Protein 4G1P (pdb70)

CATH classification: 3.40.630.10 (+1 more: 3.30.70.360)

Secondary structure (DSSP, 8-state):
-TT-HHHHHHHHHHTHHHHHHHHHHHHHS---TT-GGGHHHHHHHHHHHHHHHHHTT-EEEEEE---B------SSPBPPPEEEEEE---TTS-EEEEEEE-------GGGT-SS-TTS-EEETTTTEEE-TTIIIIIHHHHHHHHHHHHHHHTTPPP-SEEEEEEES-GGGTTTTHHHHHHHHTTTTTTT--EEEE---B-SSSSS-EEEEEE-EEEEEEEEEE-SSS-EETTTSTTTS--HHHHHHHHHTTSB-TTS-B--TTHHHHSPPPPHHHHHHTTT----HHHHHHHHTSS--S--SHHHHHHHHHTS-EEEEEEEESS--SSS---EE-SEEEEEEEEEE-TT--HHHHHHHHHHHHHHHHHTT--SSEEEEEEEEEE--EE--TTSHHHHHHHHHHHHHHSSPPEEEEESS--TTHHHHHHHHT--EEE---B-TTS-TTSSS-EEEHHHHHHHHHHHHHHHHHHHHS--

Sequence (479 aa):
MSHSLTSVFQKIDSLKPQFFSRLTKAIQIPAVSSDESLRSKVFDKAKFISEQLSQSGFHDIKMVDLGIQPPPSTPNLSLPPVILSRFGSDPSKKTVLVYGHYDVQPAQLEDGWDTEPFKLVIDEAKGIMKGRGVTDDTGPLLSWINVVDAFKASGQEFPVNLVTCFEGMEESGSLKLDELIKKEANGYFKGVDAVCISDNYWLGTKKPVLTYGLRGCNYYQTIIEGPSADLHSGIFGGVVAEPMIDLMQVLGSLVDSKGKILIDGIDEMVAPLTEKEKALYKDIEFSVEELNAATGSKTSLYDKKEDILMHRWRYPSLSIHGVEGAFSAQGAKTVIPAKVFGKFSIRTVPDMDSEKLTSLVQKHCDAKFKSLNSPNKCRTELIHDGAYWVSDPFNAQFTAAKKATKLVYGVDPDFTREGGSIPITLTFQDALNTSVLLLPMGRGDDGAHSINEKLDISNFVGGMKTMAAYLQYYSESPE

Foldseek 3Di:
DQLPLVLLLVLLVVCVVVLVVLLQVLLLQQQAQVDPVSVVSVQVSVVSVLVLCVVQPKDPWDFAWLAFDDDPDGPRHTFGTKIKIKDDDDPVFAEEEEEAESHFHDDQVVQPFPDGQSRWDQDVPQQKIWHTCCVQPSLVLCLVSSSSVSCVVSVGDQLHMYIYTYGHCQVPFCPSVLVVCLVCLCHSVVRHAEYEYAGDAAAFAQFFEWAFWEWKKWKKKKKWFFDPFKDQCVVCPPPADFSVVLVCQLVVQQADPLFRGRQPDQVVQQDDDDPVNVVLQPPADDFVVRVCVLVVHNRDSDGDSSVSQCVLFRDKGKDWDDKPQDDDDDDDDRIRGGMMITIMMMTHHGPDDPVVVQVSSFVSSVVSSVVVVHPMDIGMDISHIAHIGGDDCPDLLNVLLQVLLCVLVVDGHRYGHGSHDRRCQVSNCPSNVHYYIHGYQAHPSQQGVHHRRMGRNSSSSSSSSSVSSSSSSSRVDPD

Structure (mmCIF, N/CA/C/O backbone):
data_4G1P
#
_entry.id   4G1P
#
_cell.length_a   119.132
_cell.length_b   119.132
_cell.length_c   176.302
_cell.angle_alpha   90.00
_cell.angle_beta   90.00
_cell.angle_gamma   120.00
#
_symmetry.space_group_name_H-M   'P 65 2 2'
#
loop_
_entity.id
_entity.type
_entity.pdbx_description
1 polymer 'Cys-Gly metallodipeptidase DUG1'
2 non-polymer 'ZINC ION'
3 non-polymer GLYCINE
4 non-polymer CYSTEINE
5 water water
#
loop_
_atom_site.group_PDB
_atom_site.id
_atom_site.type_symbol
_atom_site.label_atom_id
_atom_site.label_alt_id
_atom_site.label_comp_id
_atom_site.label_asym_id
_atom_site.label_entity_id
_atom_site.label_seq_id
_atom_site.pdbx_PDB_ins_code
_atom_site.Cartn_x
_atom_site.Cartn_y
_atom_site.Cartn_z
_atom_site.occupancy
_atom_site.B_iso_or_equiv
_atom_site.auth_seq_id
_atom_site.auth_comp_id
_atom_site.auth_asym_id
_atom_site.auth_atom_id
_atom_site.pdbx_PDB_model_num
ATOM 1 N N . MET A 1 1 ? -23.637 25.204 -25.143 1.00 52.63 1 MET A N 1
ATOM 2 C CA . MET A 1 1 ? -22.750 24.495 -24.228 1.00 54.74 1 MET A CA 1
ATOM 3 C C . MET A 1 1 ? -21.296 24.917 -24.424 1.00 63.95 1 MET A C 1
ATOM 4 O O . MET A 1 1 ? -20.429 24.081 -24.666 1.00 62.97 1 MET A O 1
ATOM 9 N N . SER A 1 2 ? -21.036 26.216 -24.322 1.00 56.80 2 SER A N 1
ATOM 10 C CA . SER A 1 2 ? -19.682 26.728 -24.487 1.00 63.47 2 SER A CA 1
ATOM 11 C C . SER A 1 2 ? -18.690 25.628 -24.145 1.00 70.51 2 SER A C 1
ATOM 12 O O . SER A 1 2 ? -18.881 24.899 -23.174 1.00 74.00 2 SER A O 1
ATOM 15 N N . HIS A 1 3 ? -17.637 25.505 -24.948 1.00 66.46 3 HIS A N 1
ATOM 16 C CA . HIS A 1 3 ? -16.698 24.411 -24.797 1.00 64.61 3 HIS A CA 1
ATOM 17 C C . HIS A 1 3 ? -17.247 23.361 -23.881 1.00 59.63 3 HIS A C 1
ATOM 18 O O . HIS A 1 3 ? -16.601 22.971 -22.887 1.00 53.87 3 HIS A O 1
ATOM 25 N N . SER A 1 4 ? -18.446 22.889 -24.202 1.00 62.55 4 SER A N 1
ATOM 26 C CA . SER A 1 4 ? -19.108 21.856 -23.419 1.00 47.71 4 SER A CA 1
ATOM 27 C C . SER A 1 4 ? -19.134 22.179 -21.931 1.00 45.74 4 SER A C 1
ATOM 28 O O . SER A 1 4 ? -18.303 21.695 -21.166 1.00 42.48 4 SER A O 1
ATOM 31 N N . LEU A 1 5 ? -20.100 22.995 -21.527 1.00 45.66 5 LEU A N 1
ATOM 32 C CA . LEU A 1 5 ? -20.338 23.251 -20.119 1.00 33.28 5 LEU A CA 1
ATOM 33 C C . LEU A 1 5 ? -21.130 22.075 -19.572 1.00 32.12 5 LEU A C 1
ATOM 34 O O . LEU A 1 5 ? -21.067 21.764 -18.386 1.00 30.94 5 LEU A O 1
ATOM 39 N N . THR A 1 6 ? -21.870 21.416 -20.457 1.00 30.70 6 THR A N 1
ATOM 40 C CA . THR A 1 6 ? -22.660 20.250 -20.086 1.00 33.25 6 THR A CA 1
ATOM 41 C C . THR A 1 6 ? -21.756 19.118 -19.618 1.00 29.49 6 THR A C 1
ATOM 42 O O . THR A 1 6 ? -22.125 18.340 -18.745 1.00 29.61 6 THR A O 1
ATOM 46 N N . SER A 1 7 ? -20.568 19.035 -20.206 1.00 29.01 7 SER A N 1
ATOM 47 C CA . SER A 1 7 ? -19.575 18.058 -19.786 1.00 29.81 7 SER A CA 1
ATOM 48 C C . SER A 1 7 ? -19.155 18.369 -18.358 1.00 28.87 7 SER A C 1
ATOM 49 O O . SER A 1 7 ? -19.169 17.501 -17.490 1.00 25.99 7 SER A O 1
ATOM 52 N N . VAL A 1 8 ? -18.784 19.624 -18.132 1.00 30.17 8 VAL A N 1
ATOM 53 C CA . VAL A 1 8 ? -18.410 20.107 -16.807 1.00 28.12 8 VAL A CA 1
ATOM 54 C C . VAL A 1 8 ? -19.566 19.974 -15.805 1.00 24.87 8 VAL A C 1
ATOM 55 O O . VAL A 1 8 ? -19.370 19.513 -14.686 1.00 21.56 8 VAL A O 1
ATOM 59 N N . PHE A 1 9 ? -20.770 20.351 -16.216 1.00 23.79 9 PHE A N 1
ATOM 60 C CA . PHE A 1 9 ? -21.931 20.204 -15.345 1.00 23.52 9 PHE A CA 1
ATOM 61 C C . PHE A 1 9 ? -22.179 18.747 -14.940 1.00 26.14 9 PHE A C 1
ATOM 62 O O . PHE A 1 9 ? -22.598 18.466 -13.815 1.00 26.84 9 PHE A O 1
ATOM 70 N N . GLN A 1 10 ? -21.920 17.825 -15.860 1.00 24.70 10 GLN A N 1
ATOM 71 C CA . GLN A 1 10 ? -22.108 16.412 -15.596 1.00 23.15 10 GLN A CA 1
ATOM 72 C C . GLN A 1 10 ? -21.065 15.877 -14.620 1.00 23.96 10 GLN A C 1
ATOM 73 O O . GLN A 1 10 ? -21.361 15.040 -13.752 1.00 19.47 10 GLN A O 1
ATOM 79 N N . LYS A 1 11 ? -19.837 16.346 -14.770 1.00 21.97 11 LYS A N 1
ATOM 80 C CA . LYS A 1 11 ? -18.788 15.872 -13.894 1.00 22.24 11 LYS A CA 1
ATOM 81 C C . LYS A 1 11 ? -19.004 16.418 -12.495 1.00 22.33 11 LYS A C 1
ATOM 82 O O . LYS A 1 11 ? -18.619 15.795 -11.517 1.00 21.97 11 LYS A O 1
ATOM 88 N N . ILE A 1 12 ? -19.637 17.583 -12.407 1.00 21.84 12 ILE A N 1
ATOM 89 C CA . ILE A 1 12 ? -19.904 18.194 -11.117 1.00 20.87 12 ILE A CA 1
ATOM 90 C C . ILE A 1 12 ? -20.887 17.327 -10.334 1.00 22.01 12 ILE A C 1
ATOM 91 O O . ILE A 1 12 ? -20.751 17.152 -9.124 1.00 20.44 12 ILE A O 1
ATOM 96 N N . ASP A 1 13 ? -21.862 16.768 -11.042 1.00 20.32 13 ASP A N 1
ATOM 97 C CA . ASP A 1 13 ? -22.785 15.818 -10.447 1.00 20.90 13 ASP A CA 1
ATOM 98 C C . ASP A 1 13 ? -22.078 14.521 -10.043 1.00 20.81 13 ASP A C 1
ATOM 99 O O . ASP A 1 13 ? -22.273 14.023 -8.936 1.00 23.16 13 ASP A O 1
ATOM 104 N N . SER A 1 14 ? -21.242 13.993 -10.928 1.00 16.89 14 SER A N 1
ATOM 105 C CA . SER A 1 14 ? -20.603 12.702 -10.697 1.00 19.62 14 SER A CA 1
ATOM 106 C C . SER A 1 14 ? -19.625 12.747 -9.544 1.00 20.76 14 SER A C 1
ATOM 107 O O . SER A 1 14 ? -19.401 11.743 -8.879 1.00 22.56 14 SER A O 1
ATOM 110 N N . LEU A 1 15 ? -19.015 13.906 -9.339 1.00 17.56 15 LEU A N 1
ATOM 111 C CA . LEU A 1 15 ? -17.949 14.032 -8.374 1.00 18.11 15 LEU A CA 1
ATOM 112 C C . LEU A 1 15 ? -18.462 14.442 -6.985 1.00 21.08 15 LEU A C 1
ATOM 113 O O . LEU A 1 15 ? -17.672 14.648 -6.070 1.00 20.08 15 LEU A O 1
ATOM 118 N N . LYS A 1 16 ? -19.781 14.542 -6.830 1.00 18.64 16 LYS A N 1
ATOM 119 C CA . LYS A 1 16 ? -20.374 14.849 -5.527 1.00 20.30 16 LYS A CA 1
ATOM 120 C C . LYS A 1 16 ? -19.839 14.005 -4.366 1.00 21.60 16 LYS A C 1
ATOM 121 O O . LYS A 1 16 ? -19.679 14.523 -3.252 1.00 19.92 16 LYS A O 1
ATOM 127 N N . PRO A 1 17 ? -19.558 12.711 -4.611 1.00 22.21 17 PRO A N 1
ATOM 128 C CA . PRO A 1 17 ? -18.959 11.957 -3.503 1.00 20.07 17 PRO A CA 1
ATOM 129 C C . PRO A 1 17 ? -17.586 12.473 -3.045 1.00 18.85 17 PRO A C 1
ATOM 130 O O . PRO A 1 17 ? -17.351 12.510 -1.832 1.00 15.12 17 PRO A O 1
ATOM 134 N N . GLN A 1 18 ? -16.701 12.852 -3.963 1.00 16.12 18 GLN A N 1
ATOM 135 C CA . GLN A 1 18 ? -15.412 13.344 -3.510 1.00 17.89 18 GLN A CA 1
ATOM 136 C C . GLN A 1 18 ? -15.538 14.759 -2.967 1.00 20.37 18 GLN A C 1
ATOM 137 O O . GLN A 1 18 ? -14.853 15.116 -2.009 1.00 21.31 18 GLN A O 1
ATOM 143 N N . PHE A 1 19 ? -16.440 15.547 -3.544 1.00 18.36 19 PHE A N 1
ATOM 144 C CA . PHE A 1 19 ? -16.670 16.898 -3.052 1.00 17.63 19 PHE A CA 1
ATOM 145 C C . PHE A 1 19 ? -17.172 16.854 -1.608 1.00 18.35 19 PHE A C 1
ATOM 146 O O . PHE A 1 19 ? -16.724 17.636 -0.770 1.00 17.75 19 PHE A O 1
ATOM 154 N N . PHE A 1 20 ? -18.101 15.940 -1.340 1.00 16.20 20 PHE A N 1
ATOM 155 C CA . PHE A 1 20 ? -18.681 15.768 -0.019 1.00 16.51 20 PHE A CA 1
ATOM 156 C C . PHE A 1 20 ? -17.584 15.363 0.939 1.00 18.30 20 PHE A C 1
ATOM 157 O O . PHE A 1 20 ? -17.477 15.869 2.056 1.00 17.63 20 PHE A O 1
ATOM 165 N N . SER A 1 21 ? -16.768 14.427 0.488 1.00 18.20 21 SER A N 1
ATOM 166 C CA . SER A 1 21 ? -15.707 13.916 1.315 1.00 16.14 21 SER A CA 1
ATOM 167 C C . SER A 1 21 ? -14.736 15.039 1.670 1.00 18.19 21 SER A C 1
ATOM 168 O O . SER A 1 21 ? -14.382 15.241 2.840 1.00 20.88 21 SER A O 1
ATOM 171 N N . ARG A 1 22 ? -14.313 15.776 0.655 1.00 16.01 22 ARG A N 1
ATOM 172 C CA . ARG A 1 22 ? -13.410 16.889 0.862 1.00 15.32 22 ARG A CA 1
ATOM 173 C C . ARG A 1 22 ? -14.016 17.888 1.847 1.00 17.12 22 ARG A C 1
ATOM 174 O O . ARG A 1 22 ? -13.338 18.357 2.760 1.00 17.75 22 ARG A O 1
ATOM 182 N N . LEU A 1 23 ? -15.301 18.179 1.683 1.00 13.80 23 LEU A N 1
ATOM 183 C CA . LEU A 1 23 ? -15.961 19.172 2.512 1.00 13.38 23 LEU A CA 1
ATOM 184 C C . LEU A 1 23 ? -16.119 18.669 3.955 1.00 15.47 23 LEU A C 1
ATOM 185 O O . LEU A 1 23 ? -16.112 19.446 4.896 1.00 15.17 23 LEU A O 1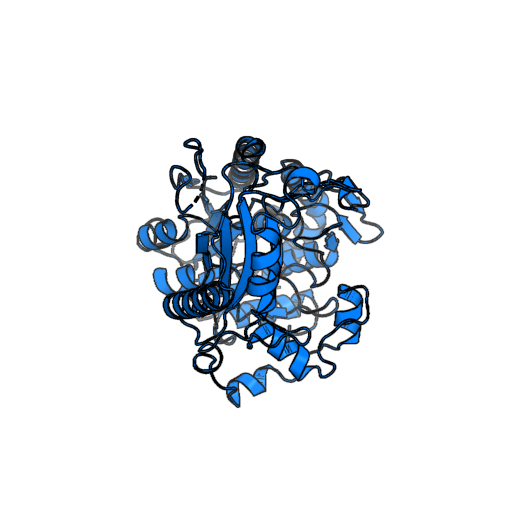
ATOM 190 N N . THR A 1 24 ? -16.222 17.360 4.131 1.00 15.39 24 THR A N 1
ATOM 191 C CA . THR A 1 24 ? -16.380 16.812 5.470 1.00 16.65 24 THR A CA 1
ATOM 192 C C . THR A 1 24 ? -15.107 16.983 6.279 1.00 18.09 24 THR A C 1
ATOM 193 O O . THR A 1 24 ? -15.164 17.365 7.449 1.00 17.51 24 THR A O 1
ATOM 197 N N . LYS A 1 25 ? -13.967 16.693 5.652 1.00 14.45 25 LYS A N 1
ATOM 198 C CA . LYS A 1 25 ? -12.681 16.772 6.334 1.00 15.99 25 LYS A CA 1
ATOM 199 C C . LYS A 1 25 ? -12.405 18.189 6.788 1.00 18.61 25 LYS A C 1
ATOM 200 O O . LYS A 1 25 ? -11.987 18.419 7.928 1.00 18.18 25 LYS A O 1
ATOM 206 N N . ALA A 1 26 ? -12.656 19.128 5.881 1.00 17.90 26 ALA A N 1
ATOM 207 C CA . ALA A 1 26 ? -12.469 20.548 6.129 1.00 17.68 26 ALA A CA 1
ATOM 208 C C . ALA A 1 26 ? -13.301 21.048 7.313 1.00 17.67 26 ALA A C 1
ATOM 209 O O . ALA A 1 26 ? -12.799 21.719 8.210 1.00 16.88 26 ALA A O 1
ATOM 211 N N . ILE A 1 27 ? -14.581 20.714 7.294 1.00 17.70 27 ILE A N 1
ATOM 212 C CA . ILE A 1 27 ? -15.510 21.150 8.314 1.00 15.79 27 ILE A CA 1
ATOM 213 C C . ILE A 1 27 ? -15.118 20.557 9.673 1.00 18.78 27 ILE A C 1
ATOM 214 O O . ILE A 1 27 ? -15.407 21.135 10.716 1.00 21.78 27 ILE A O 1
ATOM 219 N N . GLN A 1 28 ? -14.425 19.422 9.664 1.00 19.23 28 GLN A N 1
ATOM 220 C CA . GLN A 1 28 ? -14.073 18.747 10.915 1.00 20.79 28 GLN A CA 1
ATOM 221 C C . GLN A 1 28 ? -12.925 19.415 11.656 1.00 19.93 28 GLN A C 1
ATOM 222 O O . GLN A 1 28 ? -12.777 19.246 12.853 1.00 18.03 28 GLN A O 1
ATOM 228 N N . ILE A 1 29 ? -12.095 20.156 10.939 1.00 19.33 29 ILE A N 1
ATOM 229 C CA . ILE A 1 29 ? -11.034 20.898 11.591 1.00 18.16 29 ILE A CA 1
ATOM 230 C C . ILE A 1 29 ? -11.595 22.243 12.035 1.00 20.32 29 ILE A C 1
ATOM 231 O O . ILE A 1 29 ? -11.901 23.096 11.204 1.00 22.12 29 ILE A O 1
ATOM 236 N N . PRO A 1 30 ? -11.746 22.437 13.350 1.00 17.79 30 PRO A N 1
ATOM 237 C CA . PRO A 1 30 ? -12.406 23.644 13.852 1.00 18.39 30 PRO A CA 1
ATOM 238 C C . PRO A 1 30 ? -11.510 24.884 13.847 1.00 19.22 30 PRO A C 1
ATOM 239 O O . PRO A 1 30 ? -11.088 25.330 14.906 1.00 21.31 30 PRO A O 1
ATOM 243 N N . ALA A 1 31 ? -11.249 25.434 12.665 1.00 20.63 31 ALA A N 1
ATOM 244 C CA . ALA A 1 31 ? -10.447 26.647 12.503 1.00 17.80 31 ALA A CA 1
ATOM 245 C C . ALA A 1 31 ? -11.139 27.890 13.070 1.00 19.21 31 ALA A C 1
ATOM 246 O O . ALA A 1 31 ? -11.488 28.810 12.326 1.00 17.31 31 ALA A O 1
ATOM 248 N N . VAL A 1 32 ? -11.354 27.914 14.376 1.00 17.44 32 VAL A N 1
ATOM 249 C CA . VAL A 1 32 ? -11.961 29.067 15.011 1.00 15.96 32 VAL A CA 1
ATOM 250 C C . VAL A 1 32 ? -10.880 30.106 15.311 1.00 20.51 32 VAL A C 1
ATOM 251 O O . VAL A 1 32 ? -10.148 29.996 16.291 1.00 20.12 32 VAL A O 1
ATOM 255 N N . SER A 1 33 ? -10.771 31.110 14.447 1.00 20.77 33 SER A N 1
ATOM 256 C CA . SER A 1 33 ? -9.695 32.094 14.542 1.00 19.85 33 SER A CA 1
ATOM 257 C C . SER A 1 33 ? -9.782 32.988 15.791 1.00 21.28 33 SER A C 1
ATOM 258 O O . SER A 1 33 ? -8.803 33.609 16.182 1.00 19.88 33 SER A O 1
ATOM 261 N N . SER A 1 34 ? -10.949 33.063 16.407 1.00 18.06 34 SER A N 1
ATOM 262 C CA . SER A 1 34 ? -11.122 33.949 17.538 1.00 18.85 34 SER A CA 1
ATOM 263 C C . SER A 1 34 ? -10.702 33.249 18.815 1.00 22.83 34 SER A C 1
ATOM 264 O O . SER A 1 34 ? -10.645 33.873 19.862 1.00 24.27 34 SER A O 1
ATOM 267 N N . ASP A 1 35 ? -10.422 31.952 18.718 1.00 22.98 35 ASP A N 1
ATOM 268 C CA . ASP A 1 35 ? -10.111 31.125 19.878 1.00 22.71 35 ASP A CA 1
ATOM 269 C C . ASP A 1 35 ? -8.640 30.718 19.900 1.00 24.49 35 ASP A C 1
ATOM 270 O O . ASP A 1 35 ? -8.211 29.869 19.117 1.00 26.10 35 ASP A O 1
ATOM 275 N N . GLU A 1 36 ? -7.880 31.291 20.825 1.00 26.76 36 GLU A N 1
ATOM 276 C CA . GLU A 1 36 ? -6.437 31.059 20.868 1.00 29.74 36 GLU A CA 1
ATOM 277 C C . GLU A 1 36 ? -6.077 29.588 21.037 1.00 27.02 36 GLU A C 1
ATOM 278 O O . GLU A 1 36 ? -5.127 29.102 20.419 1.00 25.94 36 GLU A O 1
ATOM 284 N N . SER A 1 37 ? -6.851 28.886 21.861 1.00 24.10 37 SER A N 1
ATOM 285 C CA . SER A 1 37 ? -6.630 27.467 22.115 1.00 24.32 37 SER A CA 1
ATOM 286 C C . SER A 1 37 ? -6.830 26.609 20.865 1.00 26.60 37 SER A C 1
ATOM 287 O O . SER A 1 37 ? -6.405 25.459 20.828 1.00 27.16 37 SER A O 1
ATOM 290 N N . LEU A 1 38 ? -7.472 27.166 19.841 1.00 26.17 38 LEU A N 1
ATOM 291 C CA . LEU A 1 38 ? -7.735 26.416 18.619 1.00 22.95 38 LEU A CA 1
ATOM 292 C C . LEU A 1 38 ? -6.901 26.915 17.454 1.00 23.29 38 LEU A C 1
ATOM 293 O O . LEU A 1 38 ? -7.104 26.484 16.315 1.00 20.75 38 LEU A O 1
ATOM 298 N N . ARG A 1 39 ? -5.979 27.837 17.727 1.00 22.88 39 ARG A N 1
ATOM 299 C CA . ARG A 1 39 ? -5.155 28.400 16.664 1.00 22.62 39 ARG A CA 1
ATOM 300 C C . ARG A 1 39 ? -4.487 27.284 15.862 1.00 21.19 39 ARG A C 1
ATOM 301 O O . ARG A 1 39 ? -4.431 27.340 14.634 1.00 25.01 39 ARG A O 1
ATOM 309 N N . SER A 1 40 ? -4.025 26.249 16.556 1.00 23.13 40 SER A N 1
ATOM 310 C CA . SER A 1 40 ? -3.363 25.125 15.899 1.00 23.62 40 SER A CA 1
ATOM 311 C C . SER A 1 40 ? -4.297 24.431 14.913 1.00 22.10 40 SER A C 1
ATOM 312 O O . SER A 1 40 ? -3.872 23.985 13.853 1.00 22.05 40 SER A O 1
ATOM 315 N N . LYS A 1 41 ? -5.575 24.354 15.263 1.00 24.15 41 LYS A N 1
ATOM 316 C CA . LYS A 1 41 ? -6.581 23.836 14.342 1.00 23.98 41 LYS A CA 1
ATOM 317 C C . LYS A 1 41 ? -6.643 24.684 13.082 1.00 21.65 41 LYS A C 1
ATOM 318 O O . LYS A 1 41 ? -6.725 24.156 11.968 1.00 20.08 41 LYS A O 1
ATOM 324 N N . VAL A 1 42 ? -6.585 26.000 13.263 1.00 20.15 42 VAL A N 1
ATOM 325 C CA . VAL A 1 42 ? -6.618 26.897 12.120 1.00 21.38 42 VAL A CA 1
ATOM 326 C C . VAL A 1 42 ? -5.470 26.593 11.173 1.00 21.09 42 VAL A C 1
ATOM 327 O O . VAL A 1 42 ? -5.661 26.580 9.958 1.00 21.35 42 VAL A O 1
ATOM 331 N N . PHE A 1 43 ? -4.291 26.312 11.718 1.00 20.83 43 PHE A N 1
ATOM 332 C CA . PHE A 1 43 ? -3.155 25.971 10.865 1.00 20.01 43 PHE A CA 1
ATOM 333 C C . PHE A 1 43 ? -3.389 24.658 10.128 1.00 21.12 43 PHE A C 1
ATOM 334 O O . PHE A 1 43 ? -3.037 24.539 8.946 1.00 22.21 43 PHE A O 1
ATOM 342 N N . ASP A 1 44 ? -3.995 23.683 10.805 1.00 18.48 44 ASP A N 1
ATOM 343 C CA . ASP A 1 44 ? -4.261 22.389 10.171 1.00 21.22 44 ASP A CA 1
ATOM 344 C C . ASP A 1 44 ? -5.235 22.553 9.020 1.00 23.31 44 ASP A C 1
ATOM 345 O O . ASP A 1 44 ? -5.124 21.874 8.001 1.00 22.05 44 ASP A O 1
ATOM 350 N N . LYS A 1 45 ? -6.196 23.454 9.209 1.00 21.92 45 LYS A N 1
ATOM 351 C CA . LYS A 1 45 ? -7.183 23.761 8.194 1.00 19.41 45 LYS A CA 1
ATOM 352 C C . LYS A 1 45 ? -6.477 24.329 6.969 1.00 19.00 45 LYS A C 1
ATOM 353 O O . LYS A 1 45 ? -6.715 23.882 5.852 1.00 17.49 45 LYS A O 1
ATOM 359 N N . ALA A 1 46 ? -5.585 25.292 7.189 1.00 20.15 46 ALA A N 1
ATOM 360 C CA . ALA A 1 46 ? -4.817 25.889 6.090 1.00 20.89 46 ALA A CA 1
ATOM 361 C C . ALA A 1 46 ? -3.978 24.829 5.399 1.00 19.98 46 ALA A C 1
ATOM 362 O O . ALA A 1 46 ? -3.829 24.828 4.177 1.00 21.95 46 ALA A O 1
ATOM 364 N N . LYS A 1 47 ? -3.434 23.927 6.199 1.00 17.99 47 LYS A N 1
ATOM 365 C CA . LYS A 1 47 ? -2.573 22.891 5.687 1.00 20.15 47 LYS A CA 1
ATOM 366 C C . LYS A 1 47 ? -3.406 21.969 4.819 1.00 22.04 47 LYS A C 1
ATOM 367 O O . LYS A 1 47 ? -3.004 21.623 3.706 1.00 21.39 47 LYS A O 1
ATOM 373 N N . PHE A 1 48 ? -4.578 21.595 5.326 1.00 18.67 48 PHE A N 1
ATOM 374 C CA . PHE A 1 48 ? -5.477 20.714 4.597 1.00 19.11 48 PHE A CA 1
ATOM 375 C C . PHE A 1 48 ? -5.850 21.301 3.244 1.00 21.48 48 PHE A C 1
ATOM 376 O O . PHE A 1 48 ? -5.848 20.603 2.240 1.00 23.34 48 PHE A O 1
ATOM 384 N N . ILE A 1 49 ? -6.175 22.585 3.223 1.00 19.34 49 ILE A N 1
ATOM 385 C CA . ILE A 1 49 ? -6.550 23.243 1.987 1.00 21.57 49 ILE A CA 1
ATOM 386 C C . ILE A 1 49 ? -5.400 23.265 0.989 1.00 21.45 49 ILE A C 1
ATOM 387 O O . ILE A 1 49 ? -5.579 22.896 -0.170 1.00 21.41 49 ILE A O 1
ATOM 392 N N . SER A 1 50 ? -4.217 23.670 1.434 1.00 21.50 50 SER A N 1
ATOM 393 C CA . SER A 1 50 ? -3.058 23.674 0.536 1.00 21.94 50 SER A CA 1
ATOM 394 C C . SER A 1 50 ? -2.824 22.297 -0.059 1.00 19.74 50 SER A C 1
ATOM 395 O O . SER A 1 50 ? -2.421 22.188 -1.197 1.00 24.37 50 SER A O 1
ATOM 398 N N . GLU A 1 51 ? -3.100 21.254 0.716 1.00 22.32 51 GLU A N 1
ATOM 399 C CA . GLU A 1 51 ? -3.022 19.877 0.240 1.00 23.97 51 GLU A CA 1
ATOM 400 C C . GLU A 1 51 ? -4.037 19.577 -0.867 1.00 27.52 51 GLU A C 1
ATOM 401 O O . GLU A 1 51 ? -3.705 18.922 -1.866 1.00 26.47 51 GLU A O 1
ATOM 407 N N . GLN A 1 52 ? -5.267 20.049 -0.694 1.00 21.42 52 GLN A N 1
ATOM 408 C CA . GLN A 1 52 ? -6.255 19.900 -1.751 1.00 23.37 52 GLN A CA 1
ATOM 409 C C . GLN A 1 52 ? -5.837 20.666 -3.011 1.00 23.91 52 GLN A C 1
ATOM 410 O O . GLN A 1 52 ? -6.019 20.179 -4.128 1.00 23.31 52 GLN A O 1
ATOM 416 N N . LEU A 1 53 ? -5.296 21.868 -2.831 1.00 23.50 53 LEU A N 1
ATOM 417 C CA . LEU A 1 53 ? -4.855 22.664 -3.969 1.00 26.26 53 LEU A CA 1
ATOM 418 C C . LEU A 1 53 ? -3.824 21.863 -4.759 1.00 26.13 53 LEU A C 1
ATOM 419 O O . LEU A 1 53 ? -3.938 21.680 -5.974 1.00 23.93 53 LEU A O 1
ATOM 424 N N . SER A 1 54 ? -2.839 21.355 -4.035 1.00 24.96 54 SER A N 1
ATOM 425 C CA . SER A 1 54 ? -1.732 20.656 -4.644 1.00 24.53 54 SER A CA 1
ATOM 426 C C . SER A 1 54 ? -2.162 19.358 -5.319 1.00 24.08 54 SER A C 1
ATOM 427 O O . SER A 1 54 ? -1.666 19.026 -6.385 1.00 22.98 54 SER A O 1
ATOM 430 N N . GLN A 1 55 ? -3.079 18.622 -4.702 1.00 28.34 55 GLN A N 1
ATOM 431 C CA . GLN A 1 55 ? -3.575 17.387 -5.311 1.00 27.99 55 GLN A CA 1
ATOM 432 C C . GLN A 1 55 ? -4.355 17.683 -6.588 1.00 23.33 55 GLN A C 1
ATOM 433 O O . GLN A 1 55 ? -4.231 16.979 -7.566 1.00 25.84 55 GLN A O 1
ATOM 439 N N . SER A 1 56 ? -5.159 18.732 -6.582 1.00 24.08 56 SER A N 1
ATOM 440 C CA . SER A 1 56 ? -5.700 19.248 -7.825 1.00 25.97 56 SER A CA 1
ATOM 441 C C . SER A 1 56 ? -4.518 19.864 -8.589 1.00 29.77 56 SER A C 1
ATOM 442 O O . SER A 1 56 ? -3.372 19.700 -8.199 1.00 34.80 56 SER A O 1
ATOM 445 N N . GLY A 1 57 ? -4.738 20.570 -9.674 1.00 26.02 57 GLY A N 1
ATOM 446 C CA . GLY A 1 57 ? -3.558 20.967 -10.424 1.00 32.43 57 GLY A CA 1
ATOM 447 C C . GLY A 1 57 ? -2.757 22.186 -9.976 1.00 30.43 57 GLY A C 1
ATOM 448 O O . GLY A 1 57 ? -1.849 22.605 -10.696 1.00 30.76 57 GLY A O 1
ATOM 449 N N . PHE A 1 58 ? -3.062 22.761 -8.815 1.00 22.51 58 PHE A N 1
ATOM 450 C CA . PHE A 1 58 ? -2.531 24.094 -8.495 1.00 24.07 58 PHE A CA 1
ATOM 451 C C . PHE A 1 58 ? -1.015 24.148 -8.322 1.00 27.45 58 PHE A C 1
ATOM 452 O O . PHE A 1 58 ? -0.393 23.163 -7.928 1.00 26.79 58 PHE A O 1
ATOM 460 N N . HIS A 1 59 ? -0.428 25.308 -8.612 1.00 26.29 59 HIS A N 1
ATOM 461 C CA . HIS A 1 59 ? 1.015 25.502 -8.452 1.00 25.33 59 HIS A CA 1
ATOM 462 C C . HIS A 1 59 ? 1.342 26.870 -7.853 1.00 26.35 59 HIS A C 1
ATOM 463 O O . HIS A 1 59 ? 0.456 27.709 -7.666 1.00 26.09 59 HIS A O 1
ATOM 470 N N . ASP A 1 60 ? 2.627 27.093 -7.590 1.00 24.16 60 ASP A N 1
ATOM 471 C CA . ASP A 1 60 ? 3.103 28.346 -7.011 1.00 27.04 60 ASP A CA 1
ATOM 472 C C . ASP A 1 60 ? 2.401 28.594 -5.675 1.00 29.52 60 ASP A C 1
ATOM 473 O O . ASP A 1 60 ? 2.033 29.721 -5.349 1.00 29.82 60 ASP A O 1
ATOM 478 N N . ILE A 1 61 ? 2.218 27.524 -4.909 1.00 24.89 61 ILE A N 1
ATOM 479 C CA . ILE A 1 61 ? 1.500 27.604 -3.654 1.00 24.23 61 ILE A CA 1
ATOM 480 C C . ILE A 1 61 ? 2.327 28.316 -2.589 1.00 28.57 61 ILE A C 1
ATOM 481 O O . ILE A 1 61 ? 3.489 27.996 -2.374 1.00 33.02 61 ILE A O 1
ATOM 486 N N . LYS A 1 62 ? 1.728 29.301 -1.935 1.00 27.76 62 LYS A N 1
ATOM 487 C CA . LYS A 1 62 ? 2.436 30.059 -0.919 1.00 28.42 62 LYS A CA 1
ATOM 488 C C . LYS A 1 62 ? 1.595 30.244 0.348 1.00 30.86 62 LYS A C 1
ATOM 489 O O . LYS A 1 62 ? 0.522 30.848 0.322 1.00 30.11 62 LYS A O 1
ATOM 495 N N . MET A 1 63 ? 2.094 29.709 1.456 1.00 29.64 63 MET A N 1
ATOM 496 C CA . MET A 1 63 ? 1.482 29.929 2.751 1.00 27.15 63 MET A CA 1
ATOM 497 C C . MET A 1 63 ? 2.082 31.187 3.356 1.00 28.31 63 MET A C 1
ATOM 498 O O . MET A 1 63 ? 3.115 31.143 4.022 1.00 30.13 63 MET A O 1
ATOM 503 N N . VAL A 1 64 ? 1.439 32.317 3.111 1.00 24.16 64 VAL A N 1
ATOM 504 C CA . VAL A 1 64 ? 2.039 33.591 3.459 1.00 23.34 64 VAL A CA 1
ATOM 505 C C . VAL A 1 64 ? 1.812 33.934 4.921 1.00 23.75 64 VAL A C 1
ATOM 506 O O . VAL A 1 64 ? 0.683 33.918 5.392 1.00 24.85 64 VAL A O 1
ATOM 510 N N . ASP A 1 65 ? 2.890 34.253 5.630 1.00 30.22 65 ASP A N 1
ATOM 511 C CA . ASP A 1 65 ? 2.831 34.594 7.050 1.00 26.52 65 ASP A CA 1
ATOM 512 C C . ASP A 1 65 ? 2.643 36.071 7.230 1.00 25.20 65 ASP A C 1
ATOM 513 O O . ASP A 1 65 ? 3.549 36.829 6.933 1.00 29.34 65 ASP A O 1
ATOM 518 N N . LEU A 1 66 ? 1.477 36.478 7.716 1.00 27.44 66 LEU A N 1
ATOM 519 C CA . LEU A 1 66 ? 1.203 37.885 7.966 1.00 27.47 66 LEU A CA 1
ATOM 520 C C . LEU A 1 66 ? 2.054 38.387 9.121 1.00 30.70 66 LEU A C 1
ATOM 521 O O . LEU A 1 66 ? 2.297 39.583 9.252 1.00 35.97 66 LEU A O 1
ATOM 526 N N . GLY A 1 67 ? 2.505 37.461 9.958 1.00 32.70 67 GLY A N 1
ATOM 527 C CA . GLY A 1 67 ? 3.311 37.802 11.112 1.00 33.20 67 GLY A CA 1
ATOM 528 C C . GLY A 1 67 ? 2.651 37.387 12.411 1.00 40.87 67 GLY A C 1
ATOM 529 O O . GLY A 1 67 ? 1.852 36.455 12.442 1.00 35.66 67 GLY A O 1
ATOM 530 N N . ILE A 1 68 ? 2.990 38.085 13.488 1.00 43.98 68 ILE A N 1
ATOM 531 C CA . ILE A 1 68 ? 2.430 37.786 14.799 1.00 39.24 68 ILE A CA 1
ATOM 532 C C . ILE A 1 68 ? 1.168 38.600 15.054 1.00 47.99 68 ILE A C 1
ATOM 533 O O . ILE A 1 68 ? 1.094 39.776 14.702 1.00 49.40 68 ILE A O 1
ATOM 538 N N . GLN A 1 69 ? 0.177 37.966 15.670 1.00 43.63 69 GLN A N 1
ATOM 539 C CA . GLN A 1 69 ? -1.074 38.636 15.997 1.00 49.70 69 GLN A CA 1
ATOM 540 C C . GLN A 1 69 ? -0.808 39.953 16.720 1.00 50.86 69 GLN A C 1
ATOM 541 O O . GLN A 1 69 ? -0.131 39.983 17.746 1.00 45.95 69 GLN A O 1
ATOM 547 N N . PRO A 1 70 ? -1.341 41.042 16.177 1.00 50.14 70 PRO A N 1
ATOM 548 C CA . PRO A 1 70 ? -1.124 42.366 16.763 1.00 58.42 70 PRO A CA 1
ATOM 549 C C . PRO A 1 70 ? -2.415 43.165 16.887 1.00 61.47 70 PRO A C 1
ATOM 550 O O . PRO A 1 70 ? -3.470 42.603 17.171 1.00 62.31 70 PRO A O 1
ATOM 554 N N . PRO A 1 71 ? -2.318 44.471 16.672 1.00 69.51 71 PRO A N 1
ATOM 555 C CA . PRO A 1 71 ? -3.478 45.355 16.731 1.00 67.67 71 PRO A CA 1
ATOM 556 C C . PRO A 1 71 ? -3.790 45.791 18.160 1.00 69.11 71 PRO A C 1
ATOM 557 O O . PRO A 1 71 ? -2.917 46.287 18.871 1.00 61.10 71 PRO A O 1
ATOM 559 N N . PRO A 1 72 ? -5.042 45.609 18.572 1.00 73.03 72 PRO A N 1
ATOM 560 C CA . PRO A 1 72 ? -5.464 45.974 19.929 1.00 62.28 72 PRO A CA 1
ATOM 561 C C . PRO A 1 72 ? -5.895 44.760 20.747 1.00 61.32 72 PRO A C 1
ATOM 562 O O . PRO A 1 72 ? -6.307 43.756 20.169 1.00 55.20 72 PRO A O 1
ATOM 566 N N . SER A 1 74 ? -4.538 41.420 22.892 1.00 65.03 74 SER A N 1
ATOM 567 C CA . SER A 1 74 ? -4.076 40.292 23.691 1.00 63.99 74 SER A CA 1
ATOM 568 C C . SER A 1 74 ? -3.555 39.167 22.807 1.00 58.02 74 SER A C 1
ATOM 569 O O . SER A 1 74 ? -4.326 38.491 22.129 1.00 57.55 74 SER A O 1
ATOM 572 N N . THR A 1 75 ? -2.243 38.970 22.820 1.00 56.94 75 THR A N 1
ATOM 573 C CA . THR A 1 75 ? -1.624 37.907 22.038 1.00 52.35 75 THR A CA 1
ATOM 574 C C . THR A 1 75 ? -0.280 37.502 22.628 1.00 50.77 75 THR A C 1
ATOM 575 O O . THR A 1 75 ? 0.595 38.340 22.840 1.00 47.69 75 THR A O 1
ATOM 579 N N . PRO A 1 76 ? -0.128 36.209 22.892 1.00 45.24 76 PRO A N 1
ATOM 580 C CA . PRO A 1 76 ? 1.128 35.668 23.417 1.00 40.03 76 PRO A CA 1
ATOM 581 C C . PRO A 1 76 ? 2.089 35.371 22.279 1.00 34.76 76 PRO A C 1
ATOM 582 O O . PRO A 1 76 ? 2.635 34.275 22.206 1.00 34.34 76 PRO A O 1
ATOM 586 N N . ASN A 1 77 ? 2.282 36.342 21.395 1.00 35.09 77 ASN A N 1
ATOM 587 C CA . ASN A 1 77 ? 3.069 36.125 20.192 1.00 35.04 77 ASN A CA 1
ATOM 588 C C . ASN A 1 77 ? 2.598 34.940 19.346 1.00 32.42 77 ASN A C 1
ATOM 589 O O . ASN A 1 77 ? 3.392 34.200 18.762 1.00 30.19 77 ASN A O 1
ATOM 594 N N . LEU A 1 78 ? 1.285 34.778 19.298 1.00 32.16 78 LEU A N 1
ATOM 595 C CA . LEU A 1 78 ? 0.645 33.800 18.447 1.00 32.91 78 LEU A CA 1
ATOM 596 C C . LEU A 1 78 ? 0.826 34.226 16.984 1.00 31.61 78 LEU A C 1
ATOM 597 O O . LEU A 1 78 ? 0.554 35.379 16.642 1.00 34.79 78 LEU A O 1
ATOM 602 N N . SER A 1 79 ? 1.293 33.324 16.123 1.00 22.98 79 SER A N 1
ATOM 603 C CA . SER A 1 79 ? 1.365 33.646 14.699 1.00 25.01 79 SER A CA 1
ATOM 604 C C . SER A 1 79 ? -0.049 33.723 14.125 1.00 25.94 79 SER A C 1
ATOM 605 O O . SER A 1 79 ? -0.956 33.069 14.620 1.00 24.69 79 SER A O 1
ATOM 608 N N . LEU A 1 80 ? -0.238 34.523 13.084 1.00 27.60 80 LEU A N 1
ATOM 609 C CA . LEU A 1 80 ? -1.528 34.600 12.402 1.00 26.37 80 LEU A CA 1
ATOM 610 C C . LEU A 1 80 ? -1.685 33.413 11.458 1.00 23.59 80 LEU A C 1
ATOM 611 O O . LEU A 1 80 ? -0.685 32.877 10.985 1.00 22.38 80 LEU A O 1
ATOM 616 N N . PRO A 1 81 ? -2.940 32.998 11.187 1.00 25.45 81 PRO A N 1
ATOM 617 C CA . PRO A 1 81 ? -3.238 32.005 10.141 1.00 20.24 81 PRO A CA 1
ATOM 618 C C . PRO A 1 81 ? -2.668 32.490 8.827 1.00 21.02 81 PRO A C 1
ATOM 619 O O . PRO A 1 81 ? -2.800 33.671 8.538 1.00 20.73 81 PRO A O 1
ATOM 623 N N . PRO A 1 82 ? -2.032 31.604 8.050 1.00 21.80 82 PRO A N 1
ATOM 624 C CA . PRO A 1 82 ? -1.394 31.969 6.777 1.00 21.59 82 PRO A CA 1
ATOM 625 C C . PRO A 1 82 ? -2.412 32.321 5.694 1.00 21.60 82 PRO A C 1
ATOM 626 O O . PRO A 1 82 ? -3.473 31.711 5.678 1.00 23.78 82 PRO A O 1
ATOM 630 N N . VAL A 1 83 ? -2.117 33.283 4.824 1.00 19.47 83 VAL A N 1
ATOM 631 C CA . VAL A 1 83 ? -2.999 33.529 3.689 1.00 22.86 83 VAL A CA 1
ATOM 632 C C . VAL A 1 83 ? -2.515 32.603 2.609 1.00 25.22 83 VAL A C 1
ATOM 633 O O . VAL A 1 83 ? -1.306 32.447 2.438 1.00 28.59 83 VAL A O 1
ATOM 637 N N . ILE A 1 84 ? -3.445 31.967 1.905 1.00 21.46 84 ILE A N 1
ATOM 638 C CA . ILE A 1 84 ? -3.085 30.910 0.974 1.00 22.67 84 ILE A CA 1
ATOM 639 C C . ILE A 1 84 ? -3.166 31.400 -0.453 1.00 22.42 84 ILE A C 1
ATOM 640 O O . ILE A 1 84 ? -4.243 31.677 -0.950 1.00 21.32 84 ILE A O 1
ATOM 645 N N . LEU A 1 85 ? -2.021 31.520 -1.103 1.00 21.97 85 LEU A N 1
ATOM 646 C CA . LEU A 1 85 ? -1.993 31.956 -2.487 1.00 24.61 85 LEU A CA 1
ATOM 647 C C . LEU A 1 85 ? -1.638 30.787 -3.392 1.00 25.42 85 LEU A C 1
A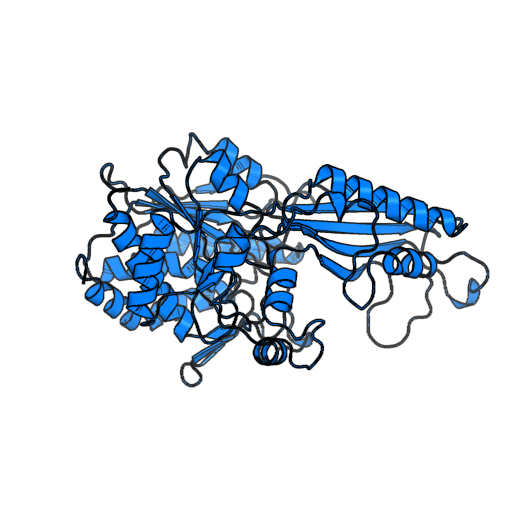TOM 648 O O . LEU A 1 85 ? -0.710 30.032 -3.107 1.00 27.33 85 LEU A O 1
ATOM 653 N N . SER A 1 86 ? -2.373 30.642 -4.484 1.00 21.17 86 SER A N 1
ATOM 654 C CA . SER A 1 86 ? -2.058 29.627 -5.466 1.00 23.02 86 SER A CA 1
ATOM 655 C C . SER A 1 86 ? -2.545 30.029 -6.855 1.00 24.76 86 SER A C 1
ATOM 656 O O . SER A 1 86 ? -3.360 30.941 -7.005 1.00 24.52 86 SER A O 1
ATOM 659 N N . ARG A 1 87 ? -2.023 29.360 -7.874 1.00 25.40 87 ARG A N 1
ATOM 660 C CA . ARG A 1 87 ? -2.456 29.608 -9.237 1.00 23.32 87 ARG A CA 1
ATOM 661 C C . ARG A 1 87 ? -2.819 28.278 -9.856 1.00 26.28 87 ARG A C 1
ATOM 662 O O . ARG A 1 87 ? -2.258 27.234 -9.497 1.00 27.79 87 ARG A O 1
ATOM 670 N N . PHE A 1 88 ? -3.784 28.308 -10.764 1.00 25.79 88 PHE A N 1
ATOM 671 C CA . PHE A 1 88 ? -4.065 27.153 -11.603 1.00 25.05 88 PHE A CA 1
ATOM 672 C C . PHE A 1 88 ? -4.090 27.595 -13.060 1.00 24.28 88 PHE A C 1
ATOM 673 O O . PHE A 1 88 ? -4.961 28.355 -13.481 1.00 21.97 88 PHE A O 1
ATOM 681 N N . GLY A 1 89 ? -3.116 27.102 -13.816 1.00 30.72 89 GLY A N 1
ATOM 682 C CA . GLY A 1 89 ? -2.900 27.517 -15.187 1.00 28.23 89 GLY A CA 1
ATOM 683 C C . GLY A 1 89 ? -1.954 28.704 -15.285 1.00 29.79 89 GLY A C 1
ATOM 684 O O . GLY A 1 89 ? -1.876 29.534 -14.378 1.00 26.51 89 GLY A O 1
ATOM 685 N N . SER A 1 90 ? -1.220 28.780 -16.389 1.00 32.05 90 SER A N 1
ATOM 686 C CA . SER A 1 90 ? -0.370 29.935 -16.649 1.00 34.73 90 SER A CA 1
ATOM 687 C C . SER A 1 90 ? -0.286 30.200 -18.137 1.00 32.96 90 SER A C 1
ATOM 688 O O . SER A 1 90 ? 0.802 30.300 -18.703 1.00 37.38 90 SER A O 1
ATOM 691 N N . ASP A 1 91 ? -1.456 30.313 -18.756 1.00 30.17 91 ASP A N 1
ATOM 692 C CA . ASP A 1 91 ? -1.566 30.630 -20.172 1.00 29.02 91 ASP A CA 1
ATOM 693 C C . ASP A 1 91 ? -1.644 32.138 -20.356 1.00 31.15 91 ASP A C 1
ATOM 694 O O . ASP A 1 91 ? -2.603 32.772 -19.934 1.00 30.71 91 ASP A O 1
ATOM 699 N N . PRO A 1 92 ? -0.647 32.713 -21.036 1.00 34.02 92 PRO A N 1
ATOM 700 C CA . PRO A 1 92 ? -0.523 34.169 -21.160 1.00 34.04 92 PRO A CA 1
ATOM 701 C C . PRO A 1 92 ? -1.581 34.772 -22.071 1.00 36.06 92 PRO A C 1
ATOM 702 O O . PRO A 1 92 ? -1.658 35.998 -22.159 1.00 37.50 92 PRO A O 1
ATOM 706 N N . SER A 1 93 ? -2.384 33.938 -22.727 1.00 31.00 93 SER A N 1
ATOM 707 C CA . SER A 1 93 ? -3.450 34.452 -23.579 1.00 31.46 93 SER A CA 1
ATOM 708 C C . SER A 1 93 ? -4.788 34.400 -22.875 1.00 33.50 93 SER A C 1
ATOM 709 O O . SER A 1 93 ? -5.793 34.843 -23.417 1.00 40.26 93 SER A O 1
ATOM 712 N N . LYS A 1 94 ? -4.818 33.845 -21.673 1.00 32.09 94 LYS A N 1
ATOM 713 C CA . LYS A 1 94 ? -6.076 33.754 -20.957 1.00 30.13 94 LYS A CA 1
ATOM 714 C C . LYS A 1 94 ? -6.199 34.868 -19.933 1.00 29.27 94 LYS A C 1
ATOM 715 O O . LYS A 1 94 ? -5.194 35.399 -19.455 1.00 32.99 94 LYS A O 1
ATOM 721 N N . LYS A 1 95 ? -7.430 35.240 -19.606 1.00 25.89 95 LYS A N 1
ATOM 722 C CA . LYS A 1 95 ? -7.645 36.172 -18.512 1.00 28.71 95 LYS A CA 1
ATOM 723 C C . LYS A 1 95 ? -7.291 35.524 -17.160 1.00 25.78 95 LYS A C 1
ATOM 724 O O . LYS A 1 95 ? -7.335 34.300 -16.995 1.00 23.93 95 LYS A O 1
ATOM 730 N N . THR A 1 96 ? -6.927 36.348 -16.194 1.00 22.23 96 THR A N 1
ATOM 731 C CA . THR A 1 96 ? -6.637 35.838 -14.866 1.00 25.81 96 THR A CA 1
ATOM 732 C C . THR A 1 96 ? -7.695 36.262 -13.850 1.00 23.98 96 THR A C 1
ATOM 733 O O . THR A 1 96 ? -7.901 37.450 -13.628 1.00 27.20 96 THR A O 1
ATOM 737 N N . VAL A 1 97 ? -8.382 35.298 -13.252 1.00 18.69 97 VAL A N 1
ATOM 738 C CA . VAL A 1 97 ? -9.344 35.623 -12.205 1.00 22.90 97 VAL A CA 1
ATOM 739 C C . VAL A 1 97 ? -8.810 35.263 -10.820 1.00 21.56 97 VAL A C 1
ATOM 740 O O . VAL A 1 97 ? -8.387 34.135 -10.574 1.00 17.52 97 VAL A O 1
ATOM 744 N N . LEU A 1 98 ? -8.814 36.242 -9.925 1.00 23.36 98 LEU A N 1
ATOM 745 C CA . LEU A 1 98 ? -8.448 35.998 -8.538 1.00 21.38 98 LEU A CA 1
ATOM 746 C C . LEU A 1 98 ? -9.716 35.701 -7.755 1.00 23.35 98 LEU A C 1
ATOM 747 O O . LEU A 1 98 ? -10.688 36.480 -7.802 1.00 20.45 98 LEU A O 1
ATOM 752 N N . VAL A 1 99 ? -9.720 34.563 -7.061 1.00 19.30 99 VAL A N 1
ATOM 753 C CA . VAL A 1 99 ? -10.816 34.259 -6.147 1.00 17.48 99 VAL A CA 1
ATOM 754 C C . VAL A 1 99 ? -10.353 34.316 -4.704 1.00 16.97 99 VAL A C 1
ATOM 755 O O . VAL A 1 99 ? -9.290 33.801 -4.353 1.00 17.82 99 VAL A O 1
ATOM 759 N N . TYR A 1 100 ? -11.169 34.959 -3.877 1.00 18.43 100 TYR A N 1
ATOM 760 C CA . TYR A 1 100 ? -10.905 35.103 -2.451 1.00 16.04 100 TYR A CA 1
ATOM 761 C C . TYR A 1 100 ? -12.011 34.457 -1.631 1.00 20.16 100 TYR A C 1
ATOM 762 O O . TYR A 1 100 ? -13.194 34.508 -2.008 1.00 19.18 100 TYR A O 1
ATOM 771 N N . GLY A 1 101 ? -11.620 33.883 -0.494 1.00 19.21 101 GLY A N 1
ATOM 772 C CA . GLY A 1 101 ? -12.545 33.331 0.480 1.00 15.42 101 GLY A CA 1
ATOM 773 C C . GLY A 1 101 ? -11.836 33.187 1.816 1.00 20.07 101 GLY A C 1
ATOM 774 O O . GLY A 1 101 ? -10.694 33.630 1.982 1.00 21.97 101 GLY A O 1
ATO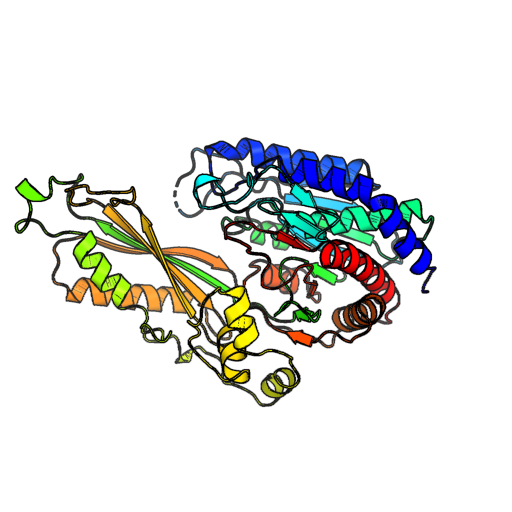M 775 N N . HIS A 1 102 ? -12.487 32.564 2.784 1.00 15.44 102 HIS A N 1
ATOM 776 C CA . HIS A 1 102 ? -11.846 32.425 4.076 1.00 16.74 102 HIS A CA 1
ATOM 777 C C . HIS A 1 102 ? -12.123 31.095 4.733 1.00 17.84 102 HIS A C 1
ATOM 778 O O . HIS A 1 102 ? -13.246 30.577 4.690 1.00 15.33 102 HIS A O 1
ATOM 785 N N . TYR A 1 103 ? -11.085 30.549 5.352 1.00 16.42 103 TYR A N 1
ATOM 786 C CA . TYR A 1 103 ? -11.171 29.211 5.905 1.00 14.66 103 TYR A CA 1
ATOM 787 C C . TYR A 1 103 ? -11.349 29.139 7.419 1.00 16.18 103 TYR A C 1
ATOM 788 O O . TYR A 1 103 ? -11.522 28.047 7.955 1.00 19.05 103 TYR A O 1
ATOM 797 N N . ASP A 1 104 ? -11.291 30.277 8.108 1.00 15.15 104 ASP A N 1
ATOM 798 C CA . ASP A 1 104 ? -11.588 30.306 9.534 1.00 15.12 104 ASP A CA 1
ATOM 799 C C . ASP A 1 104 ? -13.088 30.415 9.662 1.00 16.61 104 ASP A C 1
ATOM 800 O O . ASP A 1 104 ? -13.765 30.680 8.670 1.00 15.17 104 ASP A O 1
ATOM 805 N N . VAL A 1 105 ? -13.598 30.202 10.877 1.00 17.87 105 VAL A N 1
ATOM 806 C CA . VAL A 1 105 ? -15.036 30.091 11.133 1.00 15.69 105 VAL A CA 1
ATOM 807 C C . VAL A 1 105 ? -15.409 30.619 12.512 1.00 15.59 105 VAL A C 1
ATOM 808 O O . VAL A 1 105 ? -14.587 30.638 13.419 1.00 14.98 105 VAL A O 1
ATOM 812 N N . GLN A 1 106 ? -16.663 31.030 12.663 1.00 17.71 106 GLN A N 1
ATOM 813 C CA . GLN A 1 106 ? -17.210 31.435 13.957 1.00 18.20 106 GLN A CA 1
ATOM 814 C C . GLN A 1 106 ? -17.153 30.303 14.989 1.00 17.77 106 GLN A C 1
ATOM 815 O O . GLN A 1 106 ? -17.193 29.138 14.629 1.00 17.72 106 GLN A O 1
ATOM 821 N N . PRO A 1 107 ? -17.034 30.644 16.282 1.00 19.10 107 PRO A N 1
ATOM 822 C CA . PRO A 1 107 ? -17.096 29.591 17.301 1.00 18.44 107 PRO A CA 1
ATOM 823 C C . PRO A 1 107 ? -18.443 28.883 17.275 1.00 21.06 107 PRO A C 1
ATOM 824 O O . PRO A 1 107 ? -19.431 29.443 16.792 1.00 19.66 107 PRO A O 1
ATOM 828 N N . ALA A 1 108 ? -18.473 27.665 17.803 1.00 19.92 108 ALA A N 1
ATOM 829 C CA . ALA A 1 108 ? -19.696 26.896 17.882 1.00 18.68 108 ALA A CA 1
ATOM 830 C C . ALA A 1 108 ? -19.591 25.801 18.933 1.00 22.40 108 ALA A C 1
ATOM 831 O O . ALA A 1 108 ? -18.547 25.163 19.099 1.00 22.61 108 ALA A O 1
ATOM 833 N N . GLN A 1 109 ? -20.694 25.590 19.636 1.00 24.30 109 GLN A N 1
ATOM 834 C CA . GLN A 1 109 ? -20.811 24.510 20.604 1.00 27.55 109 GLN A CA 1
ATOM 835 C C . GLN A 1 109 ? -22.203 23.943 20.520 1.00 23.91 109 GLN A C 1
ATOM 836 O O . GLN A 1 109 ? -23.167 24.680 20.292 1.00 20.07 109 GLN A O 1
ATOM 842 N N . LEU A 1 110 ? -22.294 22.635 20.720 1.00 18.98 110 LEU A N 1
ATOM 843 C CA . LEU A 1 110 ? -23.562 21.938 20.740 1.00 19.53 110 LEU A CA 1
ATOM 844 C C . LEU A 1 110 ? -24.537 22.620 21.696 1.00 25.17 110 LEU A C 1
ATOM 845 O O . LEU A 1 110 ? -25.678 22.930 21.340 1.00 24.21 110 LEU A O 1
ATOM 850 N N . GLU A 1 111 ? -24.063 22.900 22.900 1.00 21.10 111 GLU A N 1
ATOM 851 C CA . GLU A 1 111 ? -24.922 23.420 23.946 1.00 21.52 111 GLU A CA 1
ATOM 852 C C . GLU A 1 111 ? -25.522 24.777 23.610 1.00 25.06 111 GLU A C 1
ATOM 853 O O . GLU A 1 111 ? -26.445 25.229 24.295 1.00 25.01 111 GLU A O 1
ATOM 859 N N . ASP A 1 112 ? -25.018 25.429 22.563 1.00 21.69 112 ASP A N 1
ATOM 860 C CA . ASP A 1 112 ? -25.601 26.701 22.146 1.00 20.62 112 ASP A CA 1
ATOM 861 C C . ASP A 1 112 ? -27.009 26.483 21.608 1.00 22.84 112 ASP A C 1
ATOM 862 O O . ASP A 1 112 ? -27.754 27.441 21.444 1.00 28.86 112 ASP A O 1
ATOM 867 N N . GLY A 1 113 ? -27.366 25.238 21.301 1.00 19.22 113 GLY A N 1
ATOM 868 C CA . GLY A 1 113 ? -28.681 24.951 20.754 1.00 21.61 113 GLY A CA 1
ATOM 869 C C . GLY A 1 113 ? -28.677 24.168 19.450 1.00 24.53 113 GLY A C 1
ATOM 870 O O . GLY A 1 113 ? -29.728 23.929 18.861 1.00 26.31 113 GLY A O 1
ATOM 871 N N . TRP A 1 114 ? -27.489 23.766 19.011 1.00 22.04 114 TRP A N 1
ATOM 872 C CA . TRP A 1 114 ? -27.311 22.966 17.808 1.00 22.53 114 TRP A CA 1
ATOM 873 C C . TRP A 1 114 ? -28.012 21.624 17.893 1.00 27.96 114 TRP A C 1
ATOM 874 O O . TRP A 1 114 ? -27.999 20.981 18.937 1.00 31.63 114 TRP A O 1
ATOM 885 N N . ASP A 1 115 ? -28.607 21.191 16.787 1.00 27.50 115 ASP A N 1
ATOM 886 C CA . ASP A 1 115 ? -29.288 19.904 16.755 1.00 31.68 115 ASP A CA 1
ATOM 887 C C . ASP A 1 115 ? -28.279 18.800 16.495 1.00 30.09 115 ASP A C 1
ATOM 888 O O . ASP A 1 115 ? -28.479 17.658 16.872 1.00 36.36 115 ASP A O 1
ATOM 893 N N . THR A 1 116 ? -27.172 19.164 15.874 1.00 27.87 116 THR A N 1
ATOM 894 C CA . THR A 1 116 ? -26.109 18.222 15.573 1.00 27.77 116 THR A CA 1
ATOM 895 C C . THR A 1 116 ? -24.840 18.844 16.075 1.00 21.52 116 THR A C 1
ATOM 896 O O . THR A 1 116 ? -24.815 20.009 16.415 1.00 25.39 116 THR A O 1
ATOM 900 N N . GLU A 1 117 ? -23.775 18.074 16.096 1.00 20.59 117 GLU A N 1
ATOM 901 C CA . GLU A 1 117 ? -22.501 18.581 16.541 1.00 21.07 117 GLU A CA 1
ATOM 902 C C . GLU A 1 117 ? -21.891 19.452 15.445 1.00 22.13 117 GLU A C 1
ATOM 903 O O . GLU A 1 117 ? -21.630 18.977 14.336 1.00 19.87 117 GLU A O 1
ATOM 909 N N . PRO A 1 118 ? -21.663 20.736 15.760 1.00 21.89 118 PRO A N 1
ATOM 910 C CA . PRO A 1 118 ? -21.290 21.770 14.789 1.00 19.15 118 PRO A CA 1
ATOM 911 C C . PRO A 1 118 ? -20.072 21.428 13.938 1.00 19.61 118 PRO A C 1
ATOM 912 O O . PRO A 1 118 ? -20.007 21.866 12.781 1.00 16.95 118 PRO A O 1
ATOM 916 N N . PHE A 1 119 ? -19.139 20.640 14.466 1.00 19.43 119 PHE A N 1
ATOM 917 C CA . PHE A 1 119 ? -17.982 20.271 13.649 1.00 21.55 119 PHE A CA 1
ATOM 918 C C . PHE A 1 119 ? -18.000 18.836 13.175 1.00 19.88 119 PHE A C 1
ATOM 919 O O . PHE A 1 119 ? -16.976 18.302 12.797 1.00 26.44 119 PHE A O 1
ATOM 927 N N . LYS A 1 120 ? -19.164 18.210 13.205 1.00 19.34 120 LYS A N 1
ATOM 928 C CA . LYS A 1 120 ? -19.351 16.977 12.468 1.00 22.70 120 LYS A CA 1
ATOM 929 C C . LYS A 1 120 ? -20.313 17.316 11.352 1.00 18.85 120 LYS A C 1
ATOM 930 O O . LYS A 1 120 ? -21.485 17.550 11.600 1.00 21.65 120 LYS A O 1
ATOM 936 N N . LEU A 1 121 ? -19.821 17.367 10.125 1.00 18.89 121 LEU A N 1
ATOM 937 C CA . LEU A 1 121 ? -20.670 17.722 8.997 1.00 18.65 121 LEU A CA 1
ATOM 938 C C . LEU A 1 121 ? -21.715 16.636 8.725 1.00 19.55 121 LEU A C 1
ATOM 939 O O . LEU A 1 121 ? -21.372 15.529 8.331 1.00 19.65 121 LEU A O 1
ATOM 944 N N . VAL A 1 122 ? -22.984 16.957 8.931 1.00 16.02 122 VAL A N 1
ATOM 945 C CA . VAL A 1 122 ? -24.051 16.028 8.623 1.00 17.34 122 VAL A CA 1
ATOM 946 C C . VAL A 1 122 ? -24.616 16.328 7.248 1.00 20.68 122 VAL A C 1
ATOM 947 O O . VAL A 1 122 ? -25.129 17.426 7.011 1.00 19.30 122 VAL A O 1
ATOM 951 N N . ILE A 1 123 ? -24.527 15.349 6.350 1.00 17.67 123 ILE A N 1
ATOM 952 C CA . ILE A 1 123 ? -24.996 15.506 4.978 1.00 19.37 123 ILE A CA 1
ATOM 953 C C . ILE A 1 123 ? -26.249 14.673 4.753 1.00 18.97 123 ILE A C 1
ATOM 954 O O . ILE A 1 123 ? -26.197 13.458 4.811 1.00 19.86 123 ILE A O 1
ATOM 959 N N . ASP A 1 124 ? -27.372 15.324 4.491 1.00 19.46 124 ASP A N 1
ATOM 960 C CA . ASP A 1 124 ? -28.625 14.610 4.278 1.00 20.60 124 ASP A CA 1
ATOM 961 C C . ASP A 1 124 ? -29.103 14.831 2.848 1.00 21.92 124 ASP A C 1
ATOM 962 O O . ASP A 1 124 ? -29.740 15.844 2.555 1.00 22.71 124 ASP A O 1
ATOM 967 N N . GLU A 1 125 ? -28.811 13.867 1.976 1.00 20.30 125 GLU A N 1
ATOM 968 C CA . GLU A 1 125 ? -29.177 13.947 0.570 1.00 23.36 125 GLU A CA 1
ATOM 969 C C . GLU A 1 125 ? -30.687 13.819 0.358 1.00 28.89 125 GLU A C 1
ATOM 970 O O . GLU A 1 125 ? -31.209 14.206 -0.687 1.00 26.28 125 GLU A O 1
ATOM 976 N N . ALA A 1 126 ? -31.393 13.291 1.353 1.00 27.55 126 ALA A N 1
ATOM 977 C CA . ALA A 1 126 ? -32.842 13.189 1.253 1.00 23.39 126 ALA A CA 1
ATOM 978 C C . ALA A 1 126 ? -33.511 14.551 1.452 1.00 27.24 126 ALA A C 1
ATOM 979 O O . ALA A 1 126 ? -34.397 14.929 0.688 1.00 28.17 126 ALA A O 1
ATOM 981 N N . LYS A 1 127 ? -33.101 15.295 2.474 1.00 25.14 127 LYS A N 1
ATOM 982 C CA . LYS A 1 127 ? -33.617 16.648 2.625 1.00 23.79 127 LYS A CA 1
ATOM 983 C C . LYS A 1 127 ? -32.852 17.605 1.727 1.00 25.83 127 LYS A C 1
ATOM 984 O O . LYS A 1 127 ? -33.332 18.696 1.429 1.00 26.53 127 LYS A O 1
ATOM 990 N N . GLY A 1 128 ? -31.653 17.198 1.315 1.00 20.92 128 GLY A N 1
ATOM 991 C CA . GLY A 1 128 ? -30.785 18.050 0.526 1.00 20.17 128 GLY A CA 1
ATOM 992 C C . GLY A 1 128 ? -30.159 19.193 1.306 1.00 24.54 128 GLY A C 1
ATOM 993 O O . GLY A 1 128 ? -30.134 20.331 0.831 1.00 23.43 128 GLY A O 1
ATOM 994 N N . ILE A 1 129 ? -29.667 18.899 2.509 1.00 23.73 129 ILE A N 1
ATOM 995 C CA . ILE A 1 129 ? -28.967 19.901 3.316 1.00 22.94 129 ILE A CA 1
ATOM 996 C C . ILE A 1 129 ? -27.703 19.354 3.939 1.00 20.24 129 ILE A C 1
ATOM 997 O O . ILE A 1 129 ? -27.591 18.165 4.230 1.00 21.26 129 ILE A O 1
ATOM 1002 N N . MET A 1 130 ? -26.749 20.242 4.135 1.00 20.05 130 MET A N 1
ATOM 1003 C CA . MET A 1 130 ? -25.533 19.926 4.857 1.00 19.14 130 MET A CA 1
ATOM 1004 C C . MET A 1 130 ? -25.506 20.836 6.072 1.00 18.20 130 MET A C 1
ATOM 1005 O O . MET A 1 130 ? -25.645 22.053 5.940 1.00 20.11 130 MET A O 1
ATOM 1010 N N . LYS A 1 131 ? -25.383 20.246 7.257 1.00 19.49 131 LYS A N 1
ATOM 1011 C CA . LYS A 1 131 ? -25.377 21.012 8.510 1.00 17.85 131 LYS A CA 1
ATOM 1012 C C . LYS A 1 131 ? -24.003 20.957 9.152 1.00 18.20 131 LYS A C 1
ATOM 1013 O O . LYS A 1 131 ? -23.462 19.872 9.399 1.00 19.34 131 LYS A O 1
ATOM 1019 N N . GLY A 1 132 ? -23.437 22.129 9.419 1.00 15.53 132 GLY A N 1
ATOM 1020 C CA . GLY A 1 132 ? -22.137 22.215 10.061 1.00 14.93 132 GLY A CA 1
ATOM 1021 C C . GLY A 1 132 ? -21.668 23.650 10.127 1.00 18.45 132 GLY A C 1
ATOM 1022 O O . GLY A 1 132 ? -22.036 24.456 9.264 1.00 18.13 132 GLY A O 1
ATOM 1023 N N . ARG A 1 133 ? -20.887 23.987 11.157 1.00 16.82 133 ARG A N 1
ATOM 1024 C CA . ARG A 1 133 ? -20.335 25.336 11.278 1.00 16.55 133 ARG A CA 1
ATOM 1025 C C . ARG A 1 133 ? -19.325 25.600 10.171 1.00 15.04 133 ARG A C 1
ATOM 1026 O O . ARG A 1 133 ? -18.374 24.847 10.003 1.00 16.26 133 ARG A O 1
ATOM 1034 N N . GLY A 1 134 ? -19.530 26.677 9.425 1.00 14.97 134 GLY A N 1
ATOM 1035 C CA . GLY A 1 134 ? -18.599 27.055 8.383 1.00 13.97 134 GLY A CA 1
ATOM 1036 C C . GLY A 1 134 ? -18.981 26.529 7.016 1.00 15.94 134 GLY A C 1
ATOM 1037 O O . GLY A 1 134 ? -18.297 26.813 6.025 1.00 17.27 134 GLY A O 1
ATOM 1038 N N . VAL A 1 135 ? -20.076 25.780 6.945 1.00 13.63 135 VAL A N 1
ATOM 1039 C CA . VAL A 1 135 ? -20.437 25.151 5.685 1.00 15.81 135 VAL A CA 1
ATOM 1040 C C . VAL A 1 135 ? -20.892 26.170 4.630 1.00 16.90 135 VAL A C 1
ATOM 1041 O O . VAL A 1 135 ? -20.619 26.000 3.449 1.00 16.22 135 VAL A O 1
ATOM 1045 N N . THR A 1 136 ? -21.543 27.247 5.062 1.00 16.98 136 THR A N 1
ATOM 1046 C CA . THR A 1 136 ? -21.856 28.346 4.151 1.00 16.09 136 THR A CA 1
ATOM 1047 C C . THR A 1 136 ? -20.908 29.541 4.325 1.00 17.15 136 THR A C 1
ATOM 1048 O O . THR A 1 136 ? -20.696 30.308 3.396 1.00 21.55 136 THR A O 1
ATOM 1052 N N . ASP A 1 137 ? -20.325 29.687 5.507 1.00 17.09 137 ASP A N 1
ATOM 1053 C CA . ASP A 1 137 ? -19.520 30.855 5.820 1.00 16.89 137 ASP A CA 1
ATOM 1054 C C . ASP A 1 137 ? -18.224 30.381 6.454 1.00 17.42 137 ASP A C 1
ATOM 1055 O O . ASP A 1 137 ? -18.127 30.342 7.685 1.00 15.97 137 ASP A O 1
ATOM 1060 N N . ASP A 1 138 ? -17.219 30.035 5.645 1.00 15.50 138 ASP A N 1
ATOM 1061 C CA . ASP A 1 138 ? -17.183 30.253 4.200 1.00 16.21 138 ASP A CA 1
ATOM 1062 C C . ASP A 1 138 ? -16.536 29.039 3.520 1.00 15.30 138 ASP A C 1
ATOM 1063 O O . ASP A 1 138 ? -16.057 29.128 2.395 1.00 12.50 138 ASP A O 1
ATOM 1068 N N . THR A 1 139 ? -16.519 27.903 4.209 1.00 15.46 139 THR A N 1
ATOM 1069 C CA . THR A 1 139 ? -15.747 26.748 3.737 1.00 15.19 139 THR A CA 1
ATOM 1070 C C . THR A 1 139 ? -16.370 26.010 2.522 1.00 15.72 139 THR A C 1
ATOM 1071 O O . THR A 1 139 ? -15.659 25.577 1.616 1.00 14.10 139 THR A O 1
ATOM 1075 N N . GLY A 1 140 ? -17.692 25.885 2.502 1.00 13.92 140 GLY A N 1
ATOM 1076 C CA . GLY A 1 140 ? -18.368 25.366 1.331 1.00 14.13 140 GLY A CA 1
ATOM 1077 C C . GLY A 1 140 ? -18.033 26.126 0.049 1.00 17.07 140 GLY A C 1
ATOM 1078 O O . GLY A 1 140 ? -17.536 25.532 -0.917 1.00 14.39 140 GLY A O 1
ATOM 1079 N N . PRO A 1 141 ? -18.305 27.447 0.028 1.00 17.00 141 PRO A N 1
ATOM 1080 C CA . PRO A 1 141 ? -18.026 28.231 -1.181 1.00 17.55 141 PRO A CA 1
ATOM 1081 C C . PRO A 1 141 ? -16.548 28.198 -1.559 1.00 17.05 141 PRO A C 1
ATOM 1082 O O . PRO A 1 141 ? -16.242 27.980 -2.728 1.00 17.18 141 PRO A O 1
ATOM 1086 N N . LEU A 1 142 ? -15.660 28.401 -0.589 1.00 15.15 142 LEU A N 1
ATOM 1087 C CA . LEU A 1 142 ? -14.226 28.347 -0.838 1.00 14.64 142 LEU A CA 1
ATOM 1088 C C . LEU A 1 142 ? -13.843 27.064 -1.576 1.00 18.54 142 LEU A C 1
ATOM 1089 O O . LEU A 1 142 ? -13.249 27.115 -2.653 1.00 16.02 142 LEU A O 1
ATOM 1094 N N . LEU A 1 143 ? -14.161 25.915 -0.984 1.00 16.66 143 LEU A N 1
ATOM 1095 C CA . LEU A 1 143 ? -13.782 24.640 -1.583 1.00 15.84 143 LEU A CA 1
ATOM 1096 C C . LEU A 1 143 ? -14.436 24.443 -2.958 1.00 17.81 143 LEU A C 1
ATOM 1097 O O . LEU A 1 143 ? -13.908 23.728 -3.813 1.00 18.19 143 LEU A O 1
ATOM 1102 N N . SER A 1 144 ? -15.575 25.089 -3.170 1.00 16.68 144 SER A N 1
ATOM 1103 C CA . SER A 1 144 ? -16.267 24.983 -4.445 1.00 18.30 144 SER A CA 1
ATOM 1104 C C . SER A 1 144 ? -15.354 25.341 -5.615 1.00 18.99 144 SER A C 1
ATOM 1105 O O . SER A 1 144 ? -15.372 24.665 -6.647 1.00 18.42 144 SER A O 1
ATOM 1108 N N . TRP A 1 145 ? -14.547 26.385 -5.448 1.00 15.09 145 TRP A N 1
ATOM 1109 C CA . TRP A 1 145 ? -13.581 26.747 -6.485 1.00 15.83 145 TRP A CA 1
ATOM 1110 C C . TRP A 1 145 ? -12.684 25.576 -6.861 1.00 20.04 145 TRP A C 1
ATOM 1111 O O . TRP A 1 145 ? -12.415 25.357 -8.043 1.00 21.30 145 TRP A O 1
ATOM 1122 N N . ILE A 1 146 ? -12.247 24.799 -5.871 1.00 18.65 146 ILE A N 1
ATOM 1123 C CA . ILE A 1 146 ? -11.406 23.641 -6.163 1.00 17.42 146 ILE A CA 1
ATOM 1124 C C . ILE A 1 146 ? -12.188 22.513 -6.839 1.00 18.54 146 ILE A C 1
ATOM 1125 O O . ILE A 1 146 ? -11.698 21.906 -7.789 1.00 16.24 146 ILE A O 1
ATOM 1130 N N . ASN A 1 147 ? -13.394 22.240 -6.344 1.00 17.55 147 ASN A N 1
ATOM 1131 C CA . ASN A 1 147 ? -14.286 21.270 -6.971 1.00 16.42 147 ASN A CA 1
ATOM 1132 C C . ASN A 1 147 ? -14.422 21.556 -8.465 1.00 20.75 147 ASN A C 1
ATOM 1133 O O . ASN A 1 147 ? -14.251 20.668 -9.320 1.00 17.75 147 ASN A O 1
ATOM 1138 N N . VAL A 1 148 ? -14.699 22.823 -8.763 1.00 19.38 148 VAL A N 1
ATOM 1139 C CA . VAL A 1 148 ? -14.830 23.282 -10.127 1.00 19.26 148 VAL A CA 1
ATOM 1140 C C . VAL A 1 148 ? -13.579 23.014 -10.969 1.00 21.41 148 VAL A C 1
ATOM 1141 O O . VAL A 1 148 ? -13.685 22.509 -12.088 1.00 20.09 148 VAL A O 1
ATOM 1145 N N . VAL A 1 149 ? -12.400 23.339 -10.442 1.00 17.98 149 VAL A N 1
ATOM 1146 C CA . VAL A 1 149 ? -11.180 22.995 -11.165 1.00 20.45 149 VAL A CA 1
ATOM 1147 C C . VAL A 1 149 ? -11.136 21.487 -11.427 1.00 21.37 149 VAL A C 1
ATOM 1148 O O . VAL A 1 149 ? -10.810 21.049 -12.522 1.00 26.24 149 VAL A O 1
ATOM 1152 N N . ASP A 1 150 ? -11.523 20.697 -10.438 1.00 18.76 150 ASP A N 1
ATOM 1153 C CA . ASP A 1 150 ? -11.522 19.261 -10.599 1.00 20.62 150 ASP A CA 1
ATOM 1154 C C . ASP A 1 150 ? -12.478 18.819 -11.699 1.00 24.50 150 ASP A C 1
ATOM 1155 O O . ASP A 1 150 ? -12.181 17.898 -12.451 1.00 22.34 150 ASP A O 1
ATOM 1160 N N . ALA A 1 151 ? -13.628 19.470 -11.786 1.00 22.16 151 ALA A N 1
ATOM 1161 C CA . ALA A 1 151 ? -14.650 19.017 -12.710 1.00 20.37 151 ALA A CA 1
ATOM 1162 C C . ALA A 1 151 ? -14.225 19.269 -14.152 1.00 25.93 151 ALA A C 1
ATOM 1163 O O . ALA A 1 151 ? -14.425 18.415 -15.010 1.00 26.57 151 ALA A O 1
ATOM 1165 N N . PHE A 1 152 ? -13.650 20.442 -14.413 1.00 23.48 152 PHE A N 1
ATOM 1166 C CA . PHE A 1 152 ? -13.055 20.724 -15.711 1.00 26.61 152 PHE A CA 1
ATOM 1167 C C . PHE A 1 152 ? -12.036 19.635 -16.033 1.00 30.35 152 PHE A C 1
ATOM 1168 O O . PHE A 1 152 ? -11.999 19.108 -17.150 1.00 29.78 152 PHE A O 1
ATOM 1176 N N . LYS A 1 153 ? -11.228 19.281 -15.040 1.00 26.55 153 LYS A N 1
ATOM 1177 C CA . LYS A 1 153 ? -10.194 18.280 -15.244 1.00 27.83 153 LYS A CA 1
ATOM 1178 C C . LYS A 1 153 ? -10.795 16.926 -15.621 1.00 27.09 153 LYS A C 1
ATOM 1179 O O . LYS A 1 153 ? -10.416 16.336 -16.625 1.00 31.38 153 LYS A O 1
ATOM 1185 N N . ALA A 1 154 ? -11.754 16.454 -14.837 1.00 25.76 154 ALA A N 1
ATOM 1186 C CA . ALA A 1 154 ? -12.375 15.148 -15.069 1.00 24.61 154 ALA A CA 1
ATOM 1187 C C . ALA A 1 154 ? -13.186 15.090 -16.361 1.00 29.78 154 ALA A C 1
ATOM 1188 O O . ALA A 1 154 ? -13.399 14.016 -16.918 1.00 28.63 154 ALA A O 1
ATOM 1190 N N . SER A 1 155 ? -13.655 16.243 -16.820 1.00 28.83 155 SER A N 1
ATOM 1191 C CA . SER A 1 155 ? -14.473 16.300 -18.017 1.00 28.92 155 SER A CA 1
ATOM 1192 C C . SER A 1 155 ? -13.604 16.430 -19.269 1.00 32.27 155 SER A C 1
ATOM 1193 O O . SER A 1 155 ? -14.118 16.434 -20.382 1.00 29.90 155 SER A O 1
ATOM 1196 N N . GLY A 1 156 ? -12.290 16.544 -19.075 1.00 32.31 156 GLY A N 1
ATOM 1197 C CA . GLY A 1 156 ? -11.360 16.718 -20.175 1.00 29.61 156 GLY A CA 1
ATOM 1198 C C . GLY A 1 156 ? -11.629 17.989 -20.966 1.00 36.70 156 GLY A C 1
ATOM 1199 O O . GLY A 1 156 ? -11.310 18.092 -22.150 1.00 39.97 156 GLY A O 1
ATOM 1200 N N . GLN A 1 157 ? -12.222 18.965 -20.296 1.00 37.28 157 GLN A N 1
ATOM 1201 C CA . GLN A 1 157 ? -12.547 20.242 -20.903 1.00 35.52 157 GLN A CA 1
ATOM 1202 C C . GLN A 1 157 ? -11.513 21.314 -20.523 1.00 36.55 157 GLN A C 1
ATOM 1203 O O . GLN A 1 157 ? -10.988 21.328 -19.411 1.00 35.23 157 GLN A O 1
ATOM 1209 N N . GLU A 1 158 ? -11.210 22.210 -21.451 1.00 39.25 158 GLU A N 1
ATOM 1210 C CA . GLU A 1 158 ? -10.194 23.233 -21.204 1.00 37.45 158 GLU A CA 1
ATOM 1211 C C . GLU A 1 158 ? -10.634 24.239 -20.136 1.00 33.40 158 GLU A C 1
ATOM 1212 O O . GLU A 1 158 ? -11.727 24.805 -20.224 1.00 33.64 158 GLU A O 1
ATOM 1218 N N . PHE A 1 159 ? -9.793 24.460 -19.127 1.00 31.86 159 PHE A N 1
ATOM 1219 C CA . PHE A 1 159 ? -10.107 25.455 -18.103 1.00 27.63 159 PHE A CA 1
ATOM 1220 C C . PHE A 1 159 ? -10.022 26.854 -18.717 1.00 26.97 159 PHE A C 1
ATOM 1221 O O . PHE A 1 159 ? -9.023 27.203 -19.332 1.00 28.59 159 PHE A O 1
ATOM 1229 N N . PRO A 1 160 ? -11.081 27.658 -18.562 1.00 23.89 160 PRO A N 1
ATOM 1230 C CA . PRO A 1 160 ? -11.185 28.864 -19.386 1.00 20.90 160 PRO A CA 1
ATOM 1231 C C . PRO A 1 160 ? -10.324 30.047 -18.945 1.00 25.06 160 PRO A C 1
ATOM 1232 O O . PRO A 1 160 ? -10.164 30.980 -19.733 1.00 24.95 160 PRO A O 1
ATOM 1236 N N . VAL A 1 161 ? -9.791 30.042 -17.725 1.00 23.28 161 VAL A N 1
ATOM 1237 C CA . VAL A 1 161 ? -8.981 31.175 -17.283 1.00 22.81 161 VAL A CA 1
ATOM 1238 C C . VAL A 1 161 ? -7.771 30.716 -16.486 1.00 22.10 161 VAL A C 1
ATOM 1239 O O . VAL A 1 161 ? -7.618 29.542 -16.229 1.00 21.46 161 VAL A O 1
ATOM 1243 N N . ASN A 1 162 ? -6.906 31.650 -16.111 1.00 21.37 162 ASN A N 1
ATOM 1244 C CA . ASN A 1 162 ? -5.889 31.366 -15.117 1.00 24.09 162 ASN A CA 1
ATOM 1245 C C . ASN A 1 162 ? -6.449 31.731 -13.753 1.00 26.33 162 ASN A C 1
ATOM 1246 O O . ASN A 1 162 ? -6.788 32.886 -13.513 1.00 25.70 162 ASN A O 1
ATOM 1251 N N . LEU A 1 163 ? -6.563 30.744 -12.869 1.00 21.85 163 LEU A N 1
ATOM 1252 C CA . LEU A 1 163 ? -7.117 30.981 -11.558 1.00 22.02 163 LEU A CA 1
ATOM 1253 C C . LEU A 1 163 ? -6.016 31.350 -10.582 1.00 21.89 163 LEU A C 1
ATOM 1254 O O . LEU A 1 163 ? -4.925 30.803 -10.633 1.00 22.80 163 LEU A O 1
ATOM 1259 N N . VAL A 1 164 ? -6.302 32.302 -9.709 1.00 20.25 164 VAL A N 1
ATOM 1260 C CA . VAL A 1 164 ? -5.361 32.716 -8.685 1.00 19.61 164 VAL A CA 1
ATOM 1261 C C . VAL A 1 164 ? -6.151 32.789 -7.406 1.00 22.15 164 VAL A C 1
ATOM 1262 O O . VAL A 1 164 ? -7.301 33.228 -7.404 1.00 22.25 164 VAL A O 1
ATOM 1266 N N . THR A 1 165 ? -5.543 32.339 -6.319 1.00 22.00 165 THR A N 1
ATOM 1267 C CA . THR A 1 165 ? -6.274 32.128 -5.095 1.00 18.09 165 THR A CA 1
ATOM 1268 C C . THR A 1 165 ? -5.733 33.014 -4.010 1.00 18.56 165 THR A C 1
ATOM 1269 O O . THR A 1 165 ? -4.548 33.287 -3.965 1.00 22.15 165 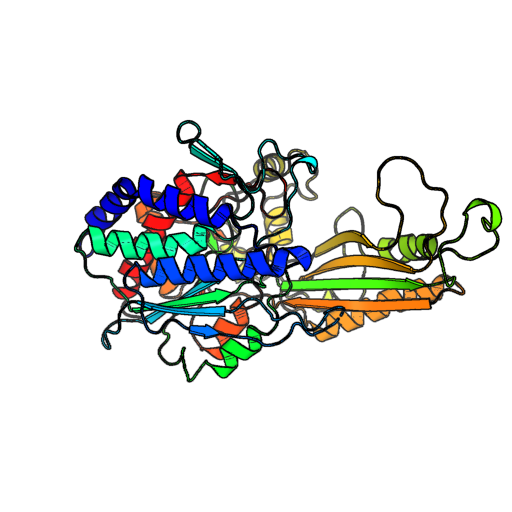THR A O 1
ATOM 1273 N N . CYS A 1 166 ? -6.617 33.479 -3.143 1.00 20.02 166 CYS A N 1
ATOM 1274 C CA . CYS A 1 166 ? -6.216 34.243 -1.974 1.00 18.83 166 CYS A CA 1
ATOM 1275 C C . CYS A 1 166 ? -7.166 33.914 -0.802 1.00 19.27 166 CYS A C 1
ATOM 1276 O O . CYS A 1 166 ? -8.191 34.561 -0.610 1.00 18.28 166 CYS A O 1
ATOM 1279 N N . PHE A 1 167 ? -6.823 32.881 -0.042 1.00 21.70 167 PHE A N 1
ATOM 1280 C CA . PHE A 1 167 ? -7.674 32.369 1.036 1.00 20.71 167 PHE A CA 1
ATOM 1281 C C . PHE A 1 167 ? -7.085 32.711 2.411 1.00 20.30 167 PHE A C 1
ATOM 1282 O O . PHE A 1 167 ? -5.999 32.243 2.762 1.00 22.33 167 PHE A O 1
ATOM 1290 N N . GLU A 1 168 ? -7.782 33.533 3.189 1.00 17.76 168 GLU A N 1
ATOM 1291 C CA . GLU A 1 168 ? -7.264 33.927 4.502 1.00 20.67 168 GLU A CA 1
ATOM 1292 C C . GLU A 1 168 ? -7.957 33.138 5.595 1.00 21.25 168 GLU A C 1
ATOM 1293 O O . GLU A 1 168 ? -8.943 32.445 5.331 1.00 19.94 168 GLU A O 1
ATOM 1299 N N . GLY A 1 169 ? -7.442 33.259 6.819 1.00 21.23 169 GLY A N 1
ATOM 1300 C CA . GLY A 1 169 ? -7.999 32.574 7.973 1.00 19.10 169 GLY A CA 1
ATOM 1301 C C . GLY A 1 169 ? -8.215 33.503 9.161 1.00 22.28 169 GLY A C 1
ATOM 1302 O O . GLY A 1 169 ? -8.187 33.074 10.321 1.00 18.29 169 GLY A O 1
ATOM 1303 N N . MET A 1 170 ? -8.439 34.782 8.875 1.00 19.00 170 MET A N 1
ATOM 1304 C CA . MET A 1 170 ? -8.732 35.745 9.925 1.00 19.02 170 MET A CA 1
ATOM 1305 C C . MET A 1 170 ? -9.984 36.554 9.613 1.00 22.40 170 MET A C 1
ATOM 1306 O O . MET A 1 170 ? -10.197 37.615 10.199 1.00 22.30 170 MET A O 1
ATOM 1311 N N . GLU A 1 171 ? -10.817 36.068 8.697 1.00 21.25 171 GLU A N 1
ATOM 1312 C CA . GLU A 1 171 ? -11.973 36.865 8.279 1.00 23.62 171 GLU A CA 1
ATOM 1313 C C . GLU A 1 171 ? -12.950 37.103 9.424 1.00 21.63 171 GLU A C 1
ATOM 1314 O O . GLU A 1 171 ? -13.518 38.183 9.540 1.00 23.22 171 GLU A O 1
ATOM 1320 N N . GLU A 1 172 ? -13.123 36.101 10.277 1.00 18.01 172 GLU A N 1
ATOM 1321 C CA . GLU A 1 172 ? -14.049 36.224 11.397 1.00 23.34 172 GLU A CA 1
ATOM 1322 C C . GLU A 1 172 ? -13.405 36.969 12.571 1.00 20.57 172 GLU A C 1
ATOM 1323 O O . GLU A 1 172 ? -14.003 37.096 13.638 1.00 20.65 172 GLU A O 1
ATOM 1329 N N . SER A 1 173 ? -12.192 37.464 12.354 1.00 18.00 173 SER A N 1
ATOM 1330 C CA . SER A 1 173 ? -11.425 38.142 13.388 1.00 21.60 173 SER A CA 1
ATOM 1331 C C . SER A 1 173 ? -10.732 39.396 12.835 1.00 26.72 173 SER A C 1
ATOM 1332 O O . SER A 1 173 ? -9.559 39.663 13.128 1.00 22.25 173 SER A O 1
ATOM 1335 N N . GLY A 1 174 ? -11.461 40.153 12.016 1.00 29.27 174 GLY A N 1
ATOM 1336 C CA . GLY A 1 174 ? -10.972 41.425 11.509 1.00 23.44 174 GLY A CA 1
ATOM 1337 C C . GLY A 1 174 ? -10.108 41.400 10.259 1.00 24.75 174 GLY A C 1
ATOM 1338 O O . GLY A 1 174 ? -9.661 42.455 9.821 1.00 30.48 174 GLY A O 1
ATOM 1339 N N . SER A 1 175 ? -9.869 40.222 9.683 1.00 24.13 175 SER A N 1
ATOM 1340 C CA . SER A 1 175 ? -9.025 40.096 8.485 1.00 25.70 175 SER A CA 1
ATOM 1341 C C . SER A 1 175 ? -7.690 40.799 8.663 1.00 25.17 175 SER A C 1
ATOM 1342 O O . SER A 1 175 ? -7.220 41.486 7.764 1.00 28.21 175 SER A O 1
ATOM 1345 N N . LEU A 1 176 ? -7.096 40.619 9.836 1.00 25.64 176 LEU A N 1
ATOM 1346 C CA . LEU A 1 176 ? -5.876 41.319 10.224 1.00 26.72 176 LEU A CA 1
ATOM 1347 C C . LEU A 1 176 ? -4.741 41.162 9.228 1.00 26.72 176 LEU A C 1
ATOM 1348 O O . LEU A 1 176 ? -4.410 40.048 8.830 1.00 25.61 176 LEU A O 1
ATOM 1353 N N . LYS A 1 177 ? -4.154 42.295 8.843 1.00 29.39 177 LYS A N 1
ATOM 1354 C CA . LYS A 1 177 ? -2.912 42.347 8.065 1.00 31.49 177 LYS A CA 1
ATOM 1355 C C . LYS A 1 177 ? -3.066 41.966 6.584 1.00 30.36 177 LYS A C 1
ATOM 1356 O O . LYS A 1 177 ? -2.132 42.128 5.803 1.00 29.74 177 LYS A O 1
ATOM 1362 N N . LEU A 1 178 ? -4.239 41.460 6.210 1.00 29.41 178 LEU A N 1
ATOM 1363 C CA . LEU A 1 178 ? -4.492 41.029 4.835 1.00 32.18 178 LEU A CA 1
ATOM 1364 C C . LEU A 1 178 ? -4.433 42.219 3.880 1.00 33.80 178 LEU A C 1
ATOM 1365 O O . LEU A 1 178 ? -3.867 42.132 2.778 1.00 28.11 178 LEU A O 1
ATOM 1370 N N . ASP A 1 179 ? -5.049 43.312 4.332 1.00 35.77 179 ASP A N 1
ATOM 1371 C CA . ASP A 1 179 ? -4.994 44.626 3.702 1.00 32.05 179 ASP A CA 1
ATOM 1372 C C . ASP A 1 179 ? -3.605 44.934 3.146 1.00 32.60 179 ASP A C 1
ATOM 1373 O O . ASP A 1 179 ? -3.436 45.164 1.947 1.00 30.02 179 ASP A O 1
ATOM 1378 N N . GLU A 1 180 ? -2.611 44.926 4.030 1.00 31.88 180 GLU A N 1
ATOM 1379 C CA . GLU A 1 180 ? -1.237 45.197 3.640 1.00 31.63 180 GLU A CA 1
ATOM 1380 C C . GLU A 1 180 ? -0.734 44.210 2.604 1.00 34.77 180 GLU A C 1
ATOM 1381 O O . GLU A 1 180 ? -0.015 44.590 1.668 1.00 34.39 180 GLU A O 1
ATOM 1387 N N . LEU A 1 181 ? -1.112 42.945 2.765 1.00 32.28 181 LEU A N 1
ATOM 1388 C CA . LEU A 1 181 ? -0.644 41.906 1.856 1.00 30.20 181 LEU A CA 1
ATOM 1389 C C . LEU A 1 181 ? -1.058 42.174 0.416 1.00 31.06 181 LEU A C 1
ATOM 1390 O O . LEU A 1 181 ? -0.255 42.051 -0.505 1.00 32.04 181 LEU A O 1
ATOM 1395 N N . ILE A 1 182 ? -2.318 42.540 0.231 1.00 29.85 182 ILE A N 1
ATOM 1396 C CA . ILE A 1 182 ? -2.844 42.778 -1.098 1.00 30.56 182 ILE A CA 1
ATOM 1397 C C . ILE A 1 182 ? -2.131 43.956 -1.747 1.00 31.05 182 ILE A C 1
ATOM 1398 O O . ILE A 1 182 ? -1.664 43.859 -2.882 1.00 29.29 182 ILE A O 1
ATOM 1403 N N . LYS A 1 183 ? -2.021 45.056 -1.007 1.00 30.98 183 LYS A N 1
ATOM 1404 C CA . LYS A 1 183 ? -1.327 46.241 -1.496 1.00 30.93 183 LYS A CA 1
ATOM 1405 C C . LYS A 1 183 ? 0.129 45.942 -1.799 1.00 32.96 183 LYS A C 1
ATOM 1406 O O . LYS A 1 183 ? 0.656 46.403 -2.811 1.00 37.80 183 LYS A O 1
ATOM 1412 N N . LYS A 1 184 ? 0.772 45.173 -0.922 1.00 30.18 184 LYS A N 1
ATOM 1413 C CA . LYS A 1 184 ? 2.180 44.821 -1.086 1.00 31.08 184 LYS A CA 1
ATOM 1414 C C . LYS A 1 184 ? 2.379 43.947 -2.302 1.00 33.32 184 LYS A C 1
ATOM 1415 O O . LYS A 1 184 ? 3.439 43.942 -2.917 1.00 40.40 184 LYS A O 1
ATOM 1421 N N . GLU A 1 185 ? 1.349 43.205 -2.662 1.00 34.92 185 GLU A N 1
ATOM 1422 C CA . GLU A 1 185 ? 1.524 42.185 -3.672 1.00 34.28 185 GLU A CA 1
ATOM 1423 C C . GLU A 1 185 ? 0.793 42.527 -4.957 1.00 34.57 185 GLU A C 1
ATOM 1424 O O . GLU A 1 185 ? 0.707 41.706 -5.876 1.00 33.11 185 GLU A O 1
ATOM 1430 N N . ALA A 1 186 ? 0.279 43.750 -5.015 1.00 32.57 186 ALA A N 1
ATOM 1431 C CA . ALA A 1 186 ? -0.442 44.221 -6.186 1.00 36.44 186 ALA A CA 1
ATOM 1432 C C . ALA A 1 186 ? 0.425 44.182 -7.447 1.00 37.01 186 ALA A C 1
ATOM 1433 O O . ALA A 1 186 ? -0.067 43.908 -8.542 1.00 36.78 186 ALA A O 1
ATOM 1435 N N . ASN A 1 187 ? 1.716 44.454 -7.288 1.00 34.36 187 ASN A N 1
ATOM 1436 C CA . ASN A 1 187 ? 2.639 44.450 -8.416 1.00 40.09 187 ASN A CA 1
ATOM 1437 C C . ASN A 1 187 ? 3.587 43.275 -8.293 1.00 42.59 187 ASN A C 1
ATOM 1438 O O . ASN A 1 187 ? 4.697 43.288 -8.836 1.00 40.03 187 ASN A O 1
ATOM 1443 N N . GLY A 1 188 ? 3.123 42.261 -7.563 1.00 41.66 188 GLY A N 1
ATOM 1444 C CA . GLY A 1 188 ? 3.879 41.050 -7.307 1.00 31.85 188 GLY A CA 1
ATOM 1445 C C . GLY A 1 188 ? 3.048 39.841 -7.664 1.00 33.39 188 GLY A C 1
ATOM 1446 O O . GLY A 1 188 ? 2.762 39.616 -8.844 1.00 32.76 188 GLY A O 1
ATOM 1447 N N . TYR A 1 189 ? 2.641 39.072 -6.653 1.00 31.86 189 TYR A N 1
ATOM 1448 C CA . TYR A 1 189 ? 1.887 37.842 -6.898 1.00 28.00 189 TYR A CA 1
ATOM 1449 C C . TYR A 1 189 ? 0.596 38.111 -7.664 1.00 27.23 189 TYR A C 1
ATOM 1450 O O . TYR A 1 189 ? 0.160 37.268 -8.427 1.00 27.87 189 TYR A O 1
ATOM 1459 N N . PHE A 1 190 ? 0.007 39.292 -7.480 1.00 26.32 190 PHE A N 1
ATOM 1460 C CA . PHE A 1 190 ? -1.271 39.627 -8.100 1.00 24.76 190 PHE A CA 1
ATOM 1461 C C . PHE A 1 190 ? -1.156 40.518 -9.343 1.00 34.92 190 PHE A C 1
ATOM 1462 O O . PHE A 1 190 ? -2.167 41.060 -9.808 1.00 31.71 190 PHE A O 1
ATOM 1470 N N . LYS A 1 191 ? 0.058 40.659 -9.879 1.00 35.90 191 LYS A N 1
ATOM 1471 C CA . LYS A 1 191 ? 0.322 41.618 -10.952 1.00 35.39 191 LYS A CA 1
ATOM 1472 C C . LYS A 1 191 ? -0.576 41.456 -12.180 1.00 35.74 191 LYS A C 1
ATOM 1473 O O . LYS A 1 191 ? -1.071 42.448 -12.722 1.00 41.07 191 LYS A O 1
ATOM 1479 N N . GLY A 1 192 ? -0.821 40.224 -12.605 1.00 27.20 192 GLY A N 1
ATOM 1480 C CA . GLY A 1 192 ? -1.550 40.025 -13.845 1.00 31.99 192 GLY A CA 1
ATOM 1481 C C . GLY A 1 192 ? -3.062 39.906 -13.743 1.00 33.16 192 GLY A C 1
ATOM 1482 O O . GLY A 1 192 ? -3.731 39.621 -14.740 1.00 34.62 192 GLY A O 1
ATOM 1483 N N . VAL A 1 193 ? -3.602 40.133 -12.549 1.00 30.54 193 VAL A N 1
ATOM 1484 C CA . VAL A 1 193 ? -5.011 39.874 -12.290 1.00 29.80 193 VAL A CA 1
ATOM 1485 C C . VAL A 1 193 ? -5.928 40.756 -13.133 1.00 27.58 193 VAL A C 1
ATOM 1486 O O . VAL A 1 193 ? -5.719 41.962 -13.228 1.00 31.65 193 VAL A O 1
ATOM 1490 N N . ASP A 1 194 ? -6.940 40.151 -13.746 1.00 22.21 194 ASP A N 1
ATOM 1491 C CA . ASP A 1 194 ? -7.880 40.904 -14.566 1.00 27.27 194 ASP A CA 1
ATOM 1492 C C . ASP A 1 194 ? -9.226 41.142 -13.891 1.00 28.99 194 ASP A C 1
ATOM 1493 O O . ASP A 1 194 ? -10.032 41.952 -14.354 1.00 25.82 194 ASP A O 1
ATOM 1498 N N . ALA A 1 195 ? -9.471 40.435 -12.799 1.00 26.35 195 ALA A N 1
ATOM 1499 C CA . ALA A 1 195 ? -10.788 40.450 -12.195 1.00 24.37 195 ALA A CA 1
ATOM 1500 C C . ALA A 1 195 ? -10.723 39.689 -10.900 1.00 22.94 195 ALA A C 1
ATOM 1501 O O . ALA A 1 195 ? -9.883 38.805 -10.736 1.00 21.04 195 ALA A O 1
ATOM 1503 N N . VAL A 1 196 ? -11.614 40.044 -9.984 1.00 21.43 196 VAL A N 1
ATOM 1504 C CA . VAL A 1 196 ? -11.706 39.370 -8.709 1.00 19.26 196 VAL A CA 1
ATOM 1505 C C . VAL A 1 196 ? -13.138 38.911 -8.465 1.00 22.55 196 VAL A C 1
ATOM 1506 O O . VAL A 1 196 ? -14.089 39.684 -8.636 1.00 20.15 196 VAL A O 1
ATOM 1510 N N . CYS A 1 197 ? -13.280 37.639 -8.089 1.00 22.28 197 CYS A N 1
ATOM 1511 C CA . CYS A 1 197 ? -14.566 37.090 -7.692 1.00 18.47 197 CYS A CA 1
ATOM 1512 C C . CYS A 1 197 ? -14.552 36.619 -6.234 1.00 21.83 197 CYS A C 1
ATOM 1513 O O . CYS A 1 197 ? -13.576 36.018 -5.766 1.00 22.07 197 CYS A O 1
ATOM 1516 N N . ILE A 1 198 ? -15.634 36.893 -5.516 1.00 19.33 198 ILE A N 1
ATOM 1517 C CA . ILE A 1 198 ? -15.746 36.478 -4.128 1.00 16.70 198 ILE A CA 1
ATOM 1518 C C . ILE A 1 198 ? -17.072 35.784 -3.920 1.00 18.49 198 ILE A C 1
ATOM 1519 O O . ILE A 1 198 ? -18.120 36.315 -4.302 1.00 21.16 198 ILE A O 1
ATOM 1524 N N . SER A 1 199 ? -17.028 34.597 -3.323 1.00 13.84 199 SER A N 1
ATOM 1525 C CA . SER A 1 199 ? -18.236 33.914 -2.923 1.00 14.97 199 SER A CA 1
ATOM 1526 C C . SER A 1 199 ? -18.258 33.852 -1.410 1.00 18.72 199 SER A C 1
ATOM 1527 O O . SER A 1 199 ? -17.688 32.952 -0.809 1.00 23.97 199 SER A O 1
ATOM 1530 N N . ASP A 1 200 ? -18.912 34.818 -0.788 1.00 20.40 200 ASP A N 1
ATOM 1531 C CA . ASP A 1 200 ? -18.860 34.943 0.656 1.00 19.57 200 ASP A CA 1
ATOM 1532 C C . ASP A 1 200 ? -20.080 35.674 1.194 1.00 20.49 200 ASP A C 1
ATOM 1533 O O . ASP A 1 200 ? -19.991 36.429 2.159 1.00 22.00 200 ASP A O 1
ATOM 1538 N N . ASN A 1 201 ? -21.217 35.471 0.547 1.00 19.99 201 ASN A N 1
ATOM 1539 C CA . ASN A 1 201 ? -22.482 35.952 1.068 1.00 18.66 201 ASN A CA 1
ATOM 1540 C C . ASN A 1 201 ? -23.587 35.048 0.574 1.00 19.31 201 ASN A C 1
ATOM 1541 O O . ASN A 1 201 ? -23.318 33.917 0.212 1.00 20.43 201 ASN A O 1
ATOM 1546 N N . TYR A 1 202 ? -24.824 35.538 0.552 1.00 24.49 202 TYR A N 1
ATOM 1547 C CA . TYR A 1 202 ? -25.993 34.669 0.375 1.00 21.68 202 TYR A CA 1
ATOM 1548 C C . TYR A 1 202 ? -27.024 35.341 -0.490 1.00 20.13 202 TYR A C 1
ATOM 1549 O O . TYR A 1 202 ? -26.990 36.557 -0.658 1.00 21.76 202 TYR A O 1
ATOM 1558 N N . TRP A 1 203 ? -27.951 34.545 -1.018 1.00 21.01 203 TRP A N 1
ATOM 1559 C CA . TRP A 1 203 ? -29.130 35.078 -1.683 1.00 17.97 203 TRP A CA 1
ATOM 1560 C C . TRP A 1 203 ? -29.860 35.904 -0.668 1.00 20.54 203 TRP A C 1
ATOM 1561 O O . TRP A 1 203 ? -29.741 35.673 0.532 1.00 21.68 203 TRP A O 1
ATOM 1572 N N . LEU A 1 204 ? -30.638 36.854 -1.149 1.00 22.46 204 LEU A N 1
ATOM 1573 C CA . LEU A 1 204 ? -31.475 37.662 -0.279 1.00 22.30 204 LEU A CA 1
ATOM 1574 C C . LEU A 1 204 ? -32.470 36.800 0.505 1.00 21.86 204 LEU A C 1
ATOM 1575 O O . LEU A 1 204 ? -32.680 36.984 1.706 1.00 26.72 204 LEU A O 1
ATOM 1580 N N . GLY A 1 205 ? -33.089 35.864 -0.196 1.00 18.63 205 GLY A N 1
ATOM 1581 C CA . GLY A 1 205 ? -34.144 35.055 0.371 1.00 19.55 205 GLY A CA 1
ATOM 1582 C C . GLY A 1 205 ? -33.774 33.621 0.116 1.00 20.96 205 GLY A C 1
ATOM 1583 O O . GLY A 1 205 ? -32.586 33.293 0.074 1.00 20.78 205 GLY A O 1
ATOM 1584 N N . THR A 1 206 ? -34.771 32.768 -0.082 1.00 18.25 206 THR A N 1
ATOM 1585 C CA . THR A 1 206 ? -34.494 31.351 -0.232 1.00 20.97 206 THR A CA 1
ATOM 1586 C C . THR A 1 206 ? -34.887 30.756 -1.583 1.00 24.01 206 THR A C 1
ATOM 1587 O O . THR A 1 206 ? -34.666 29.575 -1.818 1.00 24.85 206 THR A O 1
ATOM 1591 N N . LYS A 1 207 ? -35.451 31.565 -2.471 1.00 26.39 207 LYS A N 1
ATOM 1592 C CA . LYS A 1 207 ? -36.085 31.035 -3.681 1.00 25.17 207 LYS A CA 1
ATOM 1593 C C . LYS A 1 207 ? -35.421 31.473 -4.983 1.00 26.69 207 LYS A C 1
ATOM 1594 O O . LYS A 1 207 ? -35.564 30.810 -5.999 1.00 32.51 207 LYS A O 1
ATOM 1600 N N . LYS A 1 208 ? -34.704 32.590 -4.953 1.00 26.28 208 LYS A N 1
ATOM 1601 C CA . LYS A 1 208 ? -34.198 33.190 -6.171 1.00 24.47 208 LYS A CA 1
ATOM 1602 C C . LYS A 1 208 ? -32.756 33.672 -6.023 1.00 24.79 208 LYS A C 1
ATOM 1603 O O . LYS A 1 208 ? -32.452 34.460 -5.131 1.00 22.06 208 LYS A O 1
ATOM 1609 N N . PRO A 1 209 ? -31.868 33.206 -6.916 1.00 21.85 209 PRO A N 1
ATOM 1610 C CA . PRO A 1 209 ? -30.451 33.581 -6.905 1.00 20.05 209 PRO A CA 1
ATOM 1611 C C . PRO A 1 209 ? -30.255 35.069 -7.130 1.00 21.90 209 PRO A C 1
ATOM 1612 O O . PRO A 1 209 ? -31.125 35.728 -7.693 1.00 23.57 209 PRO A O 1
ATOM 1616 N N . VAL A 1 210 ? -29.127 35.594 -6.672 1.00 19.25 210 VAL A N 1
ATOM 1617 C CA . VAL A 1 210 ? -28.846 37.020 -6.779 1.00 22.38 210 VAL A CA 1
ATOM 1618 C C . VAL A 1 210 ? -27.398 37.230 -7.185 1.00 21.06 210 VAL A C 1
ATOM 1619 O O . VAL A 1 210 ? -26.566 36.336 -7.066 1.00 21.36 210 VAL A O 1
ATOM 1623 N N . LEU A 1 211 ? -27.099 38.417 -7.677 1.00 20.13 211 LEU A N 1
ATOM 1624 C CA . LEU A 1 211 ? -25.714 38.830 -7.782 1.00 20.13 211 LEU A CA 1
ATOM 1625 C C . LEU A 1 211 ? -25.583 40.103 -6.954 1.00 22.78 211 LEU A C 1
ATOM 1626 O O . LEU A 1 211 ? -26.494 40.947 -6.919 1.00 20.76 211 LEU A O 1
ATOM 1631 N N . THR A 1 212 ? -24.466 40.221 -6.252 1.00 18.22 212 THR A N 1
ATOM 1632 C CA . THR A 1 212 ? -24.359 41.238 -5.243 1.00 17.63 212 THR A CA 1
ATOM 1633 C C . THR A 1 212 ? -23.388 42.306 -5.664 1.00 20.33 212 THR A C 1
ATOM 1634 O O . THR A 1 212 ? -22.245 42.017 -5.995 1.00 23.25 212 THR A O 1
ATOM 1638 N N . TYR A 1 213 ? -23.855 43.550 -5.665 1.00 22.30 213 TYR A N 1
ATOM 1639 C CA . TYR A 1 213 ? -23.025 44.663 -6.110 1.00 22.89 213 TYR A CA 1
ATOM 1640 C C . TYR A 1 213 ? -22.657 45.660 -5.000 1.00 25.38 213 TYR A C 1
ATOM 1641 O O . TYR A 1 213 ? -21.999 46.673 -5.270 1.00 26.05 213 TYR A O 1
ATOM 1650 N N . GLY A 1 214 ? -23.064 45.373 -3.761 1.00 25.92 214 GLY A N 1
ATOM 1651 C CA . GLY A 1 214 ? -22.793 46.271 -2.641 1.00 25.14 214 GLY A CA 1
ATOM 1652 C C . GLY A 1 214 ? -22.718 45.658 -1.248 1.00 24.88 214 GLY A C 1
ATOM 1653 O O . GLY A 1 214 ? -23.523 44.802 -0.883 1.00 29.16 214 GLY A O 1
ATOM 1654 N N . LEU A 1 215 ? -21.756 46.112 -0.454 1.00 22.91 215 LEU A N 1
ATOM 1655 C CA . LEU A 1 215 ? -21.622 45.649 0.925 1.00 23.45 215 LEU A CA 1
ATOM 1656 C C . LEU A 1 215 ? -21.596 46.807 1.902 1.00 25.08 215 LEU A C 1
ATOM 1657 O O . LEU A 1 215 ? -21.000 47.847 1.630 1.00 25.51 215 LEU A O 1
ATOM 1662 N N . ARG A 1 216 ? -22.217 46.622 3.061 1.00 25.16 216 ARG A N 1
ATOM 1663 C CA . ARG A 1 216 ? -22.040 47.577 4.138 1.00 20.85 216 ARG A CA 1
ATOM 1664 C C . ARG A 1 216 ? -20.705 47.310 4.793 1.00 22.27 216 ARG A C 1
ATOM 1665 O O . ARG A 1 216 ? -20.247 46.175 4.826 1.00 21.30 216 ARG A O 1
ATOM 1673 N N . GLY A 1 217 ? -20.093 48.350 5.339 1.00 21.76 217 GLY A N 1
ATOM 1674 C CA . GLY A 1 217 ? -18.911 48.165 6.148 1.00 22.77 217 GLY A CA 1
ATOM 1675 C C . GLY A 1 217 ? -19.303 47.843 7.584 1.00 26.43 217 GLY A C 1
ATOM 1676 O O . GLY A 1 217 ? -20.482 47.686 7.918 1.00 22.08 217 GLY A O 1
ATOM 1677 N N . CYS A 1 218 ? -18.304 47.741 8.444 1.00 25.76 218 CYS A N 1
ATOM 1678 C CA . CYS A 1 218 ? -18.555 47.402 9.831 1.00 28.87 218 CYS A CA 1
ATOM 1679 C C . CYS A 1 218 ? -17.496 48.001 10.763 1.00 26.46 218 CYS A C 1
ATOM 1680 O O . CYS A 1 218 ? -16.294 47.798 10.583 1.00 26.55 218 CYS A O 1
ATOM 1683 N N . ASN A 1 219 ? -17.957 48.763 11.745 1.00 21.62 219 ASN A N 1
ATOM 1684 C CA . ASN A 1 219 ? -17.071 49.286 12.774 1.00 24.64 219 ASN A CA 1
ATOM 1685 C C . ASN A 1 219 ? -17.442 48.663 14.108 1.00 24.05 219 ASN A C 1
ATOM 1686 O O . ASN A 1 219 ? -18.575 48.805 14.578 1.00 26.16 219 ASN A O 1
ATOM 1691 N N . TYR A 1 220 ? -16.509 47.936 14.703 1.00 20.28 220 TYR A N 1
ATOM 1692 C CA . TYR A 1 220 ? -16.826 47.215 15.923 1.00 21.86 220 TYR A CA 1
ATOM 1693 C C . TYR A 1 220 ? -16.177 47.899 17.117 1.00 24.25 220 TYR A C 1
ATOM 1694 O O . TYR A 1 220 ? -14.952 48.085 17.152 1.00 24.68 220 TYR A O 1
ATOM 1703 N N . TYR A 1 221 ? -17.006 48.273 18.087 1.00 21.60 221 TYR A N 1
ATOM 1704 C CA . TYR A 1 221 ? -16.541 49.036 19.245 1.00 23.92 221 TYR A CA 1
ATOM 1705 C C . TYR A 1 221 ? -16.726 48.294 20.566 1.00 24.89 221 TYR A C 1
ATOM 1706 O O . TYR A 1 221 ? -17.604 47.425 20.711 1.00 21.95 221 TYR A O 1
ATOM 1715 N N . GLN A 1 222 ? -15.887 48.650 21.529 1.00 23.17 222 GLN A N 1
ATOM 1716 C CA . GLN A 1 222 ? -16.096 48.233 22.907 1.00 25.49 222 GLN A CA 1
ATOM 1717 C C . GLN A 1 222 ? -15.994 49.447 23.816 1.00 26.22 222 GLN A C 1
ATOM 1718 O O . GLN A 1 222 ? -15.034 50.220 23.735 1.00 25.05 222 GLN A O 1
ATOM 1724 N N . THR A 1 223 ? -17.008 49.632 24.652 1.00 23.48 223 THR A N 1
ATOM 1725 C CA . THR A 1 223 ? -16.964 50.684 25.662 1.00 25.81 223 THR A CA 1
ATOM 1726 C C . THR A 1 223 ? -16.496 50.081 26.981 1.00 25.92 223 THR A C 1
ATOM 1727 O O . THR A 1 223 ? -17.123 49.155 27.495 1.00 22.25 223 THR A O 1
ATOM 1731 N N . ILE A 1 224 ? -15.387 50.599 27.510 1.00 25.90 224 ILE A N 1
ATOM 1732 C CA . ILE A 1 224 ? -14.782 50.043 28.719 1.00 26.31 224 ILE A CA 1
ATOM 1733 C C . ILE A 1 224 ? -15.006 50.925 29.945 1.00 24.08 224 ILE A C 1
ATOM 1734 O O . ILE A 1 224 ? -14.621 52.087 29.956 1.00 23.64 224 ILE A O 1
ATOM 1739 N N . ILE A 1 225 ? -15.645 50.363 30.967 1.00 23.81 225 ILE A N 1
ATOM 1740 C CA . ILE A 1 225 ? -15.881 51.076 32.217 1.00 21.58 225 ILE A CA 1
ATOM 1741 C C . ILE A 1 225 ? -15.286 50.299 33.383 1.00 24.73 225 ILE A C 1
ATOM 1742 O O . ILE A 1 225 ? -15.596 49.116 33.582 1.00 21.20 225 ILE A O 1
ATOM 1747 N N . GLU A 1 226 ? -14.424 50.977 34.141 1.00 26.21 226 GLU A N 1
ATOM 1748 C CA . GLU A 1 226 ? -13.689 50.379 35.247 1.00 25.65 226 GLU A CA 1
ATOM 1749 C C . GLU A 1 226 ? -13.903 51.179 36.525 1.00 29.97 226 GLU A C 1
ATOM 1750 O O . GLU A 1 226 ? -14.004 52.409 36.483 1.00 32.44 226 GLU A O 1
ATOM 1756 N N . GLY A 1 227 ? -13.982 50.477 37.658 1.00 31.02 227 GLY A N 1
ATOM 1757 C CA . GLY A 1 227 ? -14.186 51.100 38.965 1.00 25.39 227 GLY A CA 1
ATOM 1758 C C . GLY A 1 227 ? -13.245 50.577 40.043 1.00 23.12 227 GLY A C 1
ATOM 1759 O O . GLY A 1 227 ? -12.109 51.034 40.149 1.00 24.59 227 GLY A O 1
ATOM 1760 N N . PRO A 1 228 ? -13.708 49.607 40.843 1.00 21.31 228 PRO A N 1
ATOM 1761 C CA . PRO A 1 228 ? -12.873 48.959 41.862 1.00 23.33 228 PRO A CA 1
ATOM 1762 C C . PRO A 1 228 ? -11.770 48.146 41.206 1.00 24.64 228 PRO A C 1
ATOM 1763 O O . PRO A 1 228 ? -11.806 47.920 39.985 1.00 21.82 228 PRO A O 1
ATOM 1767 N N . SER A 1 229 ? -10.808 47.694 42.002 1.00 19.12 229 SER A N 1
ATOM 1768 C CA . SER A 1 229 ? -9.671 46.977 41.439 1.00 19.96 229 SER A CA 1
ATOM 1769 C C . SER A 1 229 ? -9.969 45.499 41.260 1.00 18.65 229 SER A C 1
ATOM 1770 O O . SER A 1 229 ? -9.252 44.794 40.571 1.00 22.19 229 SER A O 1
ATOM 1773 N N . ALA A 1 230 ? -11.046 45.039 41.875 1.00 18.80 230 ALA A N 1
ATOM 1774 C CA . ALA A 1 230 ? -11.502 43.671 41.694 1.00 19.78 230 ALA A CA 1
ATOM 1775 C C . ALA A 1 230 ? -13.005 43.584 41.957 1.00 20.94 230 ALA A C 1
ATOM 1776 O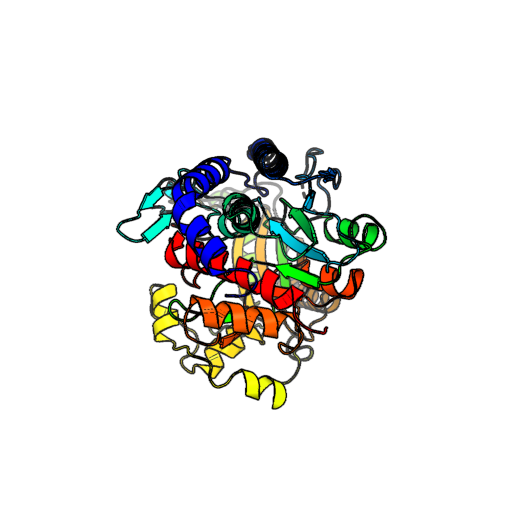 O . ALA A 1 230 ? -13.602 44.529 42.481 1.00 20.37 230 ALA A O 1
ATOM 1778 N N . ASP A 1 231 ? -13.620 42.471 41.568 1.00 19.05 231 ASP A N 1
ATOM 1779 C CA . ASP A 1 231 ? -15.057 42.314 41.738 1.00 18.55 231 ASP A CA 1
ATOM 1780 C C . ASP A 1 231 ? -15.419 42.508 43.207 1.00 21.22 231 ASP A C 1
ATOM 1781 O O . ASP A 1 231 ? -14.605 42.264 44.097 1.00 22.92 231 ASP A O 1
ATOM 1786 N N . LEU A 1 232 ? -16.624 42.994 43.458 1.00 21.84 232 LEU A N 1
ATOM 1787 C CA . LEU A 1 232 ? -17.045 43.293 44.819 1.00 21.03 232 LEU A CA 1
ATOM 1788 C C . LEU A 1 232 ? -18.283 42.488 45.151 1.00 23.25 232 LEU A C 1
ATOM 1789 O O . LEU A 1 232 ? -19.163 42.305 44.301 1.00 24.25 232 LEU A O 1
ATOM 1794 N N . HIS A 1 233 ? -18.336 41.990 46.381 1.00 21.13 233 HIS A N 1
ATOM 1795 C CA . HIS A 1 233 ? -19.529 41.333 46.889 1.00 21.96 233 HIS A CA 1
ATOM 1796 C C . HIS A 1 233 ? -20.652 42.361 46.817 1.00 20.09 233 HIS A C 1
ATOM 1797 O O . HIS A 1 233 ? -20.534 43.452 47.367 1.00 20.15 233 HIS A O 1
ATOM 1804 N N . SER A 1 234 ? -21.730 42.042 46.116 1.00 18.82 234 SER A N 1
ATOM 1805 C CA . SER A 1 234 ? -22.716 43.079 45.843 1.00 21.87 234 SER A CA 1
ATOM 1806 C C . SER A 1 234 ? -23.530 43.457 47.074 1.00 21.63 234 SER A C 1
ATOM 1807 O O . SER A 1 234 ? -24.283 44.429 47.031 1.00 19.89 234 SER A O 1
ATOM 1810 N N . GLY A 1 235 ? -23.371 42.689 48.154 1.00 21.25 235 GLY A N 1
ATOM 1811 C CA . GLY A 1 235 ? -24.090 42.924 49.400 1.00 19.68 235 GLY A CA 1
ATOM 1812 C C . GLY A 1 235 ? -23.289 43.791 50.349 1.00 23.08 235 GLY A C 1
ATOM 1813 O O . GLY A 1 235 ? -23.801 44.724 50.947 1.00 22.65 235 GLY A O 1
ATOM 1814 N N . ILE A 1 236 ? -22.005 43.489 50.463 1.00 23.11 236 ILE A N 1
ATOM 1815 C CA . ILE A 1 236 ? -21.121 44.240 51.329 1.00 20.98 236 ILE A CA 1
ATOM 1816 C C . ILE A 1 236 ? -20.962 45.671 50.849 1.00 21.14 236 ILE A C 1
ATOM 1817 O O . ILE A 1 236 ? -20.857 46.596 51.648 1.00 25.93 236 ILE A O 1
ATOM 1822 N N . PHE A 1 237 ? -20.959 45.849 49.537 1.00 21.08 237 PHE A N 1
ATOM 1823 C CA . PHE A 1 237 ? -20.658 47.144 48.948 1.00 19.93 237 PHE A CA 1
ATOM 1824 C C . PHE A 1 237 ? -21.860 47.769 48.232 1.00 20.18 237 PHE A C 1
ATOM 1825 O O . PHE A 1 237 ? -21.781 48.889 47.750 1.00 23.15 237 PHE A O 1
ATOM 1833 N N . GLY A 1 238 ? -22.976 47.055 48.178 1.00 21.14 238 GLY A N 1
ATOM 1834 C CA . GLY A 1 238 ? -24.153 47.556 47.492 1.00 21.60 238 GLY A CA 1
ATOM 1835 C C . GLY A 1 238 ? -24.690 48.863 48.048 1.00 23.36 238 GLY A C 1
ATOM 1836 O O . GLY A 1 238 ? -24.919 48.983 49.240 1.00 23.61 238 GLY A O 1
ATOM 1837 N N . GLY A 1 239 ? -24.897 49.841 47.176 1.00 21.16 239 GLY A N 1
ATOM 1838 C CA . GLY A 1 239 ? -25.447 51.118 47.577 1.00 19.56 239 GLY A CA 1
ATOM 1839 C C . GLY A 1 239 ? -24.378 52.094 48.036 1.00 24.03 239 GLY A C 1
ATOM 1840 O O . GLY A 1 239 ? -24.670 53.225 48.432 1.00 25.53 239 GLY A O 1
ATOM 1841 N N . VAL A 1 240 ? -23.125 51.678 47.967 1.00 22.36 240 VAL A N 1
ATOM 1842 C CA . VAL A 1 240 ? -22.071 52.469 48.585 1.00 22.08 240 VAL A CA 1
ATOM 1843 C C . VAL A 1 240 ? -20.883 52.746 47.665 1.00 22.36 240 VAL A C 1
ATOM 1844 O O . VAL A 1 240 ? -20.200 53.743 47.823 1.00 25.89 240 VAL A O 1
ATOM 1848 N N . VAL A 1 241 ? -20.647 51.858 46.701 1.00 25.59 241 VAL A N 1
ATOM 1849 C CA . VAL A 1 241 ? -19.648 52.075 45.652 1.00 24.81 241 VAL A CA 1
ATOM 1850 C C . VAL A 1 241 ? -20.352 52.183 44.313 1.00 22.62 241 VAL A C 1
ATOM 1851 O O . VAL A 1 241 ? -21.418 51.608 44.117 1.00 26.05 241 VAL A O 1
ATOM 1855 N N . ALA A 1 242 ? -19.776 52.933 43.389 1.00 22.68 242 ALA A N 1
ATOM 1856 C CA . ALA A 1 242 ? -20.406 53.090 42.089 1.00 18.78 242 ALA A CA 1
ATOM 1857 C C . ALA A 1 242 ? -20.175 51.826 41.249 1.00 25.79 242 ALA A C 1
ATOM 1858 O O . ALA A 1 242 ? -19.106 51.204 41.327 1.00 22.62 242 ALA A O 1
ATOM 1860 N N . GLU A 1 243 ? -21.175 51.442 40.455 1.00 21.33 243 GLU A N 1
ATOM 1861 C CA . GLU A 1 243 ? -21.091 50.201 39.688 1.00 19.36 243 GLU A CA 1
ATOM 1862 C C . GLU A 1 243 ? -20.894 50.434 38.181 1.00 22.58 243 GLU A C 1
ATOM 1863 O O . GLU A 1 243 ? -21.745 51.033 37.515 1.00 22.65 243 GLU A O 1
ATOM 1869 N N . PRO A 1 244 ? -19.758 49.965 37.642 1.00 18.77 244 PRO A N 1
ATOM 1870 C CA . PRO A 1 244 ? -19.503 49.997 36.201 1.00 18.93 244 PRO A CA 1
ATOM 1871 C C . PRO A 1 244 ? -20.680 49.454 35.383 1.00 21.22 244 PRO A C 1
ATOM 1872 O O . PRO A 1 244 ? -21.054 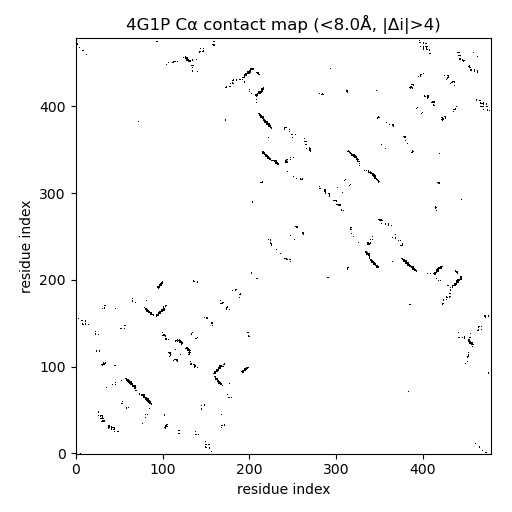50.070 34.390 1.00 21.94 244 PRO A O 1
ATOM 1876 N N . MET A 1 245 ? -21.274 48.345 35.810 1.00 18.92 245 MET A N 1
ATOM 1877 C CA . MET A 1 245 ? -22.437 47.812 35.109 1.00 22.98 245 MET A CA 1
ATOM 1878 C C . MET A 1 245 ? -23.609 48.794 35.013 1.00 22.05 245 MET A C 1
ATOM 1879 O O . MET A 1 245 ? -24.336 48.801 34.017 1.00 22.71 245 MET A O 1
ATOM 1884 N N . ILE A 1 246 ? -23.791 49.618 36.038 1.00 21.05 246 ILE A N 1
ATOM 1885 C CA . ILE A 1 246 ? -24.911 50.545 36.055 1.00 21.49 246 ILE A CA 1
ATOM 1886 C C . ILE A 1 246 ? -24.669 51.689 35.061 1.00 23.97 246 ILE A C 1
ATOM 1887 O O . ILE A 1 246 ? -25.540 52.031 34.254 1.00 19.12 246 ILE A O 1
ATOM 1892 N N . ASP A 1 247 ? -23.473 52.261 35.103 1.00 23.07 247 ASP A N 1
ATOM 1893 C CA . ASP A 1 247 ? -23.103 53.263 34.113 1.00 23.78 247 ASP A CA 1
ATOM 1894 C C . ASP A 1 247 ? -23.258 52.694 32.705 1.00 26.42 247 ASP A C 1
ATOM 1895 O O . ASP A 1 247 ? -23.841 53.336 31.820 1.00 26.53 247 ASP A O 1
ATOM 1900 N N . LEU A 1 248 ? -22.766 51.472 32.522 1.00 25.41 248 LEU A N 1
ATOM 1901 C CA . LEU A 1 248 ? -22.722 50.835 31.211 1.00 22.14 248 LEU A CA 1
ATOM 1902 C C . LEU A 1 248 ? -24.094 50.632 30.580 1.00 23.19 248 LEU A C 1
ATOM 1903 O O . LEU A 1 248 ? -24.239 50.781 29.372 1.00 25.05 248 LEU A O 1
ATOM 1908 N N . MET A 1 249 ? -25.099 50.294 31.380 1.00 20.13 249 MET A N 1
ATOM 1909 C CA . MET A 1 249 ? -26.445 50.169 30.841 1.00 21.51 249 MET A CA 1
ATOM 1910 C C . MET A 1 249 ? -26.927 51.510 30.312 1.00 25.98 249 MET A C 1
ATOM 1911 O O . MET A 1 249 ? -27.655 51.587 29.321 1.00 27.58 249 MET A O 1
ATOM 1916 N N . GLN A 1 250 ? -26.503 52.577 30.967 1.00 22.84 250 GLN A N 1
ATOM 1917 C CA . GLN A 1 250 ? -26.895 53.895 30.530 1.00 23.21 250 GLN A CA 1
ATOM 1918 C C . GLN A 1 250 ? -26.161 54.323 29.257 1.00 22.14 250 GLN A C 1
ATOM 1919 O O . GLN A 1 250 ? -26.777 54.816 28.321 1.00 22.76 250 GLN A O 1
ATOM 1925 N N . VAL A 1 251 ? -24.855 54.112 29.208 1.00 20.96 251 VAL A N 1
ATOM 1926 C CA . VAL A 1 251 ? -24.097 54.507 28.035 1.00 22.04 251 VAL A CA 1
ATOM 1927 C C . VAL A 1 251 ? -24.536 53.700 26.820 1.00 23.40 251 VAL A C 1
ATOM 1928 O O . VAL A 1 251 ? -24.829 54.254 25.762 1.00 23.81 251 VAL A O 1
ATOM 1932 N N . LEU A 1 252 ? -24.601 52.388 26.993 1.00 24.88 252 LEU A N 1
ATOM 1933 C CA . LEU A 1 252 ? -24.980 51.478 25.922 1.00 23.86 252 LEU A CA 1
ATOM 1934 C C . LEU A 1 252 ? -26.405 51.742 25.484 1.00 25.20 252 LEU A C 1
ATOM 1935 O O . LEU A 1 252 ? -26.732 51.648 24.306 1.00 27.83 252 LEU A O 1
ATOM 1940 N N . GLY A 1 253 ? -27.253 52.083 26.447 1.00 25.98 253 GLY A N 1
ATOM 1941 C CA . GLY A 1 253 ? -28.665 52.269 26.185 1.00 25.63 253 GLY A CA 1
ATOM 1942 C C . GLY A 1 253 ? -28.968 53.598 25.523 1.00 27.16 253 GLY A C 1
ATOM 1943 O O . GLY A 1 253 ? -30.124 53.957 25.348 1.00 32.03 253 GLY A O 1
ATOM 1944 N N . SER A 1 254 ? -27.928 54.323 25.138 1.00 25.65 254 SER A N 1
ATOM 1945 C CA . SER A 1 254 ? -28.097 55.655 24.594 1.00 24.63 254 SER A CA 1
ATOM 1946 C C . SER A 1 254 ? -27.649 55.675 23.149 1.00 27.44 254 SER A C 1
ATOM 1947 O O . SER A 1 254 ? -27.585 56.738 22.530 1.00 29.19 254 SER A O 1
ATOM 1950 N N . LEU A 1 255 ? -27.330 54.501 22.614 1.00 27.22 255 LEU A N 1
ATOM 1951 C CA . LEU A 1 255 ? -26.729 54.419 21.286 1.00 24.04 255 LEU A CA 1
ATOM 1952 C C . LEU A 1 255 ? -27.758 54.271 20.164 1.00 23.83 255 LEU A C 1
ATOM 1953 O O . LEU A 1 255 ? -27.506 54.664 19.029 1.00 26.89 255 LEU A O 1
ATOM 1958 N N . VAL A 1 256 ? -28.914 53.709 20.491 1.00 23.21 256 VAL A N 1
ATOM 1959 C CA . VAL A 1 256 ? -29.894 53.315 19.488 1.00 24.47 256 VAL A CA 1
ATOM 1960 C C . VAL A 1 256 ? -31.214 52.957 20.164 1.00 23.90 256 VAL A C 1
ATOM 1961 O O . VAL A 1 256 ? -31.222 52.418 21.255 1.00 25.40 256 VAL A O 1
ATOM 1965 N N . ASP A 1 257 ? -32.339 53.263 19.535 1.00 25.83 257 ASP A N 1
ATOM 1966 C CA . ASP A 1 257 ? -33.609 52.891 20.141 1.00 28.78 257 ASP A CA 1
ATOM 1967 C C . ASP A 1 257 ? -34.135 51.541 19.639 1.00 26.74 257 ASP A C 1
ATOM 1968 O O . ASP A 1 257 ? -33.458 50.823 18.919 1.00 27.11 257 ASP A O 1
ATOM 1973 N N . SER A 1 258 ? -35.349 51.206 20.030 1.00 25.52 258 SER A N 1
ATOM 1974 C CA . SER A 1 258 ? -35.880 49.886 19.776 1.00 25.66 258 SER A CA 1
ATOM 1975 C C . SER A 1 258 ? -36.572 49.863 18.429 1.00 29.84 258 SER A C 1
ATOM 1976 O O . SER A 1 258 ? -37.270 48.905 18.085 1.00 30.48 258 SER A O 1
ATOM 1979 N N . LYS A 1 259 ? -36.401 50.942 17.680 1.00 27.74 259 LYS A N 1
ATOM 1980 C CA . LYS A 1 259 ? -36.967 51.025 16.347 1.00 29.82 259 LYS A CA 1
ATOM 1981 C C . LYS A 1 259 ? -35.848 50.917 15.332 1.00 29.52 259 LYS A C 1
ATOM 1982 O O . LYS A 1 259 ? -36.092 50.716 14.148 1.00 38.02 259 LYS A O 1
ATOM 1988 N N . GLY A 1 260 ? -34.618 51.060 15.814 1.00 27.06 260 GLY A N 1
ATOM 1989 C CA . GLY A 1 260 ? -33.434 50.955 14.990 1.00 23.52 260 GLY A CA 1
ATOM 1990 C C . GLY A 1 260 ? -32.763 52.288 14.739 1.00 28.35 260 GLY A C 1
ATOM 1991 O O . GLY A 1 260 ? -31.759 52.361 14.029 1.00 29.57 260 GLY A O 1
ATOM 1992 N N . LYS A 1 261 ? -33.314 53.356 15.308 1.00 27.17 261 LYS A N 1
ATOM 1993 C CA . LYS A 1 261 ? -32.740 54.673 15.077 1.00 27.12 261 LYS A CA 1
ATOM 1994 C C . LYS A 1 261 ? -31.449 54.870 15.863 1.00 27.54 261 LYS A C 1
ATOM 1995 O O . LYS A 1 261 ? -31.447 54.859 17.089 1.00 25.55 261 LYS A O 1
ATOM 2001 N N . ILE A 1 262 ? -30.344 55.037 15.152 1.00 27.87 262 ILE A N 1
ATOM 2002 C CA . ILE A 1 262 ? -29.083 55.330 15.806 1.00 25.26 262 ILE A CA 1
ATOM 2003 C C . ILE A 1 262 ? -29.157 56.736 16.398 1.00 29.98 262 ILE A C 1
ATOM 2004 O O . ILE A 1 262 ? -29.666 57.653 15.762 1.00 33.53 262 ILE A O 1
ATOM 2009 N N . LEU A 1 263 ? -28.670 56.899 17.625 1.00 28.59 263 LEU A N 1
ATOM 2010 C CA . LEU A 1 263 ? -28.859 58.141 18.358 1.00 23.93 263 LEU A CA 1
ATOM 2011 C C . LEU A 1 263 ? -27.583 58.930 18.480 1.00 23.08 263 LEU A C 1
ATOM 2012 O O . LEU A 1 263 ? -27.513 59.892 19.231 1.00 27.06 263 LEU A O 1
ATOM 2017 N N . ILE A 1 264 ? -26.570 58.535 17.737 1.00 22.96 264 ILE A N 1
ATOM 2018 C CA . ILE A 1 264 ? -25.304 59.230 17.815 1.00 24.39 264 ILE A CA 1
ATOM 2019 C C . ILE A 1 264 ? -25.312 60.416 16.867 1.00 30.64 264 ILE A C 1
ATOM 2020 O O . ILE A 1 264 ? -25.559 60.254 15.680 1.00 37.78 264 ILE A O 1
ATOM 2025 N N . ASP A 1 265 ? -25.062 61.611 17.388 1.00 33.67 265 ASP A N 1
ATOM 2026 C CA . ASP A 1 265 ? -25.021 62.806 16.547 1.00 33.71 265 ASP A CA 1
ATOM 2027 C C . ASP A 1 265 ? -23.955 62.704 15.469 1.00 32.11 265 ASP A C 1
ATOM 2028 O O . ASP A 1 265 ? -22.839 62.250 15.715 1.00 27.98 265 ASP A O 1
ATOM 2033 N N . GLY A 1 266 ? -24.300 63.149 14.270 1.00 36.37 266 GLY A N 1
ATOM 2034 C CA . GLY A 1 266 ? -23.306 63.303 13.228 1.00 33.28 266 GLY A CA 1
ATOM 2035 C C . GLY A 1 266 ? -23.368 62.262 12.142 1.00 34.91 266 GLY A C 1
ATOM 2036 O O . GLY A 1 266 ? -22.827 62.484 11.068 1.00 42.59 266 GLY A O 1
ATOM 2037 N N . ILE A 1 267 ? -24.037 61.142 12.399 1.00 32.95 267 ILE A N 1
ATOM 2038 C CA . ILE A 1 267 ? -23.987 60.029 11.458 1.00 39.09 267 ILE A CA 1
ATOM 2039 C C . ILE A 1 267 ? -24.868 60.248 10.233 1.00 41.67 267 ILE A C 1
ATOM 2040 O O . ILE A 1 267 ? -24.418 60.074 9.088 1.00 36.44 267 ILE A O 1
ATOM 2045 N N . ASP A 1 268 ? -26.114 60.634 10.496 1.00 39.63 268 ASP A N 1
ATOM 2046 C CA . ASP A 1 268 ? -27.117 60.903 9.470 1.00 38.42 268 ASP A CA 1
ATOM 2047 C C . ASP A 1 268 ? -26.613 61.862 8.399 1.00 40.37 268 ASP A C 1
ATOM 2048 O O . ASP A 1 268 ? -26.919 61.713 7.216 1.00 42.01 268 ASP A O 1
ATOM 2053 N N . GLU A 1 269 ? -25.833 62.844 8.830 1.00 40.12 269 GLU A N 1
ATOM 2054 C CA . GLU A 1 269 ? -25.259 63.839 7.931 1.00 42.16 269 GLU A CA 1
ATOM 2055 C C . GLU A 1 269 ? -24.339 63.185 6.901 1.00 39.39 269 GLU A C 1
ATOM 2056 O O . GLU A 1 269 ? -24.248 63.638 5.767 1.00 44.41 269 GLU A O 1
ATOM 2062 N N . MET A 1 270 ? -23.671 62.110 7.298 1.00 37.69 270 MET A N 1
ATOM 2063 C CA . MET A 1 270 ? -22.726 61.430 6.425 1.00 34.03 270 MET A CA 1
ATOM 2064 C C . MET A 1 270 ? -23.383 60.431 5.500 1.00 32.41 270 MET A C 1
ATOM 2065 O O . MET A 1 270 ? -22.732 59.909 4.602 1.00 31.16 270 MET A O 1
ATOM 2070 N N . VAL A 1 271 ? -24.658 60.143 5.742 1.00 33.09 271 VAL A N 1
ATOM 2071 C CA . VAL A 1 271 ? -25.385 59.156 4.953 1.00 30.13 271 VAL A CA 1
ATOM 2072 C C . VAL A 1 271 ? -25.788 59.697 3.581 1.00 36.45 271 VAL A C 1
ATOM 2073 O O . VAL A 1 271 ? -26.586 60.628 3.479 1.00 37.17 271 VAL A O 1
ATOM 2077 N N . ALA A 1 272 ? -25.232 59.107 2.527 1.00 35.91 272 ALA A N 1
ATOM 2078 C CA . ALA A 1 272 ? -25.528 59.539 1.164 1.00 33.09 272 ALA A CA 1
ATOM 2079 C C . ALA A 1 272 ? -27.031 59.506 0.891 1.00 32.14 272 ALA A C 1
ATOM 2080 O O . ALA A 1 272 ? -27.731 58.596 1.331 1.00 35.06 272 ALA A O 1
ATOM 2082 N N . PRO A 1 273 ? -27.538 60.522 0.183 1.00 33.84 273 PRO A N 1
ATOM 2083 C CA . PRO A 1 273 ? -28.979 60.613 -0.089 1.00 30.63 273 PRO A CA 1
ATOM 2084 C C . PRO A 1 273 ? -29.454 59.609 -1.135 1.00 32.31 273 PRO A C 1
ATOM 2085 O O . PRO A 1 273 ? -28.682 59.136 -1.977 1.00 30.61 273 PRO A O 1
ATOM 2089 N N . LEU A 1 274 ? -30.742 59.308 -1.081 1.00 28.39 274 LEU A N 1
ATOM 2090 C CA . LEU A 1 274 ? -31.322 58.290 -1.923 1.00 29.55 274 LEU A CA 1
ATOM 2091 C C . LEU A 1 274 ? -31.580 58.816 -3.331 1.00 35.60 274 LEU A C 1
ATOM 2092 O O . LEU A 1 274 ? -32.389 59.721 -3.508 1.00 42.72 274 LEU A O 1
ATOM 2097 N N . THR A 1 275 ? -30.910 58.240 -4.329 1.00 35.88 275 THR A N 1
ATOM 2098 C CA . THR A 1 275 ? -31.044 58.696 -5.721 1.00 34.28 275 THR A CA 1
ATOM 2099 C C . THR A 1 275 ? -32.051 57.898 -6.542 1.00 35.22 275 THR A C 1
ATOM 2100 O O . THR A 1 275 ? -32.387 56.768 -6.206 1.00 37.37 275 THR A O 1
ATOM 2104 N N . GLU A 1 276 ? -32.499 58.491 -7.644 1.00 36.13 276 GLU A N 1
ATOM 2105 C CA . GLU A 1 276 ? -33.415 57.827 -8.560 1.00 34.43 276 GLU A CA 1
ATOM 2106 C C . GLU A 1 276 ? -32.739 56.674 -9.296 1.00 36.32 276 GLU A C 1
ATOM 2107 O O . GLU A 1 276 ? -33.363 55.627 -9.539 1.00 32.23 276 GLU A O 1
ATOM 2113 N N . LYS A 1 277 ? -31.463 56.864 -9.633 1.00 29.95 277 LYS A N 1
ATOM 2114 C CA . LYS A 1 277 ? -30.660 55.786 -10.191 1.00 32.84 277 LYS A CA 1
ATOM 2115 C C . LYS A 1 277 ? -30.645 54.566 -9.277 1.00 43.25 277 LYS A C 1
ATOM 2116 O O . LYS A 1 277 ? -31.014 53.461 -9.682 1.00 45.32 277 LYS A O 1
ATOM 2122 N N . GLU A 1 278 ? -30.213 54.775 -8.038 1.00 41.15 278 GLU A N 1
ATOM 2123 C CA . GLU A 1 278 ? -30.122 53.695 -7.069 1.00 38.31 278 GLU A CA 1
ATOM 2124 C C . GLU A 1 278 ? -31.504 53.140 -6.790 1.00 35.27 278 GLU A C 1
ATOM 2125 O O . GLU A 1 278 ? -31.672 51.943 -6.591 1.00 38.22 278 GLU A O 1
ATOM 2131 N N . LYS A 1 279 ? -32.502 54.011 -6.815 1.00 36.00 279 LYS A N 1
ATOM 2132 C CA . LYS A 1 279 ? -33.875 53.580 -6.571 1.00 40.73 279 LYS A CA 1
ATOM 2133 C C . LYS A 1 279 ? -34.401 52.668 -7.679 1.00 42.95 279 LYS A C 1
ATOM 2134 O O . LYS A 1 279 ? -35.249 51.809 -7.427 1.00 45.04 279 LYS A O 1
ATOM 2140 N N . ALA A 1 280 ? -33.903 52.858 -8.900 1.00 38.35 280 ALA A N 1
ATOM 2141 C CA . ALA A 1 280 ? -34.304 52.013 -10.022 1.00 39.59 280 ALA A CA 1
ATOM 2142 C C . ALA A 1 280 ? -34.013 50.551 -9.734 1.00 43.49 280 ALA A C 1
ATOM 2143 O O . ALA A 1 280 ? -34.894 49.696 -9.837 1.00 46.29 280 ALA A O 1
ATOM 2145 N N . LEU A 1 281 ? -32.768 50.276 -9.358 1.00 45.26 281 LEU A N 1
ATOM 2146 C CA . LEU A 1 281 ? -32.323 48.915 -9.075 1.00 38.64 281 LEU A CA 1
ATOM 2147 C C . LEU A 1 281 ? -33.099 48.213 -7.958 1.00 36.65 281 LEU A C 1
ATOM 2148 O O . LEU A 1 281 ? -33.099 46.983 -7.896 1.00 37.60 281 LEU A O 1
ATOM 2153 N N . TYR A 1 282 ? -33.726 48.985 -7.103 1.00 34.31 282 TYR A N 1
ATOM 2154 C CA . TYR A 1 282 ? -34.337 48.434 -5.936 1.00 39.54 282 TYR A CA 1
ATOM 2155 C C . TYR A 1 282 ? -35.681 47.902 -6.261 1.00 44.94 282 TYR A C 1
ATOM 2156 O O . TYR A 1 282 ? -36.293 47.233 -5.478 1.00 48.53 282 TYR A O 1
ATOM 2165 N N . LYS A 1 283 ? -36.156 48.178 -7.437 1.00 44.43 283 LYS A N 1
ATOM 2166 C CA . LYS A 1 283 ? -37.485 47.759 -7.705 1.00 50.83 283 LYS A CA 1
ATOM 2167 C C . LYS A 1 283 ? -37.325 46.582 -8.598 1.00 50.44 283 LYS A C 1
ATOM 2168 O O . LYS A 1 283 ? -36.348 46.442 -9.280 1.00 49.74 283 LYS A O 1
ATOM 2174 N N . ASP A 1 284 ? -38.309 45.724 -8.548 1.00 49.49 284 ASP A N 1
ATOM 2175 C CA . ASP A 1 284 ? -38.254 44.479 -9.233 1.00 49.22 284 ASP A CA 1
ATOM 2176 C C . ASP A 1 284 ? -37.541 43.438 -8.478 1.00 45.29 284 ASP A C 1
ATOM 2177 O O . ASP A 1 284 ? -37.264 42.396 -8.992 1.00 47.51 284 ASP A O 1
ATOM 2182 N N . ILE A 1 285 ? -37.331 43.672 -7.219 1.00 41.12 285 ILE A N 1
ATOM 2183 C CA . ILE A 1 285 ? -36.611 42.727 -6.437 1.00 38.93 285 ILE A CA 1
ATOM 2184 C C . ILE A 1 285 ? -37.764 41.903 -5.978 1.00 37.61 285 ILE A C 1
ATOM 2185 O O . ILE A 1 285 ? -38.856 42.365 -5.939 1.00 39.70 285 ILE A O 1
ATOM 2190 N N . GLU A 1 286 ? -37.520 40.656 -5.654 1.00 35.03 286 GLU A N 1
ATOM 2191 C CA . GLU A 1 286 ? -38.522 39.876 -4.998 1.00 38.71 286 GLU A CA 1
ATOM 2192 C C . GLU A 1 286 ? -38.197 39.669 -3.568 1.00 38.85 286 GLU A C 1
ATOM 2193 O O . GLU A 1 286 ? -37.243 39.046 -3.237 1.00 42.40 286 GLU A O 1
ATOM 2199 N N . PHE A 1 287 ? -39.024 40.208 -2.717 1.00 37.28 287 PHE A N 1
ATOM 2200 C CA . PHE A 1 287 ? -38.861 40.000 -1.283 1.00 36.75 287 PHE A CA 1
ATOM 2201 C C . PHE A 1 287 ? -40.066 40.498 -0.510 1.00 39.60 287 PHE A C 1
ATOM 2202 O O . PHE A 1 287 ? -40.709 41.472 -0.897 1.00 41.12 287 PHE A O 1
ATOM 2210 N N . SER A 1 288 ? -40.360 39.833 0.597 1.00 38.22 288 SER A N 1
ATOM 2211 C CA . SER A 1 288 ? -41.462 40.233 1.449 1.00 31.06 288 SER A CA 1
ATOM 2212 C C . SER A 1 288 ? -41.108 39.969 2.906 1.00 35.32 288 SER A C 1
ATOM 2213 O O . SER A 1 288 ? -40.236 39.139 3.215 1.00 29.42 288 SER A O 1
ATOM 2216 N N . VAL A 1 289 ? -41.802 40.671 3.797 1.00 32.50 289 VAL A N 1
ATOM 2217 C CA . VAL A 1 289 ? -41.556 40.564 5.223 1.00 31.52 289 VAL A CA 1
ATOM 2218 C C . VAL A 1 289 ? -41.833 39.141 5.703 1.00 31.67 289 VAL A C 1
ATOM 2219 O O . VAL A 1 289 ? -41.216 38.669 6.658 1.00 29.36 289 VAL A O 1
ATOM 2223 N N . GLU A 1 290 ? -42.734 38.446 5.013 1.00 32.99 290 GLU A N 1
ATOM 2224 C CA . GLU A 1 290 ? -43.040 37.057 5.342 1.00 28.50 290 GLU A CA 1
ATOM 2225 C C . GLU A 1 290 ? -41.798 36.207 5.214 1.00 28.91 290 GLU A C 1
ATOM 2226 O O . GLU A 1 290 ? -41.593 35.273 5.980 1.00 27.63 290 GLU A O 1
ATOM 2232 N N . GLU A 1 291 ? -40.975 36.524 4.222 1.00 33.12 291 GLU A N 1
ATOM 2233 C CA . GLU A 1 291 ? -39.720 35.816 4.045 1.00 32.32 291 GLU A CA 1
ATOM 2234 C C . GLU A 1 291 ? -38.782 36.180 5.187 1.00 27.95 291 GLU A C 1
ATOM 2235 O O . GLU A 1 291 ? -38.147 35.312 5.771 1.00 27.16 291 GLU A O 1
ATOM 2241 N N . LEU A 1 292 ? -38.718 37.464 5.516 1.00 24.86 292 LEU A N 1
ATOM 2242 C CA . LEU A 1 292 ? -37.912 37.911 6.641 1.00 27.34 292 LEU A CA 1
ATOM 2243 C C . LEU A 1 292 ? -38.332 37.201 7.936 1.00 27.44 292 LEU A C 1
ATOM 2244 O O . LEU A 1 292 ? -37.491 36.709 8.675 1.00 26.61 292 LEU A O 1
ATOM 2249 N N . ASN A 1 293 ? -39.633 37.124 8.187 1.00 22.97 293 ASN A N 1
ATOM 2250 C CA . ASN A 1 293 ? -40.139 36.355 9.312 1.00 26.21 293 ASN A CA 1
ATOM 2251 C C . ASN A 1 293 ? -39.763 34.866 9.304 1.00 27.29 293 ASN A C 1
ATOM 2252 O O . ASN A 1 293 ? -39.658 34.234 10.356 1.00 27.74 293 ASN A O 1
ATOM 2257 N N . ALA A 1 294 ? -39.578 34.293 8.127 1.00 27.01 294 ALA A N 1
ATOM 2258 C CA . ALA A 1 294 ? -39.307 32.868 8.056 1.00 25.82 294 ALA A CA 1
ATOM 2259 C C . ALA A 1 294 ? -37.885 32.637 8.500 1.00 23.02 294 ALA A C 1
ATOM 2260 O O . ALA A 1 294 ? -37.588 31.662 9.178 1.00 23.28 294 ALA A O 1
ATOM 2262 N N . ALA A 1 295 ? -37.014 33.563 8.121 1.00 25.27 295 ALA A N 1
ATOM 2263 C CA . ALA A 1 295 ? -35.590 33.442 8.397 1.00 25.10 295 ALA A CA 1
ATOM 2264 C C . ALA A 1 295 ? -35.335 33.813 9.849 1.00 25.16 295 ALA A C 1
ATOM 2265 O O . ALA A 1 295 ? -34.441 33.283 10.503 1.00 24.83 295 ALA A O 1
ATOM 2267 N N . THR A 1 296 ? -36.145 34.739 10.334 1.00 24.56 296 THR A N 1
ATOM 2268 C CA . THR A 1 296 ? -36.077 35.213 11.701 1.00 22.92 296 THR A CA 1
ATOM 2269 C C . THR A 1 296 ? -36.627 34.191 12.695 1.00 23.24 296 THR A C 1
ATOM 2270 O O . THR A 1 296 ? -36.055 33.968 13.755 1.00 25.33 296 THR A O 1
ATOM 2274 N N . GLY A 1 297 ? -37.723 33.542 12.335 1.00 24.11 297 GLY A N 1
ATOM 2275 C CA . GLY A 1 297 ? -38.322 32.567 13.216 1.00 21.56 297 GLY A CA 1
ATOM 2276 C C . GLY A 1 297 ? -39.310 33.262 14.121 1.00 23.01 297 GLY A C 1
ATOM 2277 O O . GLY A 1 297 ? -39.753 32.707 15.119 1.00 24.80 297 GLY A O 1
ATOM 2278 N N . SER A 1 298 ? -39.663 34.486 13.752 1.00 23.94 298 SER A N 1
ATOM 2279 C CA . SER A 1 298 ? -40.598 35.275 14.530 1.00 24.16 298 SER A CA 1
ATOM 2280 C C . SER A 1 298 ? -41.250 36.376 13.686 1.00 24.51 298 SER A C 1
ATOM 2281 O O . SER A 1 298 ? -40.953 36.523 12.503 1.00 26.85 298 SER A O 1
ATOM 2284 N N . LYS A 1 299 ? -42.136 37.147 14.311 1.00 24.36 299 LYS A N 1
ATOM 2285 C CA . LYS A 1 299 ? -42.712 38.350 13.701 1.00 27.59 299 LYS A CA 1
ATOM 2286 C C . LYS A 1 299 ? -42.125 39.623 14.311 1.00 23.74 299 LYS A C 1
ATOM 2287 O O . LYS A 1 299 ? -42.860 40.416 14.892 1.00 24.16 299 LYS A O 1
ATOM 2293 N N . THR A 1 300 ? -40.823 39.839 14.183 1.00 18.11 300 THR A N 1
ATOM 2294 C CA . THR A 1 300 ? -40.216 40.957 14.889 1.00 20.38 300 THR A CA 1
ATOM 2295 C C . THR A 1 300 ? -39.479 41.935 13.987 1.00 22.74 300 THR A C 1
ATOM 2296 O O . THR A 1 300 ? -38.528 42.593 14.409 1.00 23.69 300 THR A O 1
ATOM 2300 N N . SER A 1 301 ? -39.929 42.041 12.746 1.00 23.31 301 SER A N 1
ATOM 2301 C CA . SER A 1 301 ? -39.352 42.996 11.821 1.00 23.54 301 SER A CA 1
ATOM 2302 C C . SER A 1 301 ? -39.574 44.405 12.318 1.00 23.53 301 SER A C 1
ATOM 2303 O O . SER A 1 301 ? -40.489 44.653 13.078 1.00 28.14 301 SER A O 1
ATOM 2306 N N . LEU A 1 302 ? -38.752 45.332 11.861 1.00 23.28 302 LEU A N 1
ATOM 2307 C CA . LEU A 1 302 ? -38.942 46.735 12.179 1.00 24.33 302 LEU A CA 1
ATOM 2308 C C . LEU A 1 302 ? -39.679 47.492 11.073 1.00 26.27 302 LEU A C 1
ATOM 2309 O O . LEU A 1 302 ? -39.956 48.671 11.222 1.00 27.02 302 LEU A O 1
ATOM 2314 N N . TYR A 1 303 ? -39.962 46.815 9.958 1.00 33.19 303 TYR A N 1
ATOM 2315 C CA . TYR A 1 303 ? -40.584 47.422 8.774 1.00 31.65 303 TYR A CA 1
ATOM 2316 C C . TYR A 1 303 ? -41.405 46.403 8.002 1.00 34.86 303 TYR A C 1
ATOM 2317 O O . TYR A 1 303 ? -41.021 45.246 7.904 1.00 35.28 303 TYR A O 1
ATOM 2326 N N . ASP A 1 304 ? -42.513 46.843 7.417 1.00 37.90 304 ASP A N 1
ATOM 2327 C CA . ASP A 1 304 ? -43.350 45.955 6.617 1.00 38.19 304 ASP A CA 1
ATOM 2328 C C . ASP A 1 304 ? -43.160 46.128 5.112 1.00 37.09 304 ASP A C 1
ATOM 2329 O O . ASP A 1 304 ? -43.302 45.179 4.342 1.00 40.49 304 ASP A O 1
ATOM 2334 N N . LYS A 1 305 ? -42.844 47.346 4.696 1.00 36.30 305 LYS A N 1
ATOM 2335 C CA . LYS A 1 305 ? -42.689 47.639 3.280 1.00 38.48 305 LYS A CA 1
ATOM 2336 C C . LYS A 1 305 ? -41.396 47.059 2.721 1.00 33.33 305 LYS A C 1
ATOM 2337 O O . LYS A 1 305 ? -40.326 47.248 3.298 1.00 32.07 305 LYS A O 1
ATOM 2343 N N . LYS A 1 306 ? -41.514 46.374 1.587 1.00 31.29 306 LYS A N 1
ATOM 2344 C CA . LYS A 1 306 ? -40.391 45.709 0.943 1.00 29.77 306 LYS A CA 1
ATOM 2345 C C . LYS A 1 306 ? -39.251 46.679 0.741 1.00 30.50 306 LYS A C 1
ATOM 2346 O O . LYS A 1 306 ? -38.103 46.378 1.060 1.00 29.33 306 LYS A O 1
ATOM 2352 N N . GLU A 1 307 ? -39.587 47.854 0.228 1.00 34.56 307 GLU A N 1
ATOM 2353 C CA . GLU A 1 307 ? -38.599 48.888 -0.045 1.00 37.47 307 GLU A CA 1
ATOM 2354 C C . GLU A 1 307 ? -37.864 49.265 1.235 1.00 30.70 307 GLU A C 1
ATOM 2355 O O . GLU A 1 307 ? -36.656 49.511 1.230 1.00 27.62 307 GLU A O 1
ATOM 2361 N N . ASP A 1 308 ? -38.602 49.282 2.338 1.00 33.67 308 ASP A N 1
ATOM 2362 C CA . ASP A 1 308 ? -38.033 49.671 3.621 1.00 33.79 308 ASP A CA 1
ATOM 2363 C C . ASP A 1 308 ? -37.109 48.611 4.189 1.00 30.52 308 ASP A C 1
ATOM 2364 O O . ASP A 1 308 ? -35.990 48.920 4.610 1.00 30.44 308 ASP A O 1
ATOM 2369 N N . ILE A 1 309 ? -37.583 47.368 4.205 1.00 26.76 309 ILE A N 1
ATOM 2370 C CA . ILE A 1 309 ? -36.761 46.258 4.647 1.00 24.43 309 ILE A CA 1
ATOM 2371 C C . ILE A 1 309 ? -35.467 46.246 3.846 1.00 28.52 309 ILE A C 1
ATOM 2372 O O . ILE A 1 309 ? -34.377 46.131 4.405 1.00 26.19 309 ILE A O 1
ATOM 2377 N N . LEU A 1 310 ? -35.583 46.402 2.531 1.00 26.69 310 LEU A N 1
ATOM 2378 C CA . LEU A 1 310 ? -34.403 46.306 1.693 1.00 24.72 310 LEU A CA 1
ATOM 2379 C C . LEU A 1 310 ? -33.451 47.467 1.958 1.00 25.46 310 LEU A C 1
ATOM 2380 O O . LEU A 1 310 ? -32.245 47.264 2.124 1.00 23.95 310 LEU A O 1
ATOM 2385 N N . MET A 1 311 ? -33.992 48.675 2.038 1.00 22.91 311 MET A N 1
ATOM 2386 C CA . MET A 1 311 ? -33.139 49.845 2.204 1.00 25.90 311 MET A CA 1
ATOM 2387 C C . MET A 1 311 ? -32.489 49.931 3.577 1.00 25.99 311 MET A C 1
ATOM 2388 O O . MET A 1 311 ? -31.375 50.449 3.718 1.00 23.52 311 MET A O 1
ATOM 2393 N N . HIS A 1 312 ? -33.175 49.404 4.582 1.00 24.43 312 HIS A N 1
ATOM 2394 C CA . HIS A 1 312 ? -32.599 49.371 5.910 1.00 25.44 312 HIS A CA 1
ATOM 2395 C C . HIS A 1 312 ? -31.617 48.213 6.124 1.00 28.67 312 HIS A C 1
ATOM 2396 O O . HIS A 1 312 ? -30.779 48.285 7.022 1.00 26.29 312 HIS A O 1
ATOM 2403 N N . ARG A 1 313 ? -31.698 47.167 5.296 1.00 26.51 313 AR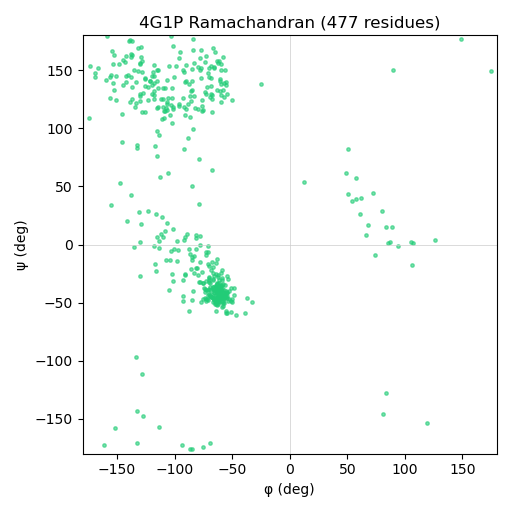G A N 1
ATOM 2404 C CA . ARG A 1 313 ? -30.622 46.171 5.247 1.00 24.69 313 ARG A CA 1
ATOM 2405 C C . ARG A 1 313 ? -29.434 46.646 4.427 1.00 22.77 313 ARG A C 1
ATOM 2406 O O . ARG A 1 313 ? -28.309 46.270 4.713 1.00 21.80 313 ARG A O 1
ATOM 2414 N N . TRP A 1 314 ? -29.682 47.442 3.388 1.00 24.78 314 TRP A N 1
ATOM 2415 C CA . TRP A 1 314 ? -28.644 47.684 2.378 1.00 25.16 314 TRP A CA 1
ATOM 2416 C C . TRP A 1 314 ? -27.933 49.033 2.410 1.00 25.65 314 TRP A C 1
ATOM 2417 O O . TRP A 1 314 ? -26.732 49.099 2.154 1.00 24.88 314 TRP A O 1
ATOM 2428 N N . ARG A 1 315 ? -28.660 50.113 2.684 1.00 28.85 315 ARG A N 1
ATOM 2429 C CA . ARG A 1 315 ? -28.090 51.435 2.424 1.00 30.36 315 ARG A CA 1
ATOM 2430 C C . ARG A 1 315 ? -28.297 52.462 3.523 1.00 27.71 315 ARG A C 1
ATOM 2431 O O . ARG A 1 315 ? -27.822 53.580 3.404 1.00 26.94 315 ARG A O 1
ATOM 2439 N N . TYR A 1 316 ? -28.998 52.082 4.584 1.00 27.52 316 TYR A N 1
ATOM 2440 C CA . TYR A 1 316 ? -29.019 52.885 5.813 1.00 30.40 316 TYR A CA 1
ATOM 2441 C C . TYR A 1 316 ? -28.188 52.175 6.870 1.00 27.14 316 TYR A C 1
ATOM 2442 O O . TYR A 1 316 ? -28.213 50.953 6.944 1.00 26.78 316 TYR A O 1
ATOM 2451 N N . PRO A 1 317 ? -27.437 52.931 7.681 1.00 25.91 317 PRO A N 1
ATOM 2452 C CA . PRO A 1 317 ? -26.595 52.302 8.704 1.00 25.78 317 PRO A CA 1
ATOM 2453 C C . PRO A 1 317 ? -27.418 51.591 9.763 1.00 26.07 317 PRO A C 1
ATOM 2454 O O . PRO A 1 317 ? -28.630 51.788 9.843 1.00 28.58 317 PRO A O 1
ATOM 2458 N N . SER A 1 318 ? -26.769 50.749 10.557 1.00 26.21 318 SER A N 1
ATOM 2459 C CA . SER A 1 318 ? -27.441 50.118 11.692 1.00 22.82 318 SER A CA 1
ATOM 2460 C C . SER A 1 318 ? -26.491 50.001 12.874 1.00 22.50 318 SER A C 1
ATOM 2461 O O . SER A 1 318 ? -25.271 50.038 12.708 1.00 22.97 318 SER A O 1
ATOM 2464 N N . LEU A 1 319 ? -27.051 49.891 14.074 1.00 25.23 319 LEU A N 1
ATOM 2465 C CA . LEU A 1 319 ? -26.240 49.743 15.279 1.00 23.82 319 LEU A CA 1
ATOM 2466 C C . LEU A 1 319 ? -26.790 48.563 16.050 1.00 22.94 319 LEU A C 1
ATOM 2467 O O . LEU A 1 319 ? -27.978 48.514 16.361 1.00 23.36 319 LEU A O 1
ATOM 2472 N N . SER A 1 320 ? -25.927 47.597 16.327 1.00 20.89 320 SER A N 1
ATOM 2473 C CA . SER A 1 320 ? -26.343 46.405 17.048 1.00 20.72 320 SER A CA 1
ATOM 2474 C C . SER A 1 320 ? -25.589 46.280 18.364 1.00 21.17 320 SER A C 1
ATOM 2475 O O . SER A 1 320 ? -24.426 46.690 18.478 1.00 19.91 320 SER A O 1
ATOM 2478 N N . ILE A 1 321 ? -26.243 45.709 19.366 1.00 20.42 321 ILE A N 1
ATOM 2479 C CA . ILE A 1 321 ? -25.581 45.550 20.658 1.00 19.64 321 ILE A CA 1
ATOM 2480 C C . ILE A 1 321 ? -25.396 44.067 20.987 1.00 19.11 321 ILE A C 1
ATOM 2481 O O . ILE A 1 321 ? -26.363 43.327 21.110 1.00 18.27 321 ILE A O 1
ATOM 2486 N N . HIS A 1 322 ? -24.139 43.650 21.114 1.00 17.22 322 HIS A N 1
ATOM 2487 C CA . HIS A 1 322 ? -23.787 42.238 21.117 1.00 15.67 322 HIS A CA 1
ATOM 2488 C C . HIS A 1 322 ? -23.712 41.554 22.471 1.00 19.14 322 HIS A C 1
ATOM 2489 O O . HIS A 1 322 ? -23.958 40.356 22.575 1.00 24.27 322 HIS A O 1
ATOM 2496 N N . GLY A 1 323 ? -23.359 42.290 23.511 1.00 20.25 323 GLY A N 1
ATOM 2497 C CA . GLY A 1 323 ? -23.176 41.658 24.800 1.00 17.86 323 GLY A CA 1
ATOM 2498 C C . GLY A 1 323 ? -22.131 42.352 25.636 1.00 20.82 323 GLY A C 1
ATOM 2499 O O . GLY A 1 323 ? -21.485 43.314 25.193 1.00 24.78 323 GLY A O 1
ATOM 2500 N N . VAL A 1 324 ? -21.968 41.858 26.856 1.00 17.21 324 VAL A N 1
ATOM 2501 C CA . VAL A 1 324 ? -21.057 42.453 27.816 1.00 19.08 324 VAL A CA 1
ATOM 2502 C C . VAL A 1 324 ? -19.972 41.463 28.197 1.00 19.47 324 VAL A C 1
ATOM 2503 O O . VAL A 1 324 ? -20.263 40.303 28.489 1.00 20.39 324 VAL A O 1
ATOM 2507 N N . GLU A 1 325 ? -18.727 41.924 28.179 1.00 16.03 325 GLU A N 1
ATOM 2508 C CA . GLU A 1 325 ? -17.602 41.139 28.663 1.00 18.24 325 GLU A CA 1
ATOM 2509 C C . GLU A 1 325 ? -17.160 41.606 30.063 1.00 20.44 325 GLU A C 1
ATOM 2510 O O . GLU A 1 325 ? -17.036 42.807 30.314 1.00 20.05 325 GLU A O 1
ATOM 2516 N N . GLY A 1 326 ? -16.926 40.662 30.973 1.00 19.31 326 GLY A N 1
ATOM 2517 C CA . GLY A 1 326 ? -16.336 40.987 32.267 1.00 16.09 326 GLY A CA 1
ATOM 2518 C C . GLY A 1 326 ? -17.316 40.954 33.427 1.00 18.58 326 GLY A C 1
ATOM 2519 O O . GLY A 1 326 ? -16.957 41.255 34.572 1.00 16.81 326 GLY A O 1
ATOM 2520 N N . ALA A 1 327 ? -18.561 40.599 33.133 1.00 15.31 327 ALA A N 1
ATOM 2521 C CA . ALA A 1 327 ? -19.588 40.525 34.160 1.00 17.50 327 ALA A CA 1
ATOM 2522 C C . ALA A 1 327 ? -20.047 39.091 34.355 1.00 18.88 327 ALA A C 1
ATOM 2523 O O . ALA A 1 327 ? -19.320 38.140 34.040 1.00 21.06 327 ALA A O 1
ATOM 2525 N N . PHE A 1 328 ? -21.251 38.928 34.873 1.00 15.35 328 PHE A N 1
ATOM 2526 C CA . PHE A 1 328 ? -21.745 37.593 35.163 1.00 20.42 328 PHE A CA 1
ATOM 2527 C C . PHE A 1 328 ? -22.709 37.121 34.074 1.00 21.16 328 PHE A C 1
ATOM 2528 O O . PHE A 1 328 ? -23.765 37.722 33.868 1.00 21.03 328 PHE A O 1
ATOM 2536 N N . SER A 1 329 ? -22.350 36.041 33.386 1.00 21.66 329 SER A N 1
ATOM 2537 C CA . SER A 1 329 ? -23.080 35.658 32.180 1.00 22.45 329 SER A CA 1
ATOM 2538 C C . SER A 1 329 ? -23.517 34.194 32.148 1.00 20.50 329 SER A C 1
ATOM 2539 O O . SER A 1 329 ? -24.104 33.747 31.162 1.00 16.20 329 SER A O 1
ATOM 2542 N N . ALA A 1 330 ? -23.232 33.456 33.220 1.00 19.13 330 ALA A N 1
ATOM 2543 C CA . ALA A 1 330 ? -23.648 32.056 33.307 1.00 18.26 330 ALA A CA 1
ATOM 2544 C C . ALA A 1 330 ? -25.074 32.007 33.793 1.00 22.20 330 ALA A C 1
ATOM 2545 O O . ALA A 1 330 ? -25.664 33.043 34.105 1.00 23.02 330 ALA A O 1
ATOM 2547 N N . GLN A 1 331 ? -25.643 30.814 33.877 1.00 24.26 331 GLN A N 1
ATOM 2548 C CA . GLN A 1 331 ? -27.037 30.749 34.295 1.00 27.29 331 GLN A CA 1
ATOM 2549 C C . GLN A 1 331 ? -27.171 30.929 35.798 1.00 23.89 331 GLN A C 1
ATOM 2550 O O . GLN A 1 331 ? -26.199 30.771 36.542 1.00 21.20 331 GLN A O 1
ATOM 2556 N N . GLY A 1 332 ? -28.379 31.295 36.222 1.00 22.47 332 GLY A N 1
ATOM 2557 C CA . GLY A 1 332 ? -28.679 31.493 37.621 1.00 19.42 332 GLY A CA 1
ATOM 2558 C C . GLY A 1 332 ? -28.235 32.837 38.166 1.00 23.46 332 GLY A C 1
ATOM 2559 O O . GLY A 1 332 ? -28.243 33.859 37.466 1.00 23.91 332 GLY A O 1
ATOM 2560 N N . ALA A 1 333 ? -27.829 32.830 39.429 1.00 23.28 333 ALA A N 1
ATOM 2561 C CA . ALA A 1 333 ? -27.586 34.060 40.153 1.00 20.59 333 ALA A CA 1
ATOM 2562 C C . ALA A 1 333 ? -26.139 34.197 40.645 1.00 20.07 333 ALA A C 1
ATOM 2563 O O . ALA A 1 333 ? -25.552 33.252 41.136 1.00 19.83 333 ALA A O 1
ATOM 2565 N N . LYS A 1 334 ? -25.566 35.383 40.499 1.00 19.36 334 LYS A N 1
ATOM 2566 C CA . LYS A 1 334 ? -24.301 35.693 41.142 1.00 20.60 334 LYS A CA 1
ATOM 2567 C C . LYS A 1 334 ? -24.346 37.125 41.702 1.00 22.39 334 LYS A C 1
ATOM 2568 O O . LYS A 1 334 ? -24.603 38.096 40.981 1.00 21.20 334 LYS A O 1
ATOM 2574 N N . THR A 1 335 ? -24.114 37.242 43.002 1.00 24.03 335 THR A N 1
ATOM 2575 C CA . THR A 1 335 ? -24.221 38.519 43.684 1.00 20.43 335 THR A CA 1
ATOM 2576 C C . THR A 1 335 ? -22.874 39.182 43.676 1.00 21.01 335 THR A C 1
ATOM 2577 O O . THR A 1 335 ? -22.129 39.123 44.664 1.00 21.40 335 THR A O 1
ATOM 2581 N N . VAL A 1 336 ? -22.574 39.832 42.560 1.00 19.04 336 VAL A N 1
ATOM 2582 C CA . VAL A 1 336 ? -21.273 40.449 42.370 1.00 21.43 336 VAL A CA 1
ATOM 2583 C C . VAL A 1 336 ? -21.389 41.804 41.674 1.00 20.44 336 VAL A C 1
ATOM 2584 O O . VAL A 1 336 ? -22.262 42.020 40.841 1.00 22.81 336 VAL A O 1
ATOM 2588 N N . ILE A 1 337 ? -20.512 42.722 42.045 1.00 21.25 337 ILE A N 1
ATOM 2589 C CA . ILE A 1 337 ? -20.361 43.979 41.342 1.00 18.13 337 ILE A CA 1
ATOM 2590 C C . ILE A 1 337 ? -19.109 43.860 40.483 1.00 18.58 337 ILE A C 1
ATOM 2591 O O . ILE A 1 337 ? -17.994 43.896 40.999 1.00 19.02 337 ILE A O 1
ATOM 2596 N N . PRO A 1 338 ? -19.286 43.686 39.162 1.00 22.66 338 PRO A N 1
ATOM 2597 C CA . PRO A 1 338 ? -18.117 43.545 38.274 1.00 17.05 338 PRO A CA 1
ATOM 2598 C C . PRO A 1 338 ? -17.221 44.769 38.321 1.00 17.32 338 PRO A C 1
ATOM 2599 O O . PRO A 1 338 ? -17.728 45.883 38.410 1.00 18.86 338 PRO A O 1
ATOM 2603 N N . ALA A 1 339 ? -15.908 44.557 38.265 1.00 20.43 339 ALA A N 1
ATOM 2604 C CA . ALA A 1 339 ? -14.923 45.632 38.419 1.00 18.13 339 ALA A CA 1
ATOM 2605 C C . ALA A 1 339 ? -14.658 46.370 37.123 1.00 19.87 339 ALA A C 1
ATOM 2606 O O . ALA A 1 339 ? -14.524 47.599 37.113 1.00 19.40 339 ALA A O 1
ATOM 2608 N N . LYS A 1 340 ? -14.593 45.614 36.031 1.00 20.20 340 LYS A N 1
ATOM 2609 C CA . LYS A 1 340 ? -14.248 46.168 34.728 1.00 23.03 340 LYS A CA 1
ATOM 2610 C C . LYS A 1 340 ? -15.002 45.452 33.610 1.00 21.66 340 LYS A C 1
ATOM 2611 O O . LYS A 1 340 ? -14.762 44.275 33.333 1.00 20.95 340 LYS A O 1
ATOM 2617 N N . VAL A 1 341 ? -15.916 46.184 32.978 1.00 20.02 341 VAL A N 1
ATOM 2618 C CA . VAL A 1 341 ? -16.800 45.642 31.956 1.00 18.67 341 VAL A CA 1
ATOM 2619 C C . VAL A 1 341 ? -16.576 46.243 30.552 1.00 20.22 341 VAL A C 1
ATOM 2620 O O . VAL A 1 341 ? -16.170 47.394 30.407 1.00 22.28 341 VAL A O 1
ATOM 2624 N N . PHE A 1 342 ? -16.851 45.456 29.520 1.00 18.02 342 PHE A N 1
ATOM 2625 C CA . PHE A 1 342 ? -16.665 45.897 28.144 1.00 18.27 342 PHE A CA 1
ATOM 2626 C C . PHE A 1 342 ? -17.983 45.701 27.422 1.00 18.52 342 PHE A C 1
ATOM 2627 O O . PHE A 1 342 ? -18.434 44.564 27.251 1.00 16.42 342 PHE A O 1
ATOM 2635 N N . GLY A 1 343 ? -18.608 46.800 27.010 1.00 18.90 343 GLY A N 1
ATOM 2636 C CA . GLY A 1 343 ? -19.830 46.721 26.229 1.00 20.83 343 GLY A CA 1
ATOM 2637 C C . GLY A 1 343 ? -19.515 46.588 24.745 1.00 22.43 343 GLY A C 1
ATOM 2638 O O . GLY A 1 343 ? -18.744 47.380 24.199 1.00 21.60 343 GLY A O 1
ATOM 2639 N N . LYS A 1 344 ? -20.104 45.584 24.101 1.00 18.37 344 LYS A N 1
ATOM 2640 C CA . LYS A 1 344 ? -19.821 45.305 22.695 1.00 20.12 344 LYS A CA 1
ATOM 2641 C C . LYS A 1 344 ? -20.939 45.807 21.774 1.00 18.21 344 LYS A C 1
ATOM 2642 O O . LYS A 1 344 ? -22.114 45.485 21.962 1.00 18.85 344 LYS A O 1
ATOM 2648 N N . PHE A 1 345 ? -20.572 46.613 20.787 1.00 19.09 345 PHE A N 1
ATOM 2649 C CA . PHE A 1 345 ? -21.538 47.094 19.791 1.00 21.30 345 PHE A CA 1
ATOM 2650 C C . PHE A 1 345 ? -20.866 47.465 18.458 1.00 20.34 345 PHE A C 1
ATOM 2651 O O . PHE A 1 345 ? -19.727 47.946 18.411 1.00 21.49 345 PHE A O 1
ATOM 2659 N N . SER A 1 346 ? -21.573 47.238 17.367 1.00 21.82 346 SER A N 1
ATOM 2660 C CA . SER A 1 346 ? -21.024 47.585 16.060 1.00 22.10 346 SER A CA 1
ATOM 2661 C C . SER A 1 346 ? -21.984 48.413 15.205 1.00 21.52 346 SER A C 1
ATOM 2662 O O . SER A 1 346 ? -23.214 48.390 15.394 1.00 19.85 346 SER A O 1
ATOM 2665 N N . ILE A 1 347 ? -21.403 49.161 14.274 1.00 19.79 347 ILE A N 1
ATOM 2666 C CA . ILE A 1 347 ? -22.182 49.937 13.330 1.00 19.79 347 ILE A CA 1
ATOM 2667 C C . ILE A 1 347 ? -21.913 49.460 11.906 1.00 23.57 347 ILE A C 1
ATOM 2668 O O . ILE A 1 347 ? -20.759 49.325 11.480 1.00 21.79 347 ILE A O 1
ATOM 2673 N N . ARG A 1 348 ? -22.986 49.170 11.182 1.00 22.82 348 ARG A N 1
ATOM 2674 C CA . ARG A 1 348 ? -22.875 48.848 9.767 1.00 22.90 348 ARG A CA 1
ATOM 2675 C C . ARG A 1 348 ? -22.810 50.139 8.972 1.00 22.69 348 ARG A C 1
ATOM 2676 O O . ARG A 1 348 ? -23.734 50.943 9.004 1.00 23.95 348 ARG A O 1
ATOM 2684 N N . THR A 1 349 ? -21.706 50.354 8.273 1.00 24.12 349 THR A N 1
ATOM 2685 C CA . THR A 1 349 ? -21.534 51.609 7.556 1.00 27.24 349 THR A CA 1
ATOM 2686 C C . THR A 1 349 ? -22.015 51.549 6.106 1.00 27.21 349 THR A C 1
ATOM 2687 O O . THR A 1 349 ? -21.996 50.503 5.465 1.00 23.95 349 THR A O 1
ATOM 2691 N N . VAL A 1 350 ? -22.460 52.694 5.609 1.00 30.57 350 VAL A N 1
ATOM 2692 C CA . VAL A 1 350 ? -22.928 52.833 4.245 1.00 27.75 350 VAL A CA 1
ATOM 2693 C C . VAL A 1 350 ? -22.253 54.057 3.664 1.00 33.63 350 VAL A C 1
ATOM 2694 O O . VAL A 1 350 ? -21.622 54.820 4.397 1.00 35.70 350 VAL A O 1
ATOM 2698 N N . PRO A 1 351 ? -22.361 54.259 2.341 1.00 38.02 351 PRO A N 1
ATOM 2699 C CA . PRO A 1 351 ? -21.891 55.559 1.854 1.00 34.38 351 PRO A CA 1
ATOM 2700 C C . PRO A 1 351 ? -22.816 56.682 2.357 1.00 31.80 351 PRO A C 1
ATOM 2701 O O . PRO A 1 351 ? -24.028 56.485 2.463 1.00 30.15 351 PRO A O 1
ATOM 2705 N N . ASP A 1 352 ? -22.248 57.836 2.686 1.00 29.00 352 ASP A N 1
ATOM 2706 C CA . ASP A 1 352 ? -20.815 58.060 2.560 1.00 33.31 352 ASP A CA 1
ATOM 2707 C C . ASP A 1 352 ? -20.165 58.222 3.926 1.00 36.43 352 ASP A C 1
ATOM 2708 O O . ASP A 1 352 ? -19.546 59.246 4.188 1.00 40.75 352 ASP A O 1
ATOM 2713 N N . MET A 1 353 ? -20.292 57.221 4.794 1.00 36.00 353 MET A N 1
ATOM 2714 C CA . MET A 1 353 ? -19.749 57.323 6.151 1.00 35.68 353 MET A CA 1
ATOM 2715 C C . MET A 1 353 ? -18.229 57.138 6.193 1.00 35.80 353 MET A C 1
ATOM 2716 O O . MET A 1 353 ? -17.712 56.138 5.708 1.00 44.56 353 MET A O 1
ATOM 2721 N N . ASP A 1 354 ? -17.512 58.108 6.754 1.00 30.57 354 ASP A N 1
ATOM 2722 C CA . ASP A 1 354 ? -16.066 57.976 6.928 1.00 31.06 354 ASP A CA 1
ATOM 2723 C C . ASP A 1 354 ? -15.757 57.233 8.229 1.00 34.02 354 ASP A C 1
ATOM 2724 O O . ASP A 1 354 ? -16.314 57.561 9.280 1.00 34.08 354 ASP A O 1
ATOM 2729 N N . SER A 1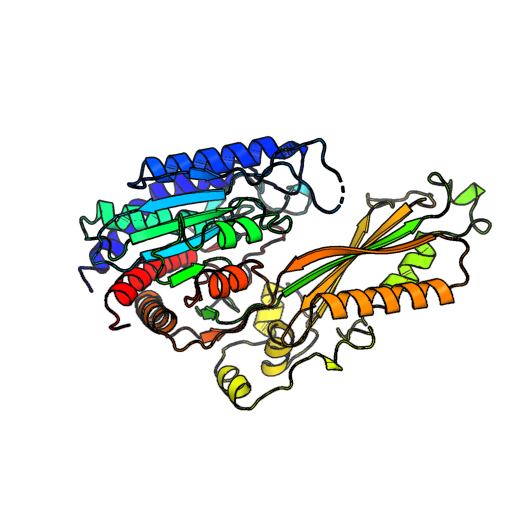 355 ? -14.871 56.243 8.154 1.00 29.97 355 SER A N 1
ATOM 2730 C CA . SER A 1 355 ? -14.538 55.409 9.305 1.00 31.69 355 SER A CA 1
ATOM 2731 C C . SER A 1 355 ? -14.075 56.264 10.480 1.00 36.36 355 SER A C 1
ATOM 2732 O O . SER A 1 355 ? -14.686 56.242 11.560 1.00 32.83 355 SER A O 1
ATOM 2735 N N . GLU A 1 356 ? -13.005 57.021 10.239 1.00 36.29 356 GLU A N 1
ATOM 2736 C CA . GLU A 1 356 ? -12.435 57.960 11.203 1.00 33.10 356 GLU A CA 1
ATOM 2737 C C . GLU A 1 356 ? -13.475 58.842 11.889 1.00 37.22 356 GLU A C 1
ATOM 2738 O O . GLU A 1 356 ? -13.612 58.818 13.114 1.00 37.12 356 GLU A O 1
ATOM 2744 N N . LYS A 1 357 ? -14.203 59.627 11.098 1.00 37.99 357 LYS A N 1
ATOM 2745 C CA . LYS A 1 357 ? -15.213 60.523 11.655 1.00 39.86 357 LYS A CA 1
ATOM 2746 C C . LYS A 1 357 ? -16.258 59.779 12.493 1.00 35.66 357 LYS A C 1
ATOM 2747 O O . LYS A 1 357 ? -16.694 60.265 13.536 1.00 36.68 357 LYS A O 1
ATOM 2753 N N . LEU A 1 358 ? -16.653 58.601 12.028 1.00 35.06 358 LEU A N 1
ATOM 2754 C CA . LEU A 1 358 ? -17.659 57.820 12.719 1.00 32.12 358 LEU A CA 1
ATOM 2755 C C . LEU A 1 358 ? -17.147 57.464 14.103 1.00 35.09 358 LEU A C 1
ATOM 2756 O O . LEU A 1 358 ? -17.865 57.579 15.096 1.00 33.19 358 LEU A O 1
ATOM 2761 N N . THR A 1 359 ? -15.891 57.044 14.156 1.00 30.14 359 THR A N 1
ATOM 2762 C CA . THR A 1 359 ? -15.257 56.691 15.409 1.00 28.23 359 THR A CA 1
ATOM 2763 C C . THR A 1 359 ? -15.179 57.877 16.369 1.00 34.16 359 THR A C 1
ATOM 2764 O O . THR A 1 359 ? -15.419 57.735 17.575 1.00 33.77 359 THR A O 1
ATOM 2768 N N . SER A 1 360 ? -14.854 59.049 15.836 1.00 32.58 360 SER A N 1
ATOM 2769 C CA . SER A 1 360 ? -14.840 60.243 16.654 1.00 29.67 360 SER A CA 1
ATOM 2770 C C . SER A 1 360 ? -16.230 60.512 17.179 1.00 33.01 360 SER A C 1
ATOM 2771 O O . SER A 1 360 ? -16.407 60.803 18.365 1.00 36.25 360 SER A O 1
ATOM 2774 N N . LEU A 1 361 ? -17.222 60.407 16.304 1.00 30.97 361 LEU A N 1
ATOM 2775 C CA . LEU A 1 361 ? -18.584 60.713 16.713 1.00 34.08 361 LEU A CA 1
ATOM 2776 C C . LEU A 1 361 ? -19.013 59.765 17.816 1.00 34.02 361 LEU A C 1
ATOM 2777 O O . LEU A 1 361 ? -19.698 60.165 18.751 1.00 32.97 361 LEU A O 1
ATOM 2782 N N . VAL A 1 362 ? -18.588 58.509 17.693 1.00 33.02 362 VAL A N 1
ATOM 2783 C CA . VAL A 1 362 ? -18.967 57.461 18.622 1.00 28.10 362 VAL A CA 1
ATOM 2784 C C . VAL A 1 362 ? -18.326 57.714 19.986 1.00 30.80 362 VAL A C 1
ATOM 2785 O O . VAL A 1 362 ? -18.987 57.618 21.014 1.00 27.10 362 VAL A O 1
ATOM 2789 N N . GLN A 1 363 ? -17.046 58.059 19.978 1.00 28.08 363 GLN A N 1
ATOM 2790 C CA . GLN A 1 363 ? -16.333 58.420 21.189 1.00 30.44 363 GLN A CA 1
ATOM 2791 C C . GLN A 1 363 ? -16.907 59.670 21.850 1.00 33.00 363 GLN A C 1
ATOM 2792 O O . GLN A 1 363 ? -17.122 59.715 23.070 1.00 30.15 363 GLN A O 1
ATOM 2798 N N . LYS A 1 364 ? -17.138 60.691 21.039 1.00 32.49 364 LYS A N 1
ATOM 2799 C CA . LYS A 1 364 ? -17.723 61.925 21.539 1.00 33.82 364 LYS A CA 1
ATOM 2800 C C . LYS A 1 364 ? -19.039 61.639 22.254 1.00 31.42 364 LYS A C 1
ATOM 2801 O O . LYS A 1 364 ? -19.276 62.137 23.349 1.00 34.11 364 LYS A O 1
ATOM 2807 N N . HIS A 1 365 ? -19.874 60.805 21.647 1.00 30.23 365 HIS A N 1
ATOM 2808 C CA . HIS A 1 365 ? -21.183 60.488 22.202 1.00 27.19 365 HIS A CA 1
ATOM 2809 C C . HIS A 1 365 ? -21.054 59.719 23.514 1.00 34.22 365 HIS A C 1
ATOM 2810 O O . HIS A 1 365 ? -21.722 60.030 24.506 1.00 35.00 365 HIS A O 1
ATOM 2817 N N . CYS A 1 366 ? -20.198 58.707 23.515 1.00 30.42 366 CYS A N 1
ATOM 2818 C CA . CYS A 1 366 ? -20.054 57.849 24.676 1.00 30.51 366 CYS A CA 1
ATOM 2819 C C . CYS A 1 366 ? -19.418 58.594 25.839 1.00 32.50 366 CYS A C 1
ATOM 2820 O O . CYS A 1 366 ? -19.851 58.454 26.979 1.00 27.99 366 CYS A O 1
ATOM 2823 N N . ASP A 1 367 ? -18.394 59.388 25.540 1.00 33.63 367 ASP A N 1
ATOM 2824 C CA . ASP A 1 367 ? -17.710 60.171 26.559 1.00 26.61 367 ASP A CA 1
ATOM 2825 C C . ASP A 1 367 ? -18.686 61.154 27.210 1.00 30.87 367 ASP A C 1
ATOM 2826 O O . ASP A 1 367 ? -18.694 61.350 28.440 1.00 30.74 367 ASP A O 1
ATOM 2831 N N . ALA A 1 368 ? -19.531 61.751 26.382 1.00 25.76 368 ALA A N 1
ATOM 2832 C CA . ALA A 1 368 ? -20.420 62.794 26.856 1.00 27.61 368 ALA A CA 1
ATOM 2833 C C . ALA A 1 368 ? -21.525 62.198 27.700 1.00 28.35 368 ALA A C 1
ATOM 2834 O O . ALA A 1 368 ? -21.942 62.774 28.705 1.00 31.43 368 ALA A O 1
ATOM 2836 N N . LYS A 1 369 ? -22.016 61.047 27.271 1.00 28.08 369 LYS A N 1
ATOM 2837 C CA . LYS A 1 369 ? -23.077 60.394 27.996 1.00 26.24 369 LYS A CA 1
ATOM 2838 C C . LYS A 1 369 ? -22.501 59.984 29.340 1.00 29.73 369 LYS A C 1
ATOM 2839 O O . LYS A 1 369 ? -23.096 60.260 30.388 1.00 27.65 369 LYS A O 1
ATOM 2845 N N . PHE A 1 370 ? -21.326 59.361 29.309 1.00 26.13 370 PHE A N 1
ATOM 2846 C CA . PHE A 1 370 ? -20.724 58.895 30.542 1.00 27.65 370 PHE A CA 1
ATOM 2847 C C . PHE A 1 370 ? -20.493 60.039 31.503 1.00 27.81 370 PHE A C 1
ATOM 2848 O O . PHE A 1 370 ? -20.820 59.925 32.667 1.00 29.35 370 PHE A O 1
ATOM 2856 N N . LYS A 1 371 ? -19.941 61.143 31.010 1.00 28.86 371 LYS A N 1
ATOM 2857 C CA . LYS A 1 371 ? -19.649 62.285 31.867 1.00 28.19 371 LYS A CA 1
ATOM 2858 C C . LYS A 1 371 ? -20.910 62.848 32.514 1.00 33.16 371 LYS A C 1
ATOM 2859 O O . LYS A 1 371 ? -20.888 63.291 33.667 1.00 35.27 371 LYS A O 1
ATOM 2865 N N . SER A 1 372 ? -22.018 62.801 31.784 1.00 28.36 372 SER A N 1
ATOM 2866 C CA . SER A 1 372 ? -23.289 63.279 32.314 1.00 28.76 372 SER A CA 1
ATOM 2867 C C . SER A 1 372 ? -23.856 62.362 33.393 1.00 30.78 372 SER A C 1
ATOM 2868 O O . SER A 1 372 ? -24.939 62.618 33.925 1.00 31.98 372 SER A O 1
ATOM 2871 N N . LEU A 1 373 ? -23.154 61.272 33.686 1.00 30.30 373 LEU A N 1
ATOM 2872 C CA . LEU A 1 373 ? -23.618 60.349 34.703 1.00 28.94 373 LEU A CA 1
ATOM 2873 C C . LEU A 1 373 ? -23.167 60.797 36.077 1.00 31.51 373 LEU A C 1
ATOM 2874 O O . LEU A 1 373 ? -23.761 60.415 37.080 1.00 36.05 373 LEU A O 1
ATOM 2879 N N . ASN A 1 374 ? -22.127 61.621 36.111 1.00 31.50 374 ASN A N 1
ATOM 2880 C CA . ASN A 1 374 ? -21.540 62.057 37.368 1.00 36.74 374 ASN A CA 1
ATOM 2881 C C . ASN A 1 374 ? -21.116 60.831 38.159 1.00 38.51 374 ASN A C 1
ATOM 2882 O O . ASN A 1 374 ? -21.556 60.607 39.286 1.00 36.46 374 ASN A O 1
ATOM 2887 N N . SER A 1 375 ? -20.267 60.029 37.531 1.00 33.75 375 SER A N 1
ATOM 2888 C CA . SER A 1 375 ? -19.813 58.788 38.113 1.00 30.17 375 SER A CA 1
ATOM 2889 C C . SER A 1 375 ? -18.325 58.872 38.362 1.00 30.27 375 SER A C 1
ATOM 2890 O O . SER A 1 375 ? -17.586 59.413 37.542 1.00 33.31 375 SER A O 1
ATOM 2893 N N . PRO A 1 376 ? -17.876 58.323 39.494 1.00 25.03 376 PRO A N 1
ATOM 2894 C CA . PRO A 1 376 ? -16.448 58.267 39.817 1.00 22.96 376 PRO A CA 1
ATOM 2895 C C . PRO A 1 376 ? -15.695 57.248 38.973 1.00 25.05 376 PRO A C 1
ATOM 2896 O O . PRO A 1 376 ? -14.482 57.179 39.063 1.00 25.72 376 PRO A O 1
ATOM 2900 N N . ASN A 1 377 ? -16.400 56.467 38.165 1.00 27.36 377 ASN A N 1
ATOM 2901 C CA . ASN A 1 377 ? -15.762 55.405 37.398 1.00 27.06 377 ASN A CA 1
ATOM 2902 C C . ASN A 1 377 ? -14.918 55.930 36.224 1.00 29.40 377 ASN A C 1
ATOM 2903 O O . ASN A 1 377 ? -15.053 57.094 35.823 1.00 28.78 377 ASN A O 1
ATOM 2908 N N . LYS A 1 378 ? -14.032 55.079 35.705 1.00 27.87 378 LYS A N 1
ATOM 2909 C CA . LYS A 1 378 ? -13.260 55.380 34.494 1.00 31.49 378 LYS A CA 1
ATOM 2910 C C . LYS A 1 378 ? -14.012 54.856 33.269 1.00 28.83 378 LYS A C 1
ATOM 2911 O O . LYS A 1 378 ? -14.718 53.853 33.356 1.00 31.08 378 LYS A O 1
ATOM 2917 N N . CYS A 1 379 ? -13.866 55.527 32.132 1.00 25.94 379 CYS A N 1
ATOM 2918 C CA . CYS A 1 379 ? -14.576 55.112 30.925 1.00 24.21 379 CYS A CA 1
ATOM 2919 C C . CYS A 1 379 ? -13.898 55.585 29.659 1.00 26.29 379 CYS A C 1
ATOM 2920 O O . CYS A 1 379 ? -13.344 56.687 29.593 1.00 28.36 379 CYS A O 1
ATOM 2923 N N . ARG A 1 380 ? -13.962 54.736 28.646 1.00 24.47 380 ARG A N 1
ATOM 2924 C CA . ARG A 1 380 ? -13.449 55.066 27.335 1.00 24.09 380 ARG A CA 1
ATOM 2925 C C . ARG A 1 380 ? -13.960 54.053 26.320 1.00 28.76 380 ARG A C 1
ATOM 2926 O O . ARG A 1 380 ? -14.251 52.896 26.661 1.00 27.05 380 ARG A O 1
ATOM 2934 N N . THR A 1 381 ? -14.081 54.498 25.074 1.00 24.79 381 THR A N 1
ATOM 2935 C CA . THR A 1 381 ? -14.611 53.664 24.019 1.00 21.28 381 THR A CA 1
ATOM 2936 C C . THR A 1 381 ? -13.578 53.495 22.923 1.00 27.90 381 THR A C 1
ATOM 2937 O O . THR A 1 381 ? -12.995 54.466 22.444 1.00 30.38 381 THR A O 1
ATOM 2941 N N . GLU A 1 382 ? -13.327 52.253 22.536 1.00 28.97 382 GLU A N 1
ATOM 2942 C CA . GLU A 1 382 ? -12.314 52.018 21.531 1.00 26.77 382 GLU A CA 1
ATOM 2943 C C . GLU A 1 382 ? -12.785 51.125 20.392 1.00 27.53 382 GLU A C 1
ATOM 2944 O O . GLU A 1 382 ? -13.723 50.337 20.528 1.00 28.94 382 GLU A O 1
ATOM 2950 N N . LEU A 1 383 ? -12.136 51.290 19.251 1.00 27.74 383 LEU A N 1
ATOM 2951 C CA . LEU A 1 383 ? -12.492 50.554 18.063 1.00 25.19 383 LEU A CA 1
ATOM 2952 C C . LEU A 1 383 ? -11.779 49.212 18.123 1.00 23.62 383 LEU A C 1
ATOM 2953 O O . LEU A 1 383 ? -10.594 49.148 18.431 1.00 24.84 383 LEU A O 1
ATOM 2958 N N . ILE A 1 384 ? -12.498 48.132 17.853 1.00 21.91 384 ILE A N 1
ATOM 2959 C CA . ILE A 1 384 ? -11.845 46.831 17.811 1.00 28.94 384 ILE A CA 1
ATOM 2960 C C . ILE A 1 384 ? -11.393 46.488 16.395 1.00 33.01 384 ILE A C 1
ATOM 2961 O O . ILE A 1 384 ? -10.254 46.080 16.189 1.00 41.51 384 ILE A O 1
ATOM 2966 N N . HIS A 1 385 ? -12.291 46.640 15.426 1.00 29.01 385 HIS A N 1
ATOM 2967 C CA . HIS A 1 385 ? -11.915 46.524 14.025 1.00 30.63 385 HIS A CA 1
ATOM 2968 C C . HIS A 1 385 ? -12.846 47.323 13.119 1.00 35.09 385 HIS A C 1
ATOM 2969 O O . HIS A 1 385 ? -13.996 47.603 13.480 1.00 30.73 385 HIS A O 1
ATOM 2976 N N . ASP A 1 386 ? -12.336 47.702 11.949 1.00 35.58 386 ASP A N 1
ATOM 2977 C CA . ASP A 1 386 ? -13.158 48.373 10.949 1.00 33.39 386 ASP A CA 1
ATOM 2978 C C . ASP A 1 386 ? -12.977 47.724 9.584 1.00 32.99 386 ASP A C 1
ATOM 2979 O O . ASP A 1 386 ? -11.918 47.176 9.282 1.00 36.97 386 ASP A O 1
ATOM 2984 N N . GLY A 1 387 ? -14.030 47.769 8.779 1.00 30.41 387 GLY A N 1
ATOM 2985 C CA . GLY A 1 387 ? -14.016 47.205 7.442 1.00 28.01 387 GLY A CA 1
ATOM 2986 C C . GLY A 1 387 ? -14.869 48.101 6.568 1.00 29.56 387 GLY A C 1
ATOM 2987 O O . GLY A 1 387 ? -15.938 48.536 6.998 1.00 27.90 387 GLY A O 1
ATOM 2988 N N . ALA A 1 388 ? -14.403 48.385 5.353 1.00 28.41 388 ALA A N 1
ATOM 2989 C CA . ALA A 1 388 ? -15.033 49.400 4.515 1.00 24.60 388 ALA A CA 1
ATOM 2990 C C . ALA A 1 388 ? -16.305 48.913 3.866 1.00 24.71 388 ALA A C 1
ATOM 2991 O O . ALA A 1 388 ? -16.464 47.724 3.621 1.00 27.21 388 ALA A O 1
ATOM 2993 N N . TYR A 1 389 ? -17.217 49.838 3.596 1.00 24.80 389 TYR A N 1
ATOM 2994 C CA . TYR A 1 389 ? -18.356 49.530 2.748 1.00 23.98 389 TYR A CA 1
ATOM 2995 C C . TYR A 1 389 ? -17.908 49.518 1.289 1.00 29.15 389 TYR A C 1
ATOM 2996 O O . TYR A 1 389 ? -16.810 49.976 0.963 1.00 32.99 389 TYR A O 1
ATOM 3005 N N . TRP A 1 390 ? -18.749 49.004 0.404 1.00 25.74 390 TRP A N 1
ATOM 3006 C CA . TRP A 1 390 ? -18.360 48.889 -0.988 1.00 25.17 390 TRP A CA 1
ATOM 3007 C C . TRP A 1 390 ? -19.593 48.944 -1.856 1.00 28.41 390 TRP A C 1
ATOM 3008 O O . TRP A 1 390 ? -20.595 48.300 -1.558 1.00 28.97 390 TRP A O 1
ATOM 3019 N N . VAL A 1 391 ? -19.538 49.748 -2.909 1.00 24.33 391 VAL A N 1
ATOM 3020 C CA . VAL A 1 391 ? -20.644 49.824 -3.837 1.00 26.07 391 VAL A CA 1
ATOM 3021 C C . VAL A 1 391 ? -20.062 49.825 -5.237 1.00 30.28 391 VAL A C 1
ATOM 3022 O O . VAL A 1 391 ? -19.086 50.519 -5.519 1.00 28.74 391 VAL A O 1
ATOM 3026 N N . SER A 1 392 ? -20.666 49.040 -6.117 1.00 30.43 392 SER A N 1
ATOM 3027 C CA . SER A 1 392 ? -20.214 48.992 -7.487 1.00 29.85 392 SER A CA 1
ATOM 3028 C C . SER A 1 392 ? -21.388 48.986 -8.432 1.00 29.91 392 SER A C 1
ATOM 3029 O O . SER A 1 392 ? -22.522 48.722 -8.033 1.00 29.16 392 SER A O 1
ATOM 3032 N N . ASP A 1 393 ? -21.101 49.283 -9.693 1.00 37.40 393 ASP A N 1
ATOM 3033 C CA . ASP A 1 393 ? -22.104 49.255 -10.741 1.00 34.68 393 ASP A CA 1
ATOM 3034 C C . ASP A 1 393 ? -22.145 47.850 -11.293 1.00 34.68 393 ASP A C 1
ATOM 3035 O O . ASP A 1 393 ? -21.137 47.347 -11.783 1.00 38.32 393 ASP A O 1
ATOM 3040 N N . PRO A 1 394 ? -23.318 47.215 -11.221 1.00 30.66 394 PRO A N 1
ATOM 3041 C CA . PRO A 1 394 ? -23.563 45.826 -11.625 1.00 28.73 394 PRO A CA 1
ATOM 3042 C C . PRO A 1 394 ? -23.725 45.617 -13.132 1.00 31.69 394 PRO A C 1
ATOM 3043 O O . PRO A 1 394 ? -24.505 44.754 -13.549 1.00 29.37 394 PRO A O 1
ATOM 3047 N N . PHE A 1 395 ? -23.012 46.369 -13.956 1.00 32.41 395 PHE A N 1
ATOM 3048 C CA . PHE A 1 395 ? -23.197 46.161 -15.387 1.00 32.71 395 PHE A CA 1
ATOM 3049 C C . PHE A 1 395 ? -21.969 45.685 -16.139 1.00 32.58 395 PHE A C 1
ATOM 3050 O O . PHE A 1 395 ? -22.102 45.159 -17.241 1.00 40.06 395 PHE A O 1
ATOM 3058 N N . ASN A 1 396 ? -20.795 45.834 -15.530 1.00 26.50 396 ASN A N 1
ATOM 3059 C CA . ASN A 1 396 ? -19.533 45.348 -16.097 1.00 23.91 396 ASN A CA 1
ATOM 3060 C C . ASN A 1 396 ? -19.386 43.856 -16.416 1.00 22.15 396 ASN A C 1
ATOM 3061 O O . ASN A 1 396 ? -20.110 42.999 -15.894 1.00 22.21 396 ASN A O 1
ATOM 3066 N N . ALA A 1 397 ? -18.405 43.569 -17.264 1.00 21.92 397 ALA A N 1
ATOM 3067 C CA . ALA A 1 397 ? -18.209 42.261 -17.876 1.00 22.14 397 ALA A CA 1
ATOM 3068 C C . ALA A 1 397 ? -18.543 41.118 -16.916 1.00 22.55 397 ALA A C 1
ATOM 3069 O O . ALA A 1 397 ? -19.241 40.176 -17.286 1.00 18.94 397 ALA A O 1
ATOM 3071 N N . GLN A 1 398 ? -18.057 41.221 -15.678 1.00 24.02 398 GLN A N 1
ATOM 3072 C CA . GLN A 1 398 ? -18.198 40.134 -14.703 1.00 22.57 398 GLN A CA 1
ATOM 3073 C C . GLN A 1 398 ? -19.640 39.811 -14.359 1.00 21.26 398 GLN A C 1
ATOM 3074 O O . GLN A 1 398 ? -20.031 38.648 -14.374 1.00 22.53 398 GLN A O 1
ATOM 3080 N N . PHE A 1 399 ? -20.426 40.838 -14.058 1.00 21.64 399 PHE A N 1
ATOM 3081 C CA . PHE A 1 399 ? -21.838 40.649 -13.734 1.00 21.98 399 PHE A CA 1
ATOM 3082 C C . PHE A 1 399 ? -22.620 40.098 -14.930 1.00 20.35 399 PHE A C 1
ATOM 3083 O O . PHE A 1 399 ? -23.516 39.280 -14.776 1.00 21.03 399 PHE A O 1
ATOM 3091 N N . THR A 1 400 ? -22.267 40.542 -16.127 1.00 20.69 400 THR A N 1
ATOM 3092 C CA . THR A 1 400 ? -22.902 40.020 -17.323 1.00 21.42 400 THR A CA 1
ATOM 3093 C C . THR A 1 400 ? -22.609 38.541 -17.462 1.00 17.33 400 THR A C 1
ATOM 3094 O O . THR A 1 400 ? -23.515 37.726 -17.619 1.00 15.93 400 THR A O 1
ATOM 3098 N N . ALA A 1 401 ? -21.330 38.202 -17.384 1.00 18.26 401 ALA A N 1
ATOM 3099 C CA . ALA A 1 401 ? -20.903 36.807 -17.385 1.00 19.61 401 ALA A CA 1
ATOM 3100 C C . ALA A 1 401 ? -21.632 36.008 -16.299 1.00 20.22 401 ALA A C 1
ATOM 3101 O O . ALA A 1 401 ? -22.175 34.931 -16.571 1.00 17.42 401 ALA A O 1
ATOM 3103 N N . ALA A 1 402 ? -21.651 36.551 -15.080 1.00 19.58 402 ALA A N 1
ATOM 3104 C CA . ALA A 1 402 ? -22.278 35.874 -13.947 1.00 19.30 402 ALA A CA 1
ATOM 3105 C C . ALA A 1 402 ? -23.778 35.783 -14.139 1.00 19.13 402 ALA A C 1
ATOM 3106 O O . ALA A 1 402 ? -24.390 34.781 -13.776 1.00 20.90 402 ALA A O 1
ATOM 3108 N N . LYS A 1 403 ? -24.369 36.824 -14.717 1.00 19.37 403 LYS A N 1
ATOM 3109 C CA . LYS A 1 403 ? -25.811 36.825 -14.966 1.00 23.24 403 LYS A CA 1
ATOM 3110 C C . LYS A 1 403 ? -26.207 35.692 -15.912 1.00 21.11 403 LYS A C 1
ATOM 3111 O O . LYS A 1 403 ? -27.136 34.939 -15.626 1.00 21.52 403 LYS A O 1
ATOM 3117 N N . LYS A 1 404 ? -25.495 35.563 -17.030 1.00 21.53 404 LYS A N 1
ATOM 3118 C CA . LYS A 1 404 ? -25.785 34.486 -17.985 1.00 24.34 404 LYS A CA 1
ATOM 3119 C C . LYS A 1 404 ? -25.547 33.112 -17.353 1.00 23.52 404 LYS A C 1
ATOM 3120 O O . LYS A 1 404 ? -26.319 32.174 -17.563 1.00 23.81 404 LYS A O 1
ATOM 3126 N N . ALA A 1 405 ? -24.482 33.001 -16.570 1.00 21.56 405 ALA A N 1
ATOM 3127 C CA . ALA A 1 405 ? -24.215 31.775 -15.826 1.00 20.54 405 ALA A CA 1
ATOM 3128 C C . ALA A 1 405 ? -25.385 31.411 -14.904 1.00 18.25 405 ALA A C 1
ATOM 3129 O O . ALA A 1 405 ? -25.878 30.296 -14.936 1.00 18.77 405 ALA A O 1
ATOM 3131 N N . THR A 1 406 ? -25.853 32.364 -14.112 1.00 19.92 406 THR A N 1
ATOM 3132 C CA . THR A 1 406 ? -26.979 32.101 -13.217 1.00 23.59 406 THR A CA 1
ATOM 3133 C C . THR A 1 406 ? -28.212 31.682 -13.996 1.00 24.32 406 THR A C 1
ATOM 3134 O O . THR A 1 406 ? -28.896 30.716 -13.644 1.00 21.74 406 THR A O 1
ATOM 3138 N N . LYS A 1 407 ? -28.486 32.428 -15.063 1.00 27.59 407 LYS A N 1
ATOM 3139 C CA . LYS A 1 407 ? -29.648 32.170 -15.899 1.00 29.07 407 LYS A CA 1
ATOM 3140 C C . LYS A 1 407 ? -29.582 30.748 -16.428 1.00 25.56 407 LYS A C 1
ATOM 3141 O O . LYS A 1 407 ? -30.568 30.017 -16.406 1.00 30.42 407 LYS A O 1
ATOM 3147 N N . LEU A 1 408 ? -28.398 30.355 -16.867 1.00 20.17 408 LEU A N 1
ATOM 3148 C CA . LEU A 1 408 ? -28.186 29.025 -17.403 1.00 20.62 408 LEU A CA 1
ATOM 3149 C C . LEU A 1 408 ? -28.517 27.930 -16.406 1.00 26.69 408 LEU A C 1
ATOM 3150 O O . LEU A 1 408 ? -29.158 26.952 -16.766 1.00 34.19 408 LEU A O 1
ATOM 3155 N N . VAL A 1 409 ? -28.084 28.096 -15.157 1.00 24.11 409 VAL A N 1
ATOM 3156 C CA . VAL A 1 409 ? -28.216 27.050 -14.150 1.00 20.36 409 VAL A CA 1
ATOM 3157 C C . VAL A 1 409 ? -29.576 27.077 -13.470 1.00 23.42 409 VAL A C 1
ATOM 3158 O O . VAL A 1 409 ? -30.226 26.045 -13.323 1.00 27.15 409 VAL A O 1
ATOM 3162 N N . TYR A 1 410 ? -30.010 28.253 -13.043 1.00 24.64 410 TYR A N 1
ATOM 3163 C CA . TYR A 1 410 ? -31.267 28.350 -12.306 1.00 23.20 410 TYR A CA 1
ATOM 3164 C C . TYR A 1 410 ? -32.480 28.757 -13.149 1.00 25.96 410 TYR A C 1
ATOM 3165 O O . TYR A 1 410 ? -33.574 28.932 -12.615 1.00 32.21 410 TYR A O 1
ATOM 3174 N N . GLY A 1 411 ? -32.291 28.920 -14.455 1.00 31.76 411 GLY A N 1
ATOM 3175 C CA . GLY A 1 411 ? -33.402 29.175 -15.355 1.00 28.30 411 GLY A CA 1
ATOM 3176 C C . GLY A 1 411 ? -34.129 30.499 -15.187 1.00 33.77 411 GLY A C 1
ATOM 3177 O O . GLY A 1 411 ? -35.180 30.702 -15.796 1.00 37.85 411 GLY A O 1
ATOM 3178 N N . VAL A 1 412 ? -33.596 31.390 -14.353 1.00 30.55 412 VAL A N 1
ATOM 3179 C CA . VAL A 1 412 ? -34.116 32.754 -14.236 1.00 30.03 412 VAL A CA 1
ATOM 3180 C C . VAL A 1 412 ? -32.931 33.683 -14.172 1.00 32.15 412 VAL A C 1
ATOM 3181 O O . VAL A 1 412 ? -31.816 33.243 -13.926 1.00 34.42 412 VAL A O 1
ATOM 3185 N N . ASP A 1 413 ? -33.156 34.967 -14.403 1.00 35.21 413 ASP A N 1
ATOM 3186 C CA . ASP A 1 413 ? -32.084 35.936 -14.226 1.00 32.87 413 ASP A CA 1
ATOM 3187 C C . ASP A 1 413 ? -32.044 36.338 -12.756 1.00 31.79 413 ASP A C 1
ATOM 3188 O O . ASP A 1 413 ? -33.082 36.477 -12.114 1.00 35.79 413 ASP A O 1
ATOM 3193 N N . PRO A 1 414 ? -30.843 36.498 -12.207 1.00 27.05 414 PRO A N 1
ATOM 3194 C CA . PRO A 1 414 ? -30.712 36.817 -10.784 1.00 24.13 414 PRO A CA 1
ATOM 3195 C C . PRO A 1 414 ? -31.166 38.222 -10.486 1.00 24.52 414 PRO A C 1
ATOM 3196 O O . PRO A 1 414 ? -30.993 39.081 -11.328 1.00 31.56 414 PRO A O 1
ATOM 3200 N N . ASP A 1 415 ? -31.729 38.458 -9.310 1.00 24.72 415 ASP A N 1
ATOM 3201 C CA . ASP A 1 415 ? -31.916 39.817 -8.845 1.00 22.51 415 ASP A CA 1
ATOM 3202 C C . ASP A 1 415 ? -30.555 40.446 -8.616 1.00 25.14 415 ASP A C 1
ATOM 3203 O O . ASP A 1 415 ? -29.570 39.748 -8.348 1.00 24.83 415 ASP A O 1
ATOM 3208 N N . PHE A 1 416 ? -30.486 41.764 -8.742 1.00 24.24 416 PHE A N 1
ATOM 3209 C CA . PHE A 1 416 ? -29.265 42.475 -8.402 1.00 25.90 416 PHE A CA 1
ATOM 3210 C C . PHE A 1 416 ? -29.416 43.118 -7.029 1.00 24.35 416 PHE A C 1
ATOM 3211 O O . PHE A 1 416 ? -30.269 43.970 -6.814 1.00 25.65 416 PHE A O 1
ATOM 3219 N N . THR A 1 417 ? -28.602 42.683 -6.082 1.00 26.10 417 THR A N 1
ATOM 3220 C CA . THR A 1 417 ? -28.855 43.022 -4.691 1.00 22.30 417 THR A CA 1
ATOM 3221 C C . THR A 1 417 ? -27.629 43.588 -4.024 1.00 23.36 417 THR A C 1
ATOM 3222 O O . THR A 1 417 ? -26.502 43.412 -4.485 1.00 22.38 417 THR A O 1
ATOM 3226 N N . ARG A 1 418 ? -27.859 44.262 -2.910 1.00 26.46 418 ARG A N 1
ATOM 3227 C CA . ARG A 1 418 ? -26.765 44.660 -2.053 1.00 26.05 418 ARG A CA 1
ATOM 3228 C C . ARG A 1 418 ? -26.746 43.727 -0.858 1.00 23.28 418 ARG A C 1
ATOM 3229 O O . ARG A 1 418 ? -27.559 42.814 -0.780 1.00 19.86 418 ARG A O 1
ATOM 3237 N N . GLU A 1 419 ? -25.795 43.933 0.043 1.00 25.02 419 GLU A N 1
ATOM 3238 C CA . GLU A 1 419 ? -25.645 43.071 1.209 1.00 26.10 419 GLU A CA 1
ATOM 3239 C C . GLU A 1 419 ? -25.657 43.874 2.498 1.00 27.90 419 GLU A C 1
ATOM 3240 O O . GLU A 1 419 ? -25.007 44.925 2.598 1.00 22.84 419 GLU A O 1
ATOM 3246 N N . GLY A 1 420 ? -26.386 43.360 3.484 1.00 26.51 420 GLY A N 1
ATOM 3247 C CA . GLY A 1 420 ? -26.330 43.896 4.832 1.00 23.12 420 GLY A CA 1
ATOM 3248 C C . GLY A 1 420 ? -25.021 43.522 5.502 1.00 24.95 420 GLY A C 1
ATOM 3249 O O . GLY A 1 420 ? -24.492 44.262 6.331 1.00 22.97 420 GLY A O 1
ATOM 3250 N N . GLY A 1 421 ? -24.489 42.363 5.130 1.00 27.36 421 GLY A N 1
ATOM 3251 C CA . GLY A 1 421 ? -23.242 41.882 5.689 1.00 23.81 421 GLY A CA 1
ATOM 3252 C C . GLY A 1 421 ? -22.045 42.610 5.116 1.00 25.76 421 GLY A C 1
ATOM 3253 O O . GLY A 1 421 ? -22.206 43.554 4.339 1.00 28.63 421 GLY A O 1
ATOM 3254 N N . SER A 1 422 ? -20.849 42.152 5.484 1.00 23.92 422 SER A N 1
ATOM 3255 C CA . SER A 1 422 ? -19.613 42.822 5.124 1.00 21.36 422 SER A CA 1
ATOM 3256 C C . SER A 1 422 ? -18.533 41.855 4.690 1.00 27.96 422 SER A C 1
ATOM 3257 O O . SER A 1 422 ? -18.411 40.757 5.221 1.00 29.21 422 SER A O 1
ATOM 3260 N N . ILE A 1 423 ? -17.740 42.269 3.715 1.00 29.57 423 ILE A N 1
ATOM 3261 C CA . ILE A 1 423 ? -16.536 41.538 3.376 1.00 23.43 423 ILE A CA 1
ATOM 3262 C C . ILE A 1 423 ? -15.433 42.560 3.264 1.00 24.71 423 ILE A C 1
ATOM 3263 O O . ILE A 1 423 ? -15.121 43.018 2.194 1.00 27.50 423 ILE A O 1
ATOM 3268 N N . PRO A 1 424 ? -14.849 42.932 4.399 1.00 30.05 424 PRO A N 1
ATOM 3269 C CA . PRO A 1 424 ? -13.845 43.987 4.537 1.00 28.67 424 PRO A CA 1
ATOM 3270 C C . PRO A 1 424 ? -12.864 44.216 3.372 1.00 27.78 424 PRO A C 1
ATOM 3271 O O . PRO A 1 424 ? -12.737 45.384 3.010 1.00 32.55 424 PRO A O 1
ATOM 3275 N N . ILE A 1 425 ? -12.192 43.204 2.814 1.00 21.53 425 ILE A N 1
ATOM 3276 C CA . ILE A 1 425 ? -11.143 43.500 1.816 1.00 26.83 425 ILE A CA 1
ATOM 3277 C C . ILE A 1 425 ? -11.629 43.756 0.404 1.00 26.39 425 ILE A C 1
ATOM 3278 O O . ILE A 1 425 ? -10.812 44.033 -0.478 1.00 27.36 425 ILE A O 1
ATOM 3283 N N . THR A 1 426 ? -12.934 43.615 0.186 1.00 23.87 426 THR A N 1
ATOM 3284 C CA . THR A 1 426 ? -13.511 43.783 -1.131 1.00 21.43 426 THR A CA 1
ATOM 3285 C C . THR A 1 426 ? -13.045 45.107 -1.763 1.00 25.48 426 THR A C 1
ATOM 3286 O O . THR A 1 426 ? -12.579 45.125 -2.896 1.00 27.41 426 THR A O 1
ATOM 3290 N N . LEU A 1 427 ? -13.096 46.196 -1.005 1.00 26.76 427 LEU A N 1
ATOM 3291 C CA . LEU A 1 427 ? -12.649 47.487 -1.505 1.00 23.51 427 LEU A CA 1
ATOM 3292 C C . LEU A 1 427 ? -11.150 47.514 -1.754 1.00 28.11 427 LEU A C 1
ATOM 3293 O O . LEU A 1 427 ? -10.691 48.117 -2.730 1.00 29.06 427 LEU A O 1
ATOM 3298 N N . THR A 1 428 ? -10.390 46.863 -0.877 1.00 23.75 428 THR A N 1
ATOM 3299 C CA . THR A 1 428 ? -8.948 46.781 -1.056 1.00 22.74 428 THR A CA 1
ATOM 3300 C C . THR A 1 428 ? -8.598 46.036 -2.341 1.00 25.48 428 THR A C 1
ATOM 3301 O O . THR A 1 428 ? -7.660 46.407 -3.032 1.00 29.46 428 THR A O 1
ATOM 3305 N N . PHE A 1 429 ? -9.356 45.003 -2.691 1.00 25.65 429 PHE A N 1
ATOM 3306 C CA . PHE A 1 429 ? -9.089 44.329 -3.962 1.00 27.10 429 PHE A CA 1
ATOM 3307 C C . PHE A 1 429 ? -9.326 45.272 -5.135 1.00 27.38 429 PHE A C 1
ATOM 3308 O O . PHE A 1 429 ? -8.479 45.408 -6.038 1.00 25.11 429 PHE A O 1
ATOM 3316 N N . GLN A 1 430 ? -10.468 45.945 -5.101 1.00 24.46 430 GLN A N 1
ATOM 3317 C CA . GLN A 1 430 ? -10.845 46.819 -6.195 1.00 28.13 430 GLN A CA 1
ATOM 3318 C C . GLN A 1 430 ? -9.820 47.910 -6.425 1.00 26.85 430 GLN A C 1
ATOM 3319 O O . GLN A 1 430 ? -9.321 48.055 -7.521 1.00 29.04 430 GLN A O 1
ATOM 3325 N N . ASP A 1 431 ? -9.490 48.649 -5.376 1.00 27.37 431 ASP A N 1
ATOM 3326 C CA . ASP A 1 431 ? -8.577 49.778 -5.482 1.00 28.00 431 ASP A CA 1
ATOM 3327 C C . ASP A 1 431 ? -7.117 49.391 -5.705 1.00 33.01 431 ASP A C 1
ATOM 3328 O O . ASP A 1 431 ? -6.457 49.956 -6.574 1.00 36.75 431 ASP A O 1
ATOM 3333 N N . ALA A 1 432 ? -6.609 48.438 -4.928 1.00 27.74 432 ALA A N 1
ATOM 3334 C CA . ALA A 1 432 ? -5.205 48.066 -5.021 1.00 22.20 432 ALA A CA 1
ATOM 3335 C C . ALA A 1 432 ? -4.853 47.415 -6.354 1.00 32.57 432 ALA A C 1
ATOM 3336 O O . ALA A 1 432 ? -3.759 47.621 -6.882 1.00 33.90 432 ALA A O 1
ATOM 3338 N N . LEU A 1 433 ? -5.771 46.618 -6.891 1.00 30.84 433 LEU A N 1
ATOM 3339 C CA . LEU A 1 433 ? -5.489 45.875 -8.107 1.00 27.17 433 LEU A CA 1
ATOM 3340 C C . LEU A 1 433 ? -6.048 46.603 -9.319 1.00 32.32 433 LEU A C 1
ATOM 3341 O O . LEU A 1 433 ? -5.696 46.295 -10.462 1.00 36.38 433 LEU A O 1
ATOM 3346 N N . ASN A 1 434 ? -6.911 47.577 -9.053 1.00 31.28 434 ASN A N 1
ATOM 3347 C CA . ASN A 1 434 ? -7.663 48.280 -10.094 1.00 34.46 434 ASN A CA 1
ATOM 3348 C C . ASN A 1 434 ? -8.343 47.355 -11.090 1.00 31.48 434 ASN A C 1
ATOM 3349 O O . ASN A 1 434 ? -8.035 47.372 -12.274 1.00 32.78 434 ASN A O 1
ATOM 3354 N N . THR A 1 435 ? -9.252 46.533 -10.578 1.00 27.59 435 THR A N 1
ATOM 3355 C CA . THR A 1 435 ? -10.104 45.686 -11.397 1.00 26.30 435 THR A CA 1
ATOM 3356 C C . THR A 1 435 ? -11.505 45.762 -10.822 1.00 24.37 435 THR A C 1
ATOM 3357 O O . THR A 1 435 ? -11.715 46.375 -9.778 1.00 26.01 435 THR A O 1
ATOM 3361 N N . SER A 1 436 ? -12.459 45.133 -11.496 1.00 18.20 436 SER A N 1
ATOM 3362 C CA . SER A 1 436 ? -13.798 45.021 -10.960 1.00 19.32 436 SER A CA 1
ATOM 3363 C C . SER A 1 436 ? -13.871 43.848 -9.990 1.00 21.65 436 SER A C 1
ATOM 3364 O O . SER A 1 436 ? -13.072 42.916 -10.063 1.00 22.29 436 SER A O 1
ATOM 3367 N N . VAL A 1 437 ? -14.832 43.899 -9.080 1.00 19.94 437 VAL A N 1
ATOM 3368 C CA . VAL A 1 437 ? -15.072 42.792 -8.178 1.00 19.50 437 VAL A CA 1
ATOM 3369 C C . VAL A 1 437 ? -16.504 42.346 -8.338 1.00 21.87 437 VAL A C 1
ATOM 3370 O O . VAL A 1 437 ? -17.406 43.176 -8.429 1.00 21.01 437 VAL A O 1
ATOM 3374 N N . LEU A 1 438 ? -16.701 41.031 -8.399 1.00 22.05 438 LEU A N 1
ATOM 3375 C CA . LEU A 1 438 ? -18.029 40.435 -8.414 1.00 18.26 438 LEU A CA 1
ATOM 3376 C C . LEU A 1 438 ? -18.280 39.597 -7.150 1.00 21.27 438 LEU A C 1
ATOM 3377 O O . LEU A 1 438 ? -17.421 38.812 -6.744 1.00 22.71 438 LEU A O 1
ATOM 3382 N N . LEU A 1 439 ? -19.449 39.754 -6.533 1.00 17.94 439 LEU A N 1
ATOM 3383 C CA . LEU A 1 439 ? -19.843 38.868 -5.440 1.00 20.65 439 LEU A CA 1
ATOM 3384 C C . LEU A 1 439 ? -20.863 37.833 -5.893 1.00 19.09 439 LEU A C 1
ATOM 3385 O O . LEU A 1 439 ? -21.958 38.181 -6.317 1.00 18.55 439 LEU A O 1
ATOM 3390 N N . LEU A 1 440 ? -20.499 36.560 -5.771 1.00 19.80 440 LEU A N 1
ATOM 3391 C CA . LEU A 1 440 ? -21.304 35.445 -6.277 1.00 18.69 440 LEU A CA 1
ATOM 3392 C C . LEU A 1 440 ? -21.754 34.552 -5.133 1.00 20.13 440 LEU A C 1
ATOM 3393 O O . LEU A 1 440 ? -21.122 33.534 -4.847 1.00 19.22 440 LEU A O 1
ATOM 3398 N N . PRO A 1 441 ? -22.861 34.916 -4.488 1.00 20.33 441 PRO A N 1
ATOM 3399 C CA . PRO A 1 441 ? -23.380 34.172 -3.331 1.00 19.01 441 PRO A CA 1
ATOM 3400 C C . PRO A 1 441 ? -23.666 32.713 -3.657 1.00 18.47 441 PRO A C 1
ATOM 3401 O O . PRO A 1 441 ? -24.285 32.400 -4.666 1.00 17.97 441 PRO A O 1
ATOM 3405 N N . MET A 1 442 ? -23.219 31.812 -2.800 1.00 19.10 442 MET A N 1
ATOM 3406 C CA . MET A 1 442 ? -23.590 30.430 -2.985 1.00 16.78 442 MET A CA 1
ATOM 3407 C C . MET A 1 442 ? -24.902 30.139 -2.292 1.00 20.75 442 MET A C 1
ATOM 3408 O O . MET A 1 442 ? -25.857 29.686 -2.926 1.00 23.50 442 MET A O 1
ATOM 3413 N N . GLY A 1 443 ? -24.951 30.399 -0.990 1.00 15.64 443 GLY A N 1
ATOM 3414 C CA . GLY A 1 443 ? -26.077 29.954 -0.192 1.00 17.76 443 GLY A CA 1
ATOM 3415 C C . GLY A 1 443 ? -27.293 30.863 -0.113 1.00 21.67 443 GLY A C 1
ATOM 3416 O O . GLY A 1 443 ? -27.368 31.915 -0.768 1.00 19.12 443 GLY A O 1
ATOM 3417 N N . ARG A 1 444 ? -28.252 30.437 0.710 1.00 20.22 444 ARG A N 1
ATOM 3418 C CA . ARG A 1 444 ? -29.496 31.167 0.917 1.00 20.87 444 ARG A CA 1
ATOM 3419 C C . ARG A 1 444 ? -29.405 32.064 2.138 1.00 22.76 444 ARG A C 1
ATOM 3420 O O . ARG A 1 444 ? -28.497 31.924 2.953 1.00 22.03 444 ARG A O 1
ATOM 3428 N N . GLY A 1 445 ? -30.353 32.987 2.265 1.00 24.08 445 GLY A N 1
ATOM 3429 C CA . GLY A 1 445 ? -30.306 33.975 3.328 1.00 21.09 445 GLY A CA 1
ATOM 3430 C C . GLY A 1 445 ? -30.747 33.446 4.677 1.00 22.76 445 GLY A C 1
ATOM 3431 O O . GLY A 1 445 ? -30.769 34.188 5.657 1.00 23.41 445 GLY A O 1
ATOM 3432 N N . ASP A 1 446 ? -31.122 32.170 4.725 1.00 21.23 446 ASP A N 1
ATOM 3433 C CA . ASP A 1 446 ? -31.528 31.544 5.974 1.00 20.44 446 ASP A CA 1
ATOM 3434 C C . ASP A 1 446 ? -30.573 30.421 6.355 1.00 20.05 446 ASP A C 1
ATOM 3435 O O . ASP A 1 446 ? -30.948 29.484 7.050 1.00 22.84 446 ASP A O 1
ATOM 3440 N N . ASP A 1 447 ? -29.340 30.522 5.884 1.00 16.34 447 ASP A N 1
ATOM 3441 C CA . ASP A 1 447 ? -28.351 29.482 6.108 1.00 19.57 447 ASP A CA 1
ATOM 3442 C C . ASP A 1 447 ? -27.885 29.431 7.573 1.00 18.87 447 ASP A C 1
ATOM 3443 O O . ASP A 1 447 ? -27.309 28.449 8.026 1.00 17.12 447 ASP A O 1
ATOM 3448 N N . GLY A 1 448 ? -28.155 30.495 8.316 1.00 20.35 448 GLY A N 1
ATOM 3449 C CA . GLY A 1 448 ? -27.815 30.532 9.720 1.00 18.13 448 GLY A CA 1
ATOM 3450 C C . GLY A 1 448 ? -26.356 30.854 9.989 1.00 20.78 448 GLY A C 1
ATOM 3451 O O . GLY A 1 448 ? -25.812 30.421 10.999 1.00 22.28 448 GLY A O 1
ATOM 3452 N N . ALA A 1 449 ? -25.708 31.606 9.105 1.00 18.45 449 ALA A N 1
ATOM 3453 C CA . ALA A 1 449 ? -24.339 32.022 9.384 1.00 19.19 449 ALA A CA 1
ATOM 3454 C C . ALA A 1 449 ? -24.274 32.787 10.712 1.00 20.54 449 ALA A C 1
ATOM 3455 O O . ALA A 1 449 ? -25.155 33.591 11.018 1.00 17.83 449 ALA A O 1
ATOM 3457 N N . HIS A 1 450 ? -23.233 32.501 11.494 1.00 23.95 450 HIS A N 1
ATOM 3458 C CA . HIS A 1 450 ? -22.996 33.121 12.800 1.00 19.42 450 HIS A CA 1
ATOM 3459 C C . HIS A 1 450 ? -24.047 32.697 13.816 1.00 21.70 450 HIS A C 1
ATOM 3460 O O . HIS A 1 450 ? -24.211 33.336 14.859 1.00 25.94 450 HIS A O 1
ATOM 3467 N N . SER A 1 451 ? -24.759 31.621 13.511 1.00 19.25 451 SER A N 1
ATOM 3468 C CA . SER A 1 451 ? -25.855 31.185 14.353 1.00 19.55 451 SER A CA 1
ATOM 3469 C C . SER A 1 451 ? -25.773 29.679 14.618 1.00 21.36 451 SER A C 1
ATOM 3470 O O . SER A 1 451 ? -24.764 29.057 14.297 1.00 23.59 451 SER A O 1
ATOM 3473 N N . ILE A 1 452 ? -26.814 29.098 15.217 1.00 22.10 452 ILE A N 1
ATOM 3474 C CA . ILE A 1 452 ? -26.871 27.646 15.400 1.00 23.46 452 ILE A CA 1
ATOM 3475 C C . ILE A 1 452 ? -27.430 26.975 14.158 1.00 24.15 452 ILE A C 1
ATOM 3476 O O . ILE A 1 452 ? -28.226 27.579 13.429 1.00 23.55 452 ILE A O 1
ATOM 3481 N N . ASN A 1 453 ? -27.008 25.729 13.935 1.00 22.27 453 ASN A N 1
ATOM 3482 C CA . ASN A 1 453 ? -27.506 24.909 12.835 1.00 22.80 453 ASN A CA 1
ATOM 3483 C C . ASN A 1 453 ? -27.211 25.498 11.453 1.00 23.14 453 ASN A C 1
ATOM 3484 O O . ASN A 1 453 ? -28.062 25.450 10.574 1.00 21.65 453 ASN A O 1
ATOM 3489 N N . GLU A 1 454 ? -26.016 26.059 11.274 1.00 19.09 454 GLU A N 1
ATOM 3490 C CA . GLU A 1 454 ? -25.610 26.604 9.985 1.00 17.62 454 GLU A CA 1
ATOM 3491 C C . GLU A 1 454 ? -25.706 25.519 8.916 1.00 20.16 454 GLU A C 1
ATOM 3492 O O . GLU A 1 454 ? -25.155 24.421 9.066 1.00 21.05 454 GLU A O 1
ATOM 3498 N N . LYS A 1 455 ? -26.419 25.825 7.843 1.00 19.08 455 LYS A N 1
ATOM 3499 C CA . LYS A 1 455 ? -26.710 24.843 6.811 1.00 18.61 455 LYS A CA 1
ATOM 3500 C C . LYS A 1 455 ? -26.324 25.375 5.438 1.00 21.56 455 LYS A C 1
ATOM 3501 O O . LYS A 1 455 ? -26.205 26.585 5.231 1.00 18.01 455 LYS A O 1
ATOM 3507 N N . LEU A 1 456 ? -26.114 24.453 4.510 1.00 21.23 456 LEU A N 1
ATOM 3508 C CA . LEU A 1 456 ? -25.968 24.784 3.103 1.00 18.27 456 LEU A CA 1
ATOM 3509 C C . LEU A 1 456 ? -26.844 23.803 2.352 1.00 19.86 456 LEU A C 1
ATOM 3510 O O . LEU A 1 456 ? -26.679 22.596 2.498 1.00 21.98 456 LEU A O 1
ATOM 3515 N N . ASP A 1 457 ? -27.798 24.308 1.579 1.00 18.89 457 ASP A N 1
ATOM 3516 C CA . ASP A 1 457 ? -28.641 23.425 0.792 1.00 19.43 457 ASP A CA 1
ATOM 3517 C C . ASP A 1 457 ? -27.804 22.857 -0.339 1.00 20.06 457 ASP A C 1
ATOM 3518 O O . ASP A 1 457 ? -27.032 23.578 -0.966 1.00 20.78 457 ASP A O 1
ATOM 3523 N N . ILE A 1 458 ? -27.936 21.555 -0.575 1.00 21.96 458 ILE A N 1
ATOM 3524 C CA . ILE A 1 458 ? -27.154 20.880 -1.606 1.00 21.96 458 ILE A CA 1
ATOM 3525 C C . ILE A 1 458 ? -27.458 21.470 -2.989 1.00 20.99 458 ILE A C 1
ATOM 3526 O O . ILE A 1 458 ? -26.581 21.523 -3.858 1.00 19.84 458 ILE A O 1
ATOM 3531 N N . SER A 1 459 ? -28.687 21.949 -3.171 1.00 20.50 459 SER A N 1
ATOM 3532 C CA . SER A 1 459 ? -29.072 22.584 -4.431 1.00 23.62 459 SER A CA 1
ATOM 3533 C C . SER A 1 459 ? -28.266 23.842 -4.691 1.00 19.10 459 SER A C 1
ATOM 3534 O O . SER A 1 459 ? -27.901 24.117 -5.826 1.00 20.01 459 SER A O 1
ATOM 3537 N N . ASN A 1 460 ? -27.974 24.596 -3.635 1.00 23.83 460 ASN A N 1
ATOM 3538 C CA . ASN A 1 460 ? -27.105 25.774 -3.757 1.00 22.57 460 ASN A CA 1
ATOM 3539 C C . ASN A 1 460 ? -25.640 25.395 -3.909 1.00 20.13 460 ASN A C 1
ATOM 3540 O O . ASN A 1 460 ? -24.871 26.074 -4.591 1.00 19.69 460 ASN A O 1
ATOM 3545 N N . PHE A 1 461 ? -25.262 24.301 -3.268 1.00 17.67 461 PHE A N 1
ATOM 3546 C CA . PHE A 1 461 ? -23.905 23.813 -3.368 1.00 18.17 461 PHE A CA 1
ATOM 3547 C C . PHE A 1 461 ? -23.635 23.422 -4.813 1.00 17.68 461 PHE A C 1
ATOM 3548 O O . PHE A 1 461 ? -22.723 23.951 -5.443 1.00 18.30 461 PHE A O 1
ATOM 3556 N N . VAL A 1 462 ? -24.453 22.522 -5.343 1.00 17.09 462 VAL A N 1
ATOM 3557 C CA . VAL A 1 462 ? -24.288 22.074 -6.718 1.00 19.96 462 VAL A CA 1
ATOM 3558 C C . VAL A 1 462 ? -24.579 23.197 -7.713 1.00 20.94 462 VAL A C 1
ATOM 3559 O O . VAL A 1 462 ? -23.778 23.453 -8.619 1.00 20.13 462 VAL A O 1
ATOM 3563 N N . GLY A 1 463 ? -25.711 23.873 -7.531 1.00 20.07 463 GLY A N 1
ATOM 3564 C CA . GLY A 1 463 ? -26.072 24.995 -8.381 1.00 17.50 463 GLY A CA 1
ATOM 3565 C C . GLY A 1 463 ? -24.997 26.066 -8.425 1.00 21.66 463 GLY A C 1
ATOM 3566 O O . GLY A 1 463 ? -24.703 26.629 -9.493 1.00 20.99 463 GLY A O 1
ATOM 3567 N N . GLY A 1 464 ? -24.395 26.337 -7.265 1.00 18.81 464 GLY A N 1
ATOM 3568 C CA . GLY A 1 464 ? -23.384 27.369 -7.156 1.00 14.83 464 GLY A CA 1
ATOM 3569 C C . GLY A 1 464 ? -22.096 26.978 -7.854 1.00 17.44 464 GLY A C 1
ATOM 3570 O O . GLY A 1 464 ? -21.374 27.830 -8.382 1.00 15.70 464 GLY A O 1
ATOM 3571 N N . MET A 1 465 ? -21.794 25.685 -7.852 1.00 17.03 465 MET A N 1
ATOM 3572 C CA . MET A 1 465 ? -20.573 25.214 -8.490 1.00 17.43 465 MET A CA 1
ATOM 3573 C C . MET A 1 465 ? -20.696 25.330 -9.997 1.00 18.42 465 MET A C 1
ATOM 3574 O O . MET A 1 465 ? -19.796 25.843 -10.676 1.00 18.97 465 MET A O 1
ATOM 3579 N N . LYS A 1 466 ? -21.826 24.850 -10.509 1.00 19.09 466 LYS A N 1
ATOM 3580 C CA . LYS A 1 466 ? -22.128 24.938 -11.920 1.00 16.52 466 LYS A CA 1
ATOM 3581 C C . LYS A 1 466 ? -22.188 26.401 -12.317 1.00 18.27 466 LYS A C 1
ATOM 3582 O O . LYS A 1 466 ? -21.751 26.758 -13.406 1.00 18.55 466 LYS A O 1
ATOM 3588 N N . THR A 1 467 ? -22.698 27.255 -11.431 1.00 15.25 467 THR A N 1
ATOM 3589 C CA . THR A 1 467 ? -22.752 28.678 -11.746 1.00 18.10 467 THR A CA 1
ATOM 3590 C C . THR A 1 467 ? -21.346 29.282 -11.782 1.00 19.68 467 THR A C 1
ATOM 3591 O O . THR A 1 467 ? -21.025 30.113 -12.641 1.00 18.46 467 THR A O 1
ATOM 3595 N N . MET A 1 468 ? -20.498 28.847 -10.865 1.00 16.24 468 MET A N 1
ATOM 3596 C CA . MET A 1 468 ? -19.114 29.281 -10.888 1.00 17.10 468 MET A CA 1
ATOM 3597 C C . MET A 1 468 ? -18.427 28.812 -12.175 1.00 18.06 468 MET A C 1
ATOM 3598 O O . MET A 1 468 ? -17.628 29.538 -12.771 1.00 20.57 468 MET A O 1
ATOM 3603 N N . ALA A 1 469 ? -18.723 27.593 -12.602 1.00 14.53 469 ALA A N 1
ATOM 3604 C CA . ALA A 1 469 ? -18.113 27.073 -13.819 1.00 16.87 469 ALA A CA 1
ATOM 3605 C C . ALA A 1 469 ? -18.526 27.876 -15.059 1.00 19.10 469 ALA A C 1
ATOM 3606 O O . ALA A 1 469 ? -17.695 28.235 -15.891 1.00 19.60 469 ALA A O 1
ATOM 3608 N N . ALA A 1 470 ? -19.813 28.163 -15.189 1.00 16.96 470 ALA A N 1
ATOM 3609 C CA . ALA A 1 470 ? -20.274 28.862 -16.376 1.00 21.71 470 ALA A CA 1
ATOM 3610 C C . ALA A 1 470 ? -19.775 30.297 -16.359 1.00 21.46 470 ALA A C 1
ATOM 3611 O O . ALA A 1 470 ? -19.392 30.847 -17.395 1.00 19.66 470 ALA A O 1
ATOM 3613 N N . TYR A 1 471 ? -19.763 30.890 -15.172 1.00 19.00 471 TYR A N 1
ATOM 3614 C CA . TYR A 1 471 ? -19.251 32.245 -15.023 1.00 18.41 471 TYR A CA 1
ATOM 3615 C C . TYR A 1 471 ? -17.799 32.376 -15.490 1.00 18.41 471 TYR A C 1
ATOM 3616 O O . TYR A 1 471 ? -17.485 33.282 -16.252 1.00 20.29 471 TYR A O 1
ATOM 3625 N N . LEU A 1 472 ? -16.916 31.484 -15.055 1.00 17.07 472 LEU A N 1
ATOM 3626 C CA . LEU A 1 472 ? -15.539 31.524 -15.550 1.00 18.02 472 LEU A CA 1
ATOM 3627 C C . LEU A 1 472 ? -15.497 31.343 -17.076 1.00 21.42 472 LEU A C 1
ATOM 3628 O O . LEU A 1 472 ? -14.732 31.999 -17.774 1.00 20.57 472 LEU A O 1
ATOM 3633 N N . GLN A 1 473 ? -16.333 30.451 -17.584 1.00 21.25 473 GLN A N 1
ATOM 3634 C CA . GLN A 1 473 ? -16.368 30.187 -19.002 1.00 21.32 473 GLN A CA 1
ATOM 3635 C C . GLN A 1 473 ? -16.832 31.418 -19.774 1.00 23.58 473 GLN A C 1
ATOM 3636 O O . GLN A 1 473 ? -16.176 31.848 -20.734 1.00 23.46 473 GLN A O 1
ATOM 3642 N N . TYR A 1 474 ? -17.958 31.988 -19.358 1.00 20.59 474 TYR A N 1
ATOM 3643 C CA . TYR A 1 474 ? -18.510 33.127 -20.073 1.00 20.44 474 TYR A CA 1
ATOM 3644 C C . TYR A 1 474 ? -17.605 34.341 -19.973 1.00 24.43 474 TYR A C 1
ATOM 3645 O O . TYR A 1 474 ? -17.407 35.061 -20.958 1.00 27.55 474 TYR A O 1
ATOM 3654 N N . TYR A 1 475 ? -17.066 34.574 -18.783 1.00 22.45 475 TYR A N 1
ATOM 3655 C CA . TYR A 1 475 ? -16.153 35.682 -18.605 1.00 22.13 475 TYR A CA 1
ATOM 3656 C C . TYR A 1 475 ? -14.991 35.560 -19.591 1.00 26.04 475 TYR A C 1
ATOM 3657 O O . TYR A 1 475 ? -14.621 36.542 -20.245 1.00 30.62 475 TYR A O 1
ATOM 3666 N N . SER A 1 476 ? -14.449 34.353 -19.736 1.00 24.06 476 SER A N 1
ATOM 3667 C CA . SER A 1 476 ? -13.349 34.123 -20.677 1.00 26.61 476 SER A CA 1
ATOM 3668 C C . SER A 1 476 ? -13.735 34.463 -22.120 1.00 30.17 476 SER A C 1
ATOM 3669 O O . SER A 1 476 ? -12.868 34.749 -22.945 1.00 29.78 476 SER A O 1
ATOM 3672 N N . GLU A 1 477 ? -15.030 34.423 -22.422 1.00 28.74 477 GLU A N 1
ATOM 3673 C CA . GLU A 1 477 ? -15.498 34.713 -23.777 1.00 29.73 477 GLU A CA 1
ATOM 3674 C C . GLU A 1 477 ? -15.845 36.185 -24.006 1.00 31.39 477 GLU A C 1
ATOM 3675 O O . GLU A 1 477 ? -15.779 36.656 -25.130 1.00 38.17 477 GLU A O 1
ATOM 3681 N N . SER A 1 478 ? -16.200 36.907 -22.949 1.00 34.97 478 SER A N 1
ATOM 3682 C CA . SER A 1 478 ? -16.591 38.314 -23.069 1.00 38.02 478 SER A CA 1
ATOM 3683 C C . SER A 1 478 ? -15.472 39.162 -23.630 1.00 46.30 478 SER A C 1
ATOM 3684 O O . SER A 1 478 ? -14.345 39.076 -23.144 1.00 45.20 478 SER A O 1
ATOM 3687 N N . PRO A 1 479 ? -15.792 40.010 -24.633 1.00 56.31 479 PRO A N 1
ATOM 3688 C CA . PRO A 1 479 ? -14.847 40.912 -25.311 1.00 52.68 479 PRO A CA 1
ATOM 3689 C C . PRO A 1 479 ? -14.071 41.832 -24.367 1.00 52.32 479 PRO A C 1
ATOM 3690 O O . PRO A 1 479 ? -12.961 42.236 -24.704 1.00 57.21 479 PRO A O 1
ATOM 3694 N N . GLU A 1 480 ? -14.639 42.153 -23.207 1.00 57.69 480 GLU A N 1
ATOM 3695 C CA . GLU A 1 480 ? -13.895 42.871 -22.171 1.00 64.29 480 GLU A CA 1
ATOM 3696 C C . GLU A 1 480 ? -14.272 42.383 -20.774 1.00 57.54 480 GLU A C 1
ATOM 3697 O O . GLU A 1 480 ? -13.477 41.716 -20.101 1.00 56.76 480 GLU A O 1
#

GO terms:
  GO:0070573 metallodipeptidase activity (F, IDA)
  GO:0005737 cytoplasm (C, IDA)
  GO:0008242 omega peptidase activity (F, IGI)
  GO:0070573 metallodipeptidase activity (F, IMP)
  GO:0005737 cytoplasm (C, HDA)
  GO:0005739 mitochondrion (C, HDA)
  GO:0006751 glutathione catabolic process (P, IMP)
  GO:0042802 identical protein binding (F, IPI)

B-factor: mean 26.82, std 9.34, range [10.82, 83.74]

Radius of gyration: 23.35 Å; Cα contacts (8 Å, |Δi|>4): 991; chains: 1; bounding box: 47×52×77 Å

InterPro domains:
  IPR002933 Peptidase M20 [PF01546] (98-473)
  IPR011650 Peptidase M20, dimerisation domain [PF07687] (230-371)
  IPR017153 Cytosolic nonspecific dipeptidase/DUG1 [PIRSF037242] (4-478)
  IPR051458 Cytosolic and Metallo Dipeptidase [PTHR43270] (3-474)

Organism: Saccharomyces cerevisiae (strain ATCC 204508 / S288c) (NCBI:txid559292)

Nearest PDB structures (foldseek):
  4g1p-assembly1_A-2  TM=1.002E+00  e=2.637E-102  Saccharomyces cerevisiae S288C
  2zog-assembly1_B  TM=9.850E-01  e=2.711E-66  Mus musculus
  4ruh-assembly1_A  TM=9.689E-01  e=2.038E-63  Homo sapiens
  4ruh-assembly1_B  TM=9.707E-01  e=2.039E-62  Homo sapiens
  3dlj-assembly3_A  TM=9.652E-01  e=1.365E-60  Homo sapiens

Solvent-accessible surface area: 20542 Å² total